Protein AF-A0A1B9NH95-F1 (afdb_monomer_lite)

Foldseek 3Di:
DVVLVVVVCVDPLVVLLVLLLCLLFLLNLLLCVLVVNCPFVFQFAQAEEEEAELQEALFDCLSVLSLVVSVVSCCVVVSHPDHRYAHAFLDYAAPDPPLVVVVVVLVVVDVVVDFDDAQDDAADDDCLFQVVVADFDWDDDPVRDTDTPHQWHKDKAWEAEPNRIFIKIKTKHALFPADPDPQRMKMKIFTPPAAQAAAEEEEFPQAQQAWGHFDADDDHVYYEYPPPAPRHPCPYNNVVVVCSVVNYMYMGGGWATLNDDFDVLFRQRFPPGRLLSLLLSLLSVLSCSNRYDDGHHSQRYEYEDGECSLSSQSSLSSGKSTQSSLVVNVVRHRPQWDDDDPGIGGDPSSISHYNYYNRYNYNHSLLQRLLSLLLLCLVVLVCVVVVVDPPQVQQAAAPDDPVHLPPLLSLLSVVSSDCVGPVVVCVVSVHHPVSSLVSVQVSVQVNLVCCLQVVRHPCSVLRPNVVFFDQVSSLVSSLSSLQPSDPDQGPCLNVQDPPQWGWDDGHNDIGIHGDPPCSNSVSSSSSRSHRHRHGPSRQFAAQAQPPPGDDHPSGSQLSSAGRNGSGDHSDPLSCLRHQVNVVSVVHDQDPPPDSVVSSVVSVVVSSVVSVVVD

Secondary structure (DSSP, 8-state):
-HHHHHHHHTSHHHHHHHHHHHTT-HHHHHHHHTTT--SS--B--SEEEEEEETT--SS-HHHHHHHHHHHHHHHHHTSSSEEEEEEEBT--S-S-S-HHHHHHHHHHHHHHH-PPPP-------STT-TTTS----EEE-TTS-EEESSSSEEEEEEEEETTEEEEEEEEEE-SBSS-SSTT--EEEEEETT--TT--EEEE---GGGT-B-------TTEEE-TT---TT-TTSHHHHHHHHHTT-EEEEE-B--TTPPPBTTB--SSTTHHHHHHHHHHHHHHHHHHTSS--S-GGGEEEEEETHHHHHHHHHHHSBT-GGGHHHHHHTTBTTEEEETTEEEE-TTS----SEEEEES----TTTHHHHHHHHHHHHHHHHHTT-STTGGG---SSS--SS--HHHHHHHHHHTSTTTHHHHHHHTT--HHHHHHHHHHHHHHHHHHHHHH--BS-GGG--GGG--SHHHHHHHHHHHHHH-SSSPPTTGGGS---SEEEEEETTEEEEEEPTT-HHHHHHHHHHHSS-PPPSSSS--TTPPTTSSPPTT-SGGGGG-BTTBS---SSHHHHHHSTTTGGGGT------SSHHHHHHHHHHHHHHHHHTT-

Radius of gyration: 24.99 Å; chains: 1; bounding box: 64×66×67 Å

Sequence (614 aa):
MREAYADFVASERGQLIERQIKMASPSFYLADVARGIDDTGADPADYWYVRIGLHDDGMSLAPQATLFANLQRLKKAGAIEDVNSALVANLGHTENVSTAEAFAWMDDLLAEAGPSDPVEVEPQTGWWDVTTYAGGSITEAPNGTVTSSTDTGSRTLTVTLDGEPFTVTHYWGYYAADPNSPAQKISIYVPENVRDDSPTYFRTNNSGWTQNPFRGTLVDGGAYETGNLTYNTTQGPDAYAELLDRGTIIVSYGARSRADAPVDGVYQGHSPATMTDTKAALRFLAHNQVYGSLPGHPERVIITGMSGGGALTAVVAASGNSSDYYPSLAEIGALGITETDGGYENDPLTGDDVFATFSSAPMIEQDIASEAHEWMYYPTRQKVADGEFADAEGITNGRNNPERLADWQLLASAVLSQDDGYPAHLESLGLK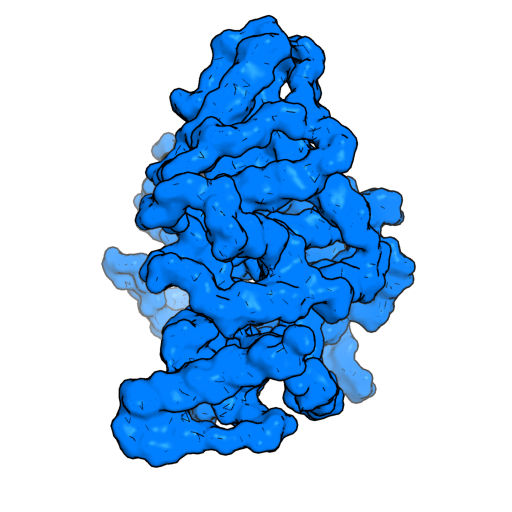VKDIQRTMLDMVATSLERLLNEGVTYRPELFDVTTITNRAQAEEALKTHLRFAMNNPVPGFEELPLDWFTVSGKPGAFKVVITPNQWATVNEYMYWSAQFVKNPPATDQDGLVSNLGGAPGYSESSLYGGPDEPYNHVSAVAWALDVANWPALGLTPSTNPDNAARQAENAELAKTLFEVAG

pLDDT: mean 83.95, std 14.57, range [29.23, 98.5]

Organism: NCBI:txid904291

Structure (mmCIF, N/CA/C/O backbone):
data_AF-A0A1B9NH95-F1
#
_entry.id   AF-A0A1B9NH95-F1
#
loop_
_atom_site.group_PDB
_atom_site.id
_atom_site.type_symbol
_atom_site.label_atom_id
_atom_site.label_alt_id
_atom_site.label_comp_id
_atom_site.label_asym_id
_atom_site.label_entity_id
_atom_site.label_seq_id
_atom_site.pdbx_PDB_ins_code
_atom_site.Cartn_x
_atom_site.Cartn_y
_atom_site.Cartn_z
_atom_site.occupancy
_atom_site.B_iso_or_equiv
_atom_site.auth_seq_id
_atom_site.auth_comp_id
_atom_site.auth_asym_id
_atom_site.auth_atom_id
_atom_site.pdbx_PDB_model_num
ATOM 1 N N . MET A 1 1 ? 13.479 -3.477 -28.552 1.00 86.19 1 MET A N 1
ATOM 2 C CA . MET A 1 1 ? 13.124 -3.574 -27.121 1.00 86.19 1 MET A CA 1
ATOM 3 C C . MET A 1 1 ? 11.629 -3.379 -26.903 1.00 86.19 1 MET A C 1
ATOM 5 O O . MET A 1 1 ? 10.958 -4.380 -26.726 1.00 86.19 1 MET A O 1
ATOM 9 N N . ARG A 1 2 ? 11.097 -2.146 -26.982 1.00 85.94 2 ARG A N 1
ATOM 10 C CA . ARG A 1 2 ? 9.674 -1.853 -26.709 1.00 85.94 2 ARG A CA 1
ATOM 11 C C . ARG A 1 2 ? 8.693 -2.687 -27.544 1.00 85.94 2 ARG A C 1
ATOM 13 O O . ARG A 1 2 ? 7.739 -3.203 -26.988 1.00 85.94 2 ARG A O 1
ATOM 20 N N . GLU A 1 3 ? 8.961 -2.886 -28.836 1.00 89.00 3 GLU A N 1
ATOM 21 C CA . GLU A 1 3 ? 8.130 -3.754 -29.694 1.00 89.00 3 GLU A CA 1
ATOM 22 C C . GLU A 1 3 ? 8.085 -5.207 -29.190 1.00 89.00 3 GLU A C 1
ATOM 24 O O . GLU A 1 3 ? 7.008 -5.761 -29.018 1.00 89.00 3 GLU A O 1
ATOM 29 N N . ALA A 1 4 ? 9.238 -5.797 -28.858 1.00 91.50 4 ALA A N 1
ATOM 30 C CA . ALA A 1 4 ? 9.302 -7.156 -28.315 1.00 91.50 4 ALA A CA 1
ATOM 31 C C . ALA A 1 4 ? 8.617 -7.273 -26.941 1.00 91.50 4 ALA A C 1
ATOM 33 O O . ALA A 1 4 ? 7.997 -8.291 -26.646 1.00 91.50 4 ALA A O 1
ATOM 34 N N . TYR A 1 5 ? 8.695 -6.223 -26.116 1.00 92.06 5 TYR A N 1
ATOM 35 C CA . TYR A 1 5 ? 7.954 -6.169 -24.858 1.00 92.06 5 TYR A CA 1
ATOM 36 C C . TYR A 1 5 ? 6.440 -6.072 -25.092 1.00 92.06 5 TYR A C 1
ATOM 38 O O . TYR A 1 5 ? 5.678 -6.760 -24.426 1.00 92.06 5 TYR A O 1
ATOM 46 N N . ALA A 1 6 ? 5.989 -5.293 -26.078 1.00 91.88 6 ALA A N 1
ATOM 47 C CA . ALA A 1 6 ? 4.575 -5.234 -26.448 1.00 91.88 6 ALA A CA 1
ATOM 48 C C . ALA A 1 6 ? 4.053 -6.597 -26.942 1.00 91.88 6 ALA A C 1
ATOM 50 O O . ALA A 1 6 ? 2.957 -7.008 -26.560 1.00 91.88 6 ALA A O 1
ATOM 51 N N . ASP A 1 7 ? 4.855 -7.334 -27.718 1.00 94.50 7 ASP A N 1
ATOM 52 C CA . ASP A 1 7 ? 4.535 -8.709 -28.120 1.00 94.50 7 ASP A CA 1
ATOM 53 C C . ASP A 1 7 ? 4.445 -9.652 -26.905 1.00 94.50 7 ASP A C 1
ATOM 55 O O . ASP A 1 7 ? 3.557 -10.506 -26.841 1.00 94.50 7 ASP A O 1
ATOM 59 N N . PHE A 1 8 ? 5.325 -9.481 -25.910 1.00 93.69 8 PHE A N 1
ATOM 60 C CA . PHE A 1 8 ? 5.255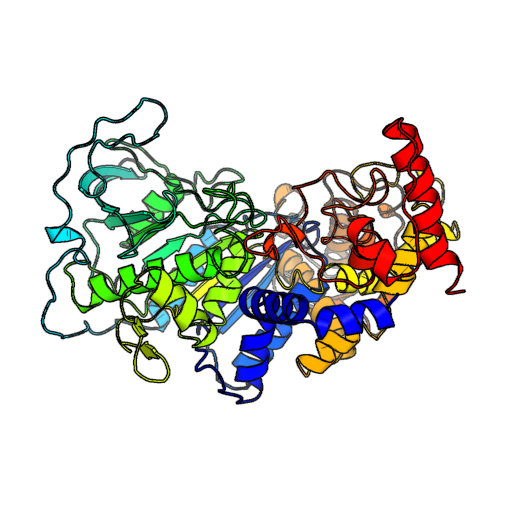 -10.212 -24.643 1.00 93.69 8 PHE A CA 1
ATOM 61 C C . PHE A 1 8 ? 3.982 -9.882 -23.854 1.00 93.69 8 PHE A C 1
ATOM 63 O O . PHE A 1 8 ? 3.284 -10.806 -23.435 1.00 93.69 8 PHE A O 1
ATOM 70 N N . VAL A 1 9 ? 3.626 -8.604 -23.705 1.00 93.25 9 VAL A N 1
ATOM 71 C CA . VAL A 1 9 ? 2.395 -8.163 -23.022 1.00 93.25 9 VAL A CA 1
ATOM 72 C C . VAL A 1 9 ? 1.141 -8.730 -23.708 1.00 93.25 9 VAL A C 1
ATOM 74 O O . VAL A 1 9 ? 0.177 -9.112 -23.043 1.00 93.25 9 VAL A O 1
ATOM 77 N N . ALA A 1 10 ? 1.156 -8.866 -25.038 1.00 95.06 10 ALA A N 1
ATOM 78 C CA . ALA A 1 10 ? 0.063 -9.468 -25.805 1.00 95.06 10 ALA A CA 1
ATOM 79 C C . ALA A 1 10 ? -0.037 -11.004 -25.671 1.00 95.06 10 ALA A C 1
ATOM 81 O O . ALA A 1 10 ? -1.044 -11.592 -26.074 1.00 95.06 10 ALA A O 1
ATOM 82 N N . SER A 1 11 ? 0.988 -11.668 -25.129 1.00 94.19 11 SER A N 1
ATOM 83 C CA . SER A 1 11 ? 0.974 -13.114 -24.887 1.00 94.19 11 SER A CA 1
ATOM 84 C C . SER A 1 11 ? 0.075 -13.493 -23.703 1.00 94.19 11 SER A C 1
ATOM 86 O O . SER A 1 11 ? -0.262 -12.660 -22.866 1.00 94.19 11 SER A O 1
ATOM 88 N N . GLU A 1 12 ? -0.273 -14.776 -23.575 1.00 93.06 12 GLU A N 1
ATOM 89 C CA . GLU A 1 12 ? -1.036 -15.287 -22.423 1.00 93.06 12 GLU A CA 1
ATOM 90 C C . GLU A 1 12 ? -0.359 -14.961 -21.080 1.00 93.06 12 GLU A C 1
ATOM 92 O O . GLU A 1 12 ? -1.029 -14.559 -20.128 1.00 93.06 12 GLU A O 1
ATOM 97 N N . ARG A 1 13 ? 0.977 -15.058 -21.033 1.00 90.06 13 ARG A N 1
ATOM 98 C CA . ARG A 1 13 ? 1.787 -14.707 -19.860 1.00 90.06 13 ARG A CA 1
ATOM 99 C C . ARG A 1 13 ? 1.725 -13.210 -19.561 1.00 90.06 13 ARG A C 1
ATOM 101 O O . ARG A 1 13 ? 1.507 -12.838 -18.415 1.00 90.06 13 ARG A O 1
ATOM 108 N N . GLY A 1 14 ? 1.843 -12.366 -20.584 1.00 92.88 14 GLY A N 1
ATOM 109 C CA . GLY A 1 14 ? 1.682 -10.917 -20.445 1.00 92.88 14 GLY A CA 1
ATOM 110 C C . GLY A 1 14 ? 0.306 -10.533 -19.900 1.00 92.88 14 GLY A C 1
ATOM 111 O O . GLY A 1 14 ? 0.203 -9.766 -18.951 1.00 92.88 14 GLY A O 1
ATOM 112 N N . GLN A 1 15 ? -0.758 -11.152 -20.414 1.00 94.69 15 GLN A N 1
ATOM 113 C CA . GLN A 1 15 ? -2.126 -10.907 -19.947 1.00 94.69 15 GLN A CA 1
ATOM 114 C C . GLN A 1 15 ? -2.380 -11.392 -18.511 1.00 94.69 15 GLN A C 1
ATOM 116 O O . GLN A 1 15 ? -3.224 -10.825 -17.818 1.00 94.69 15 GLN A O 1
ATOM 121 N N . LEU A 1 16 ? -1.688 -12.441 -18.048 1.00 93.44 16 LEU A N 1
ATOM 122 C CA . LEU A 1 16 ? -1.701 -12.819 -16.632 1.00 93.44 16 LEU A CA 1
ATOM 123 C C . LEU A 1 16 ? -1.095 -11.705 -15.773 1.00 93.44 16 LEU A C 1
ATOM 125 O O . LEU A 1 16 ? -1.721 -11.299 -14.797 1.00 93.44 16 LEU A O 1
ATOM 129 N N . ILE A 1 17 ? 0.069 -11.191 -16.167 1.00 93.44 17 ILE A N 1
ATOM 130 C CA . ILE A 1 17 ? 0.774 -10.128 -15.443 1.00 93.44 17 ILE A CA 1
ATOM 131 C C . ILE A 1 17 ? -0.071 -8.850 -15.397 1.00 93.44 17 ILE A C 1
ATOM 133 O O . ILE A 1 17 ? -0.238 -8.285 -14.325 1.00 93.44 17 ILE A O 1
ATOM 137 N N . GLU A 1 18 ? -0.705 -8.444 -16.499 1.00 93.88 18 GLU A N 1
ATOM 138 C CA . GLU A 1 18 ? -1.619 -7.286 -16.523 1.00 93.88 18 GLU A CA 1
ATOM 139 C C . GLU A 1 18 ? -2.769 -7.421 -15.507 1.00 93.88 18 GLU A C 1
ATOM 141 O O . GLU A 1 18 ? -3.102 -6.472 -14.794 1.00 93.88 18 GLU A O 1
ATOM 146 N N . ARG A 1 19 ? -3.350 -8.624 -15.365 1.00 94.69 19 ARG A N 1
ATOM 147 C CA . ARG A 1 19 ? -4.360 -8.882 -14.322 1.00 94.69 19 ARG A CA 1
ATOM 148 C C . ARG A 1 19 ? -3.761 -8.775 -12.922 1.00 94.69 19 ARG A C 1
ATOM 150 O O . ARG A 1 19 ? -4.356 -8.144 -12.053 1.00 94.69 19 ARG A O 1
ATOM 157 N N . GLN A 1 20 ? -2.583 -9.356 -12.705 1.00 95.44 20 GLN A N 1
ATOM 158 C CA . GLN A 1 20 ? -1.883 -9.283 -11.422 1.00 95.44 20 GLN A CA 1
ATOM 159 C C . GLN A 1 20 ? -1.531 -7.843 -11.026 1.00 95.44 20 GLN A C 1
ATOM 161 O O . GLN A 1 20 ? -1.633 -7.507 -9.846 1.00 95.44 20 GLN A O 1
ATOM 166 N N . ILE A 1 21 ? -1.141 -7.013 -11.998 1.00 94.38 21 ILE A N 1
ATOM 167 C CA . ILE A 1 21 ? -0.870 -5.580 -11.842 1.00 94.38 21 ILE A CA 1
ATOM 168 C C . ILE A 1 21 ? -2.144 -4.857 -11.413 1.00 94.38 21 ILE A C 1
ATOM 170 O O . ILE A 1 21 ? -2.156 -4.214 -10.363 1.00 94.38 21 ILE A O 1
ATOM 174 N N . LYS A 1 22 ? -3.247 -5.021 -12.160 1.00 94.94 22 LYS A N 1
ATOM 175 C CA . LYS A 1 22 ? -4.536 -4.403 -11.809 1.00 94.94 22 LYS A CA 1
ATOM 176 C C . LYS A 1 22 ? -4.951 -4.762 -10.380 1.00 94.94 22 LYS A C 1
ATOM 178 O O . LYS A 1 22 ? -5.315 -3.892 -9.597 1.00 94.94 22 LYS A O 1
ATOM 183 N N . MET A 1 23 ? -4.828 -6.037 -10.015 1.00 96.62 23 MET A N 1
ATOM 184 C CA . MET A 1 23 ? -5.224 -6.554 -8.703 1.00 96.62 23 MET A CA 1
ATOM 185 C C . MET A 1 23 ? -4.260 -6.196 -7.559 1.00 96.62 23 MET A C 1
ATOM 187 O O . MET A 1 23 ? -4.575 -6.483 -6.403 1.00 96.62 23 MET A O 1
ATOM 191 N N . ALA A 1 24 ? -3.110 -5.579 -7.840 1.00 95.12 24 ALA A N 1
ATOM 192 C CA . ALA A 1 24 ? -2.152 -5.098 -6.838 1.00 95.12 24 ALA A CA 1
ATOM 193 C C . ALA A 1 24 ? -2.106 -3.565 -6.714 1.00 95.12 24 ALA A C 1
ATOM 195 O O . ALA A 1 24 ? -1.520 -3.052 -5.759 1.00 95.12 24 ALA A O 1
ATOM 196 N N . SER A 1 25 ? -2.749 -2.838 -7.633 1.00 95.19 25 SER A N 1
ATOM 197 C CA . SER A 1 25 ? -2.634 -1.383 -7.748 1.00 95.19 25 SER A CA 1
ATOM 198 C C . SER A 1 25 ? -3.974 -0.687 -7.446 1.00 95.19 25 SER A C 1
ATOM 200 O O . SER A 1 25 ? -4.934 -0.845 -8.204 1.00 95.19 25 SER A O 1
ATOM 202 N N . PRO A 1 26 ? -4.076 0.126 -6.371 1.00 97.12 26 PRO A N 1
ATOM 203 C CA . PRO A 1 26 ? -5.339 0.760 -5.974 1.00 97.12 26 PRO A CA 1
ATOM 204 C C . PRO A 1 26 ? -5.858 1.757 -7.015 1.00 97.12 26 PRO A C 1
ATOM 206 O O . PRO A 1 26 ? -7.067 1.919 -7.179 1.00 97.12 26 PRO A O 1
ATOM 209 N N . SER A 1 27 ? -4.956 2.428 -7.735 1.00 96.69 27 SER A N 1
ATOM 210 C CA . SER A 1 27 ? -5.315 3.523 -8.635 1.00 96.69 27 SER A CA 1
ATOM 211 C C . SER A 1 27 ? -6.240 3.126 -9.788 1.00 96.69 27 SER A C 1
ATOM 213 O O . SER A 1 27 ? -7.011 3.979 -10.223 1.00 96.69 27 SER A O 1
ATOM 215 N N . PHE A 1 28 ? -6.222 1.871 -10.255 1.00 96.31 28 PHE A N 1
ATOM 216 C CA . PHE A 1 28 ? -7.145 1.413 -11.302 1.00 96.31 28 PHE A CA 1
ATOM 217 C C . PHE A 1 28 ? -8.598 1.451 -10.819 1.00 96.31 28 PHE A C 1
ATOM 219 O O . PHE A 1 28 ? -9.426 2.121 -11.433 1.00 96.31 28 PHE A O 1
ATOM 226 N N . TYR A 1 29 ? -8.882 0.836 -9.667 1.00 97.81 29 TYR A N 1
ATOM 227 C CA . TYR A 1 29 ? -10.225 0.814 -9.083 1.00 97.81 29 TYR A CA 1
ATOM 228 C C . TYR A 1 29 ? -10.719 2.222 -8.743 1.00 97.81 29 TYR A C 1
ATOM 230 O O . TYR A 1 29 ? -11.815 2.619 -9.133 1.00 97.81 29 TYR A O 1
ATOM 238 N N . LEU A 1 30 ? -9.873 3.027 -8.091 1.00 97.31 30 LEU A N 1
ATOM 239 C CA . LEU A 1 30 ? -10.229 4.400 -7.734 1.00 97.31 30 LEU A CA 1
ATOM 240 C C . LEU A 1 30 ? -10.506 5.257 -8.980 1.00 97.31 30 LEU A C 1
ATOM 242 O O . LEU A 1 30 ? -11.455 6.043 -9.005 1.00 97.31 30 LEU A O 1
ATOM 246 N N . ALA A 1 31 ? -9.696 5.127 -10.034 1.00 95.56 31 ALA A N 1
ATOM 247 C CA . ALA A 1 31 ? -9.897 5.894 -11.258 1.00 95.56 31 ALA A CA 1
ATOM 248 C C . ALA A 1 31 ? -11.209 5.530 -11.965 1.00 95.56 31 ALA A C 1
ATOM 250 O O . ALA A 1 31 ? -11.866 6.435 -12.491 1.00 95.56 31 ALA A O 1
ATOM 251 N N . ASP A 1 32 ? -11.586 4.252 -11.971 1.00 95.62 32 ASP A N 1
ATOM 252 C CA . ASP A 1 32 ? -12.825 3.764 -12.576 1.00 95.62 32 ASP A CA 1
ATOM 253 C C . ASP A 1 32 ? -14.054 4.252 -11.803 1.00 95.62 32 ASP A C 1
ATOM 255 O O . ASP A 1 32 ? -14.913 4.919 -12.392 1.00 95.62 32 ASP A O 1
ATOM 259 N N . VAL A 1 33 ? -14.066 4.101 -10.475 1.00 95.69 33 VAL A N 1
ATOM 260 C CA . VAL A 1 33 ? -15.138 4.633 -9.612 1.00 95.69 33 VAL A CA 1
ATOM 261 C C . VAL A 1 33 ? -15.267 6.152 -9.770 1.00 95.69 33 VAL A C 1
ATOM 263 O O . VAL A 1 33 ? -16.358 6.678 -9.989 1.00 95.69 33 VAL A O 1
ATOM 266 N N . ALA A 1 34 ? -14.149 6.886 -9.793 1.00 93.69 34 ALA A N 1
ATOM 267 C CA . ALA A 1 34 ? -14.149 8.335 -10.013 1.00 93.69 34 ALA A CA 1
ATOM 268 C C . ALA A 1 34 ? -14.695 8.767 -11.387 1.00 93.69 34 ALA A C 1
ATOM 270 O O . ALA A 1 34 ? -14.968 9.954 -11.601 1.00 93.69 34 ALA A O 1
ATOM 271 N N . ARG A 1 35 ? -14.783 7.847 -12.352 1.00 93.12 35 ARG A N 1
ATOM 272 C CA . ARG A 1 35 ? -15.371 8.068 -13.681 1.00 93.12 35 ARG A CA 1
ATOM 273 C C . ARG A 1 35 ? -16.801 7.538 -13.788 1.00 93.12 35 ARG A C 1
ATOM 275 O O . ARG A 1 35 ? -17.420 7.761 -14.827 1.00 93.12 35 ARG A O 1
ATOM 282 N N . GLY A 1 36 ? -17.318 6.882 -12.748 1.00 93.06 36 GLY A N 1
ATOM 283 C CA . GLY A 1 36 ? -18.596 6.175 -12.782 1.00 93.06 36 GLY A CA 1
ATOM 284 C C . GLY A 1 36 ? -18.558 4.920 -13.659 1.00 93.06 36 GLY A C 1
ATOM 285 O O . GLY A 1 36 ? -19.568 4.588 -14.276 1.00 93.06 36 GLY A O 1
ATOM 286 N N . ILE A 1 37 ? -17.388 4.286 -13.779 1.00 93.44 37 ILE A N 1
ATOM 287 C CA . ILE A 1 37 ? -17.219 2.976 -14.413 1.00 93.44 37 ILE A CA 1
ATOM 288 C C . ILE A 1 37 ? -17.370 1.929 -13.308 1.00 93.44 37 ILE A C 1
ATOM 290 O O . ILE A 1 37 ? -16.636 1.973 -12.326 1.00 93.44 37 ILE A O 1
ATOM 294 N N . ASP A 1 38 ? -18.320 1.013 -13.478 1.00 90.38 38 ASP A N 1
ATOM 295 C CA . ASP A 1 38 ? -18.671 -0.022 -12.498 1.00 90.38 38 ASP A CA 1
ATOM 296 C C . ASP A 1 38 ? -18.623 -1.413 -13.148 1.00 90.38 38 ASP A C 1
ATOM 298 O O . ASP A 1 38 ? -19.603 -2.153 -13.206 1.00 90.38 38 ASP A O 1
ATOM 302 N N . ASP A 1 39 ? -17.473 -1.735 -13.744 1.00 90.25 39 ASP A N 1
ATOM 303 C CA . ASP A 1 39 ? -17.279 -3.013 -14.438 1.00 90.25 39 ASP A CA 1
ATOM 304 C C . ASP A 1 39 ? -17.036 -4.172 -13.456 1.00 90.25 39 ASP A C 1
ATOM 306 O O . ASP A 1 39 ? -17.249 -5.331 -13.810 1.00 90.25 39 ASP A O 1
ATOM 310 N N . THR A 1 40 ? -16.579 -3.869 -12.235 1.00 89.69 40 THR A N 1
ATOM 311 C CA . THR A 1 40 ? -16.174 -4.872 -11.238 1.00 89.69 40 THR A CA 1
ATOM 312 C C . THR A 1 40 ? -16.985 -4.835 -9.945 1.00 89.69 40 THR A C 1
ATOM 314 O O . THR A 1 40 ? -16.735 -5.676 -9.085 1.00 89.69 40 THR A O 1
ATOM 317 N N . GLY A 1 41 ? -17.898 -3.876 -9.743 1.00 93.31 41 GLY A N 1
ATOM 318 C CA . GLY A 1 41 ? -18.578 -3.714 -8.452 1.00 93.31 41 GLY A CA 1
ATOM 319 C C . GLY A 1 41 ? -17.644 -3.275 -7.322 1.00 93.31 41 GLY A C 1
ATOM 320 O O . GLY A 1 41 ? -17.882 -3.637 -6.175 1.00 93.31 41 GLY A O 1
ATOM 321 N N . ALA A 1 42 ? -16.536 -2.591 -7.639 1.00 96.19 42 ALA A N 1
ATOM 322 C CA . ALA A 1 42 ? -15.585 -2.154 -6.620 1.00 96.19 42 ALA A CA 1
ATOM 323 C C . ALA A 1 42 ? -16.204 -1.066 -5.734 1.00 96.19 42 ALA A C 1
ATOM 325 O O . ALA A 1 42 ? -16.683 -0.052 -6.241 1.00 96.19 42 ALA A O 1
ATOM 326 N N . ASP A 1 43 ? -16.117 -1.278 -4.426 1.00 96.25 43 ASP A N 1
ATOM 327 C CA . ASP A 1 43 ? -16.661 -0.438 -3.366 1.00 96.25 43 ASP A CA 1
ATOM 328 C C . ASP A 1 43 ? -15.509 0.096 -2.494 1.00 96.25 43 ASP A C 1
ATOM 330 O O . ASP A 1 43 ? -14.972 -0.629 -1.644 1.00 96.25 43 ASP A O 1
ATOM 334 N N . PRO A 1 44 ? -14.987 1.302 -2.790 1.00 97.88 44 PRO A N 1
ATOM 335 C CA . PRO A 1 44 ? -13.880 1.872 -2.039 1.00 97.88 44 PRO A CA 1
ATOM 336 C C . PRO A 1 44 ? -14.303 2.307 -0.635 1.00 97.88 44 PRO A C 1
ATOM 338 O O . PRO A 1 44 ? -15.368 2.880 -0.463 1.00 97.88 44 PRO A O 1
ATOM 341 N N . ALA A 1 45 ? -13.410 2.158 0.344 1.00 97.88 45 ALA A N 1
ATOM 342 C CA . ALA A 1 45 ? -13.630 2.633 1.708 1.00 97.88 45 ALA A CA 1
ATOM 343 C C . ALA A 1 45 ? -14.009 4.122 1.754 1.00 97.88 45 ALA A C 1
ATOM 345 O O . ALA A 1 45 ? -13.403 4.943 1.057 1.00 97.88 45 ALA A O 1
ATOM 346 N N . ASP A 1 46 ? -14.926 4.490 2.643 1.00 96.06 46 ASP A N 1
ATOM 347 C CA . ASP A 1 46 ? -15.405 5.870 2.772 1.00 96.06 46 ASP A CA 1
ATOM 348 C C . ASP A 1 46 ? -14.355 6.820 3.361 1.00 96.06 46 ASP A C 1
ATOM 350 O O . ASP A 1 46 ? -14.331 8.016 3.049 1.00 96.06 46 ASP A O 1
ATOM 354 N N . TYR A 1 47 ? -13.465 6.298 4.210 1.00 96.00 47 TYR A N 1
ATOM 355 C CA . TYR A 1 47 ? -12.547 7.110 5.006 1.00 96.00 47 TYR A CA 1
ATOM 356 C C . TYR A 1 47 ? -11.090 6.694 4.813 1.00 96.00 47 TYR A C 1
ATOM 358 O O . TYR A 1 47 ? -10.666 5.597 5.183 1.00 96.00 47 TYR A O 1
ATOM 366 N N . TRP A 1 48 ? -10.285 7.611 4.278 1.00 95.56 48 TRP A N 1
ATOM 367 C CA . TRP A 1 48 ? -8.881 7.359 3.957 1.00 95.56 48 TRP A CA 1
ATOM 368 C C . TRP A 1 48 ? -7.941 8.180 4.823 1.00 95.56 48 TRP A C 1
ATOM 370 O O . TRP A 1 48 ? -7.835 9.394 4.657 1.00 95.56 48 TRP A O 1
ATOM 380 N N . TYR A 1 49 ? -7.172 7.509 5.674 1.00 91.62 49 TYR A N 1
ATOM 381 C CA . TYR A 1 49 ? -6.050 8.094 6.389 1.00 91.62 49 TYR A CA 1
ATOM 382 C C . TYR A 1 49 ? -4.735 7.629 5.759 1.00 91.62 49 TYR A C 1
ATOM 384 O O . TYR A 1 49 ? -4.347 6.466 5.864 1.00 91.62 49 TYR A O 1
ATOM 392 N N . VAL A 1 50 ? -4.023 8.546 5.100 1.00 90.25 50 VAL A N 1
ATOM 393 C CA . VAL A 1 50 ? -2.772 8.231 4.388 1.00 90.25 50 VAL A CA 1
ATOM 394 C C . VAL A 1 50 ? -1.624 9.064 4.936 1.00 90.25 50 VAL A C 1
ATOM 396 O O . VAL A 1 50 ? -1.749 10.279 5.121 1.00 90.25 50 VAL A O 1
ATOM 399 N N . ARG A 1 51 ? -0.478 8.444 5.203 1.00 86.88 51 ARG A N 1
ATOM 400 C CA . ARG A 1 51 ? 0.705 9.158 5.694 1.00 86.88 51 ARG A CA 1
ATOM 401 C C . ARG A 1 51 ? 1.959 8.697 4.984 1.00 86.88 51 ARG A C 1
ATOM 403 O O . ARG A 1 51 ? 2.183 7.505 4.851 1.00 86.88 51 ARG A O 1
ATOM 410 N N . ILE A 1 52 ? 2.764 9.649 4.531 1.00 85.31 52 ILE A N 1
ATOM 411 C CA . ILE A 1 52 ? 4.013 9.403 3.800 1.00 85.31 52 ILE A CA 1
ATOM 412 C C . ILE A 1 52 ? 5.090 10.305 4.395 1.00 85.31 52 ILE A C 1
ATOM 414 O O . ILE A 1 52 ? 4.794 11.427 4.809 1.00 85.31 52 ILE A O 1
ATOM 418 N N . GLY A 1 53 ? 6.338 9.850 4.439 1.00 83.00 53 GLY A N 1
ATOM 419 C CA . GLY A 1 53 ? 7.446 10.706 4.843 1.00 83.00 53 GLY A CA 1
ATOM 420 C C . GLY A 1 53 ? 7.920 11.636 3.727 1.00 83.00 53 GLY A C 1
ATOM 421 O O . GLY A 1 53 ? 8.034 11.223 2.579 1.00 83.00 53 GLY A O 1
ATOM 422 N N . LEU A 1 54 ? 8.234 12.899 4.043 1.00 82.88 54 LEU A N 1
ATOM 423 C CA . LEU A 1 54 ? 8.842 13.824 3.068 1.00 82.88 54 LEU A CA 1
ATOM 424 C C . LEU A 1 54 ? 10.184 13.303 2.526 1.00 82.88 54 LEU A C 1
ATOM 426 O O . LEU A 1 54 ? 10.544 13.607 1.393 1.00 82.88 54 LEU A O 1
ATOM 430 N N . HIS A 1 55 ? 10.907 12.522 3.329 1.00 78.38 55 HIS A N 1
ATOM 431 C CA . HIS A 1 55 ? 12.191 11.916 2.975 1.00 78.38 55 HIS A CA 1
ATOM 432 C C . HIS A 1 55 ? 12.077 10.400 2.771 1.00 78.38 55 HIS A C 1
ATOM 434 O O . HIS A 1 55 ? 13.077 9.690 2.903 1.00 78.38 55 HIS A O 1
ATOM 440 N N . ASP A 1 56 ? 10.863 9.896 2.522 1.00 78.75 56 ASP A N 1
ATOM 441 C CA . ASP A 1 56 ? 10.631 8.488 2.208 1.00 78.75 56 ASP A CA 1
ATOM 442 C C . ASP A 1 56 ? 11.428 8.087 0.959 1.00 78.75 56 ASP A C 1
ATOM 444 O O . ASP A 1 56 ? 11.483 8.812 -0.034 1.00 78.75 56 ASP A O 1
ATOM 448 N N . ASP A 1 57 ? 12.099 6.947 1.051 1.00 72.00 57 ASP A N 1
ATOM 449 C CA . ASP A 1 57 ? 13.009 6.403 0.052 1.00 72.00 57 ASP A CA 1
ATOM 450 C C . ASP A 1 57 ? 12.583 5.009 -0.443 1.00 72.00 57 ASP A C 1
ATOM 452 O O . ASP A 1 57 ? 13.220 4.426 -1.326 1.00 72.00 57 ASP A O 1
ATOM 456 N N . GLY A 1 58 ? 11.482 4.467 0.092 1.00 69.81 58 GLY A N 1
ATOM 457 C CA . GLY A 1 58 ? 10.907 3.204 -0.360 1.00 69.81 58 GLY A CA 1
ATOM 458 C C . GLY A 1 58 ? 10.348 3.312 -1.779 1.00 69.81 58 GLY A C 1
ATOM 459 O O . GLY A 1 58 ? 10.441 2.359 -2.559 1.00 69.81 58 GLY A O 1
ATOM 460 N N . MET A 1 59 ? 9.825 4.489 -2.135 1.00 79.00 59 MET A N 1
ATOM 461 C CA . MET A 1 59 ? 9.246 4.817 -3.438 1.00 79.00 59 MET A CA 1
ATOM 462 C C . MET A 1 59 ? 9.375 6.323 -3.723 1.00 79.00 59 MET A C 1
ATOM 464 O O . MET A 1 59 ? 9.491 7.115 -2.793 1.00 79.00 59 MET A O 1
ATOM 468 N N . SER A 1 60 ? 9.335 6.745 -4.994 1.00 86.88 60 SER A N 1
ATOM 469 C CA . SER A 1 60 ? 9.212 8.178 -5.302 1.00 86.88 60 SER A CA 1
ATOM 470 C C . SER A 1 60 ? 7.841 8.724 -4.876 1.00 86.88 60 SER A C 1
ATOM 472 O O . SER A 1 60 ? 6.876 7.976 -4.713 1.00 86.88 60 SER A O 1
ATOM 474 N N . LEU A 1 61 ? 7.722 10.047 -4.726 1.00 90.38 61 LEU A N 1
ATOM 475 C CA . LEU A 1 61 ? 6.459 10.687 -4.331 1.00 90.38 61 LEU A CA 1
ATOM 476 C C . LEU A 1 61 ? 5.369 10.590 -5.417 1.00 90.38 61 LEU A C 1
ATOM 478 O O . LEU A 1 61 ? 4.192 10.789 -5.120 1.00 90.38 61 LEU A O 1
ATOM 482 N N . ALA A 1 62 ? 5.722 10.304 -6.675 1.00 93.69 62 ALA A N 1
ATOM 483 C CA . ALA A 1 62 ? 4.766 10.399 -7.776 1.00 93.69 62 ALA A CA 1
ATOM 484 C C . ALA A 1 62 ? 3.574 9.429 -7.628 1.00 93.69 62 ALA A C 1
ATOM 486 O O . ALA A 1 62 ? 2.440 9.913 -7.667 1.00 93.69 62 ALA A O 1
ATOM 487 N N . PRO A 1 63 ? 3.764 8.119 -7.380 1.00 93.38 63 PRO A N 1
ATOM 488 C CA . PRO A 1 63 ? 2.642 7.185 -7.220 1.00 93.38 63 PRO A CA 1
ATOM 489 C C . PRO A 1 63 ? 1.758 7.525 -6.012 1.00 93.38 63 PRO A C 1
ATOM 491 O O . PRO A 1 63 ? 0.534 7.465 -6.087 1.00 93.38 63 PRO A O 1
ATOM 494 N N . GLN A 1 64 ? 2.351 8.073 -4.949 1.00 91.31 64 GLN A N 1
ATOM 495 C CA . GLN A 1 64 ? 1.599 8.612 -3.810 1.00 91.31 64 GLN A CA 1
ATOM 496 C C . GLN A 1 64 ? 0.700 9.789 -4.192 1.00 91.31 64 GLN A C 1
ATOM 498 O O . GLN A 1 64 ? -0.454 9.878 -3.771 1.00 91.31 64 GLN A O 1
ATOM 503 N N . ALA A 1 65 ? 1.225 10.711 -4.999 1.00 94.12 65 ALA A N 1
ATOM 504 C CA . ALA A 1 65 ? 0.452 11.834 -5.505 1.00 94.12 65 ALA A CA 1
ATOM 505 C C . ALA A 1 65 ? -0.659 11.379 -6.462 1.00 94.12 65 ALA A C 1
ATOM 507 O O . ALA A 1 65 ? -1.705 12.026 -6.519 1.00 94.12 65 ALA A O 1
ATOM 508 N N . THR A 1 66 ? -0.462 10.265 -7.171 1.00 96.12 66 THR A N 1
ATOM 509 C CA . THR A 1 66 ? -1.493 9.614 -7.994 1.00 96.12 66 THR A CA 1
ATOM 510 C C . THR A 1 66 ? -2.616 9.048 -7.139 1.00 96.12 66 THR A C 1
ATOM 512 O O . THR A 1 66 ? -3.775 9.396 -7.383 1.00 96.12 66 THR A O 1
ATOM 515 N N . LEU A 1 67 ? -2.292 8.287 -6.088 1.00 95.62 67 LEU A N 1
ATOM 516 C CA . LEU A 1 67 ? -3.277 7.823 -5.109 1.00 95.62 67 LEU A CA 1
ATOM 517 C C . LEU A 1 67 ? -4.066 9.005 -4.536 1.00 95.62 67 LEU A C 1
ATOM 519 O O . LEU A 1 67 ? -5.292 9.033 -4.619 1.00 95.62 67 LEU A O 1
ATOM 523 N N . PHE A 1 68 ? -3.376 10.028 -4.025 1.00 94.56 68 PHE A N 1
ATOM 524 C CA . PHE A 1 68 ? -4.038 11.190 -3.437 1.00 94.56 68 PHE A CA 1
ATOM 525 C C . PHE A 1 68 ? -4.916 11.949 -4.445 1.00 94.56 68 PHE A C 1
ATOM 527 O O . PHE A 1 68 ? -6.039 12.335 -4.119 1.00 94.56 68 PHE A O 1
ATOM 534 N N . ALA A 1 69 ? -4.458 12.130 -5.687 1.00 95.44 69 ALA A N 1
ATOM 535 C CA . ALA A 1 69 ? -5.254 12.776 -6.727 1.00 95.44 69 ALA A CA 1
ATOM 536 C C . ALA A 1 69 ? -6.523 11.982 -7.069 1.00 95.44 69 ALA A C 1
ATOM 538 O O . ALA A 1 69 ? -7.577 12.588 -7.277 1.00 95.44 69 ALA A O 1
ATOM 539 N N . ASN A 1 70 ? -6.446 10.650 -7.106 1.00 96.25 70 ASN A N 1
ATOM 540 C CA . ASN A 1 70 ? -7.619 9.802 -7.287 1.00 96.25 70 ASN A CA 1
ATOM 541 C C . ASN A 1 70 ? -8.575 9.920 -6.096 1.00 96.25 70 ASN A C 1
ATOM 543 O O . ASN A 1 70 ? -9.738 10.247 -6.309 1.00 96.25 70 ASN A O 1
ATOM 547 N N . LEU A 1 71 ? -8.097 9.807 -4.855 1.00 96.56 71 LEU A N 1
ATOM 548 C CA . LEU A 1 71 ? -8.933 9.980 -3.658 1.00 96.56 71 LEU A CA 1
ATOM 549 C C . LEU A 1 71 ? -9.654 11.339 -3.639 1.00 96.56 71 LEU A C 1
ATOM 551 O O . LEU A 1 71 ? -10.856 11.413 -3.392 1.00 96.56 71 LEU A O 1
ATOM 555 N N . GLN A 1 72 ? -8.968 12.425 -4.007 1.00 95.06 72 GLN A N 1
ATOM 556 C CA . GLN A 1 72 ? -9.599 13.744 -4.138 1.00 95.06 72 GLN A CA 1
ATOM 557 C C . GLN A 1 72 ? -10.675 13.792 -5.234 1.00 95.06 72 GLN A C 1
ATOM 559 O O . GLN A 1 72 ? -11.664 14.518 -5.099 1.00 95.06 72 GLN A O 1
ATOM 564 N N . ARG A 1 73 ? -10.517 13.029 -6.325 1.00 95.44 73 ARG A N 1
ATOM 565 C CA . ARG A 1 73 ? -11.559 12.895 -7.354 1.00 95.44 73 ARG A CA 1
ATOM 566 C C . ARG A 1 73 ? -12.774 12.137 -6.825 1.00 95.44 73 ARG A C 1
ATOM 568 O O . ARG A 1 73 ? -13.876 12.611 -7.088 1.00 95.44 73 ARG A O 1
ATOM 575 N N . LEU A 1 74 ? -12.592 11.042 -6.078 1.00 95.88 74 LEU A N 1
ATOM 576 C CA . LEU A 1 74 ? -13.704 10.305 -5.459 1.00 95.88 74 LEU A CA 1
ATOM 577 C C . LEU A 1 74 ? -14.451 11.187 -4.459 1.00 95.88 74 LEU A C 1
ATOM 579 O O . LEU A 1 74 ? -15.664 11.346 -4.581 1.00 95.88 74 LEU A O 1
ATOM 583 N N . LYS A 1 75 ? -13.728 11.853 -3.550 1.00 96.25 75 LYS A N 1
ATOM 584 C CA . LYS A 1 75 ? -14.333 12.764 -2.569 1.00 96.25 75 LYS A CA 1
ATOM 585 C C . LYS A 1 75 ? -15.128 13.872 -3.257 1.00 96.25 75 LYS A C 1
ATOM 587 O O . LYS A 1 75 ? -16.257 14.177 -2.890 1.00 96.25 75 LYS A O 1
ATOM 592 N N . LYS A 1 76 ? -14.577 14.459 -4.325 1.00 95.06 76 LYS A N 1
ATOM 593 C CA . LYS A 1 76 ? -15.284 15.470 -5.126 1.00 95.06 76 LYS A CA 1
ATOM 594 C C . LYS A 1 76 ? -16.515 14.910 -5.850 1.00 95.06 76 LYS A C 1
ATOM 596 O O . LYS A 1 76 ? -17.461 15.663 -6.080 1.00 95.06 76 LYS A O 1
ATOM 601 N N . ALA A 1 77 ? -16.481 13.645 -6.257 1.00 93.75 77 ALA A N 1
ATOM 602 C CA . ALA A 1 77 ? -17.612 12.958 -6.871 1.00 93.75 77 ALA A CA 1
ATOM 603 C C . ALA A 1 77 ? -18.684 12.538 -5.847 1.00 93.75 77 ALA A C 1
ATOM 605 O O . ALA A 1 77 ? -19.789 12.207 -6.263 1.00 93.75 77 ALA A O 1
ATOM 606 N N . GLY A 1 78 ? -18.384 12.600 -4.542 1.00 94.00 78 GLY A N 1
ATOM 607 C CA . GLY A 1 78 ? -19.253 12.102 -3.475 1.00 94.00 78 GLY A CA 1
ATOM 608 C C . GLY A 1 78 ? -19.269 10.576 -3.383 1.00 94.00 78 GLY A C 1
ATOM 609 O O . GLY A 1 78 ? -20.269 10.021 -2.952 1.00 94.00 78 GLY A O 1
ATOM 610 N N . ALA A 1 79 ? -18.206 9.918 -3.859 1.00 94.81 79 ALA A N 1
ATOM 611 C CA . ALA A 1 79 ? -18.064 8.461 -3.825 1.00 94.81 79 ALA A CA 1
ATOM 612 C C . ALA A 1 79 ? -17.357 7.948 -2.560 1.00 94.81 79 ALA A C 1
ATOM 614 O O . ALA A 1 79 ? -17.336 6.751 -2.346 1.00 94.81 79 ALA A O 1
ATOM 615 N N . ILE A 1 80 ? -16.739 8.845 -1.785 1.00 96.06 80 ILE A N 1
ATOM 616 C CA . ILE A 1 80 ? -16.164 8.585 -0.458 1.00 96.06 80 ILE A CA 1
ATOM 617 C C . ILE A 1 80 ? -16.372 9.835 0.401 1.00 96.06 80 ILE A C 1
ATOM 619 O O . ILE A 1 80 ? -16.491 10.946 -0.140 1.00 96.06 80 ILE A O 1
ATOM 623 N N . GLU A 1 81 ? -16.342 9.673 1.718 1.00 94.25 81 GLU A N 1
ATOM 624 C CA . GLU A 1 81 ? -16.653 10.730 2.682 1.00 94.25 81 GLU A CA 1
ATOM 625 C C . GLU A 1 81 ? -15.434 11.605 3.017 1.00 94.25 81 GLU A C 1
ATOM 627 O O . GLU A 1 81 ? -15.483 12.839 2.897 1.00 94.25 81 GLU A O 1
ATOM 632 N N . ASP A 1 82 ? -14.295 10.998 3.380 1.00 93.69 82 ASP A N 1
ATOM 633 C CA . ASP A 1 82 ? -13.114 11.759 3.795 1.00 93.69 82 ASP A CA 1
ATOM 634 C C . ASP A 1 82 ? -11.764 11.218 3.312 1.00 93.69 82 ASP A C 1
ATOM 636 O O . ASP A 1 82 ? -11.520 10.024 3.162 1.00 93.69 82 ASP A O 1
ATOM 640 N N . VAL A 1 83 ? -10.843 12.162 3.103 1.00 93.19 83 VAL A N 1
ATOM 641 C CA . VAL A 1 83 ? -9.455 11.916 2.718 1.00 93.19 83 VAL A CA 1
ATOM 642 C C . VAL A 1 83 ? -8.565 12.765 3.613 1.00 93.19 83 VAL A C 1
ATOM 644 O O . VAL A 1 83 ? -8.328 13.949 3.352 1.00 93.19 83 VAL A O 1
ATOM 647 N N . ASN A 1 84 ? -8.040 12.132 4.651 1.00 89.62 84 ASN A N 1
ATOM 648 C CA . ASN A 1 84 ? -7.059 12.679 5.567 1.00 89.62 84 ASN A CA 1
ATOM 649 C C . ASN A 1 84 ? -5.668 12.166 5.179 1.00 89.62 84 ASN A C 1
ATOM 651 O O . ASN A 1 84 ? -5.146 11.210 5.752 1.00 89.62 84 ASN A O 1
ATOM 655 N N . SER A 1 85 ? -5.039 12.801 4.193 1.00 87.75 85 SER A N 1
ATOM 656 C CA . SER A 1 85 ? -3.681 12.449 3.768 1.00 87.75 85 SER A CA 1
ATOM 657 C C . SER A 1 85 ? -2.664 13.516 4.155 1.00 87.75 85 SER A C 1
ATOM 659 O O . SER A 1 85 ? -2.944 14.707 4.004 1.00 87.75 85 SER A O 1
ATOM 661 N N . ALA A 1 86 ? -1.447 13.118 4.520 1.00 85.94 86 ALA A N 1
ATOM 662 C CA . ALA A 1 86 ? -0.364 14.075 4.690 1.00 85.94 86 ALA A CA 1
ATOM 663 C C . ALA A 1 86 ? 1.019 13.508 4.379 1.00 85.94 86 ALA A C 1
ATOM 665 O O . ALA A 1 86 ? 1.332 12.356 4.679 1.00 85.94 86 ALA A O 1
ATOM 666 N N . LEU A 1 87 ? 1.863 14.394 3.856 1.00 86.56 87 LEU A N 1
ATOM 667 C CA . LEU A 1 87 ? 3.306 14.231 3.843 1.00 86.56 87 LEU A CA 1
ATOM 668 C C . LEU A 1 87 ? 3.859 14.770 5.170 1.00 86.56 87 LEU A C 1
ATOM 670 O O . LEU A 1 87 ? 3.548 15.902 5.552 1.00 86.56 87 LEU A O 1
ATOM 674 N N . VAL A 1 88 ? 4.651 13.984 5.891 1.00 82.38 88 VAL A N 1
ATOM 675 C CA . VAL A 1 88 ? 5.150 14.337 7.227 1.00 82.38 88 VAL A CA 1
ATOM 676 C C . VAL A 1 88 ? 6.604 14.772 7.157 1.00 82.38 88 VAL A C 1
ATOM 678 O O . VAL A 1 88 ? 7.471 14.059 6.647 1.00 82.38 88 VAL A O 1
ATOM 681 N N . ALA A 1 89 ? 6.865 15.969 7.680 1.00 78.50 89 ALA A N 1
ATOM 682 C CA . ALA A 1 89 ? 8.185 16.570 7.658 1.00 78.50 89 ALA A CA 1
ATOM 683 C C . ALA A 1 89 ? 9.176 15.773 8.519 1.00 78.50 89 ALA A C 1
ATOM 685 O O . ALA A 1 89 ? 8.879 15.376 9.653 1.00 78.50 89 ALA A O 1
ATOM 686 N N . ASN A 1 90 ? 10.386 15.593 7.991 1.00 72.12 90 ASN A N 1
ATOM 687 C CA . ASN A 1 90 ? 11.478 14.854 8.624 1.00 72.12 90 ASN A CA 1
ATOM 688 C C . ASN A 1 90 ? 11.239 13.349 8.841 1.00 72.12 90 ASN A C 1
ATOM 690 O O . ASN A 1 90 ? 11.946 12.698 9.609 1.00 72.12 90 ASN A O 1
ATOM 694 N N . LEU A 1 91 ? 10.218 12.793 8.195 1.00 75.38 91 LEU A N 1
ATOM 695 C CA . LEU A 1 91 ? 9.909 11.375 8.261 1.00 75.38 91 LEU A CA 1
ATOM 696 C C . LEU A 1 91 ? 10.501 10.682 7.022 1.00 75.38 91 LEU A C 1
ATOM 698 O O . LEU A 1 91 ? 10.330 11.168 5.903 1.00 75.38 91 LEU A O 1
ATOM 702 N N . GLY A 1 92 ? 11.239 9.590 7.238 1.00 74.00 92 GLY A N 1
ATOM 703 C CA . GLY A 1 92 ? 11.683 8.673 6.178 1.00 74.00 92 GLY A CA 1
ATOM 704 C C . GLY A 1 92 ? 10.646 7.578 5.916 1.00 74.00 92 GLY A C 1
ATOM 705 O O . GLY A 1 92 ? 9.477 7.744 6.259 1.00 74.00 92 GLY A O 1
ATOM 706 N N . HIS A 1 93 ? 11.071 6.437 5.372 1.00 76.06 93 HIS A N 1
ATOM 707 C CA . HIS A 1 93 ? 10.190 5.283 5.180 1.00 76.06 93 HIS A CA 1
ATOM 708 C C . HIS A 1 93 ? 9.841 4.613 6.519 1.00 76.06 93 HIS A C 1
ATOM 710 O O . HIS A 1 93 ? 10.660 3.897 7.101 1.00 76.06 93 HIS A O 1
ATOM 716 N N . THR A 1 94 ? 8.647 4.871 7.059 1.00 69.06 94 THR A N 1
ATOM 717 C CA . THR A 1 94 ? 8.221 4.315 8.354 1.00 69.06 94 THR A CA 1
ATOM 718 C C . THR A 1 94 ? 6.705 4.328 8.537 1.00 69.06 94 THR A C 1
ATOM 720 O O . THR A 1 94 ? 5.983 5.084 7.897 1.00 69.06 94 THR A O 1
ATOM 723 N N . GLU A 1 95 ? 6.240 3.497 9.467 1.00 60.00 95 GLU A N 1
ATOM 724 C CA . GLU A 1 95 ? 4.859 3.428 9.949 1.00 60.00 95 GLU A CA 1
ATOM 725 C C . GLU A 1 95 ? 4.480 4.598 10.859 1.00 60.00 95 GLU A C 1
ATOM 727 O O . GLU A 1 95 ? 3.292 4.828 11.090 1.00 60.00 95 GLU A O 1
ATOM 732 N N . ASN A 1 96 ? 5.470 5.322 11.395 1.00 57.53 96 ASN A N 1
ATOM 733 C CA . ASN A 1 96 ? 5.276 6.167 12.565 1.00 57.53 96 ASN A CA 1
ATOM 734 C C . ASN A 1 96 ? 4.842 7.598 12.241 1.00 57.53 96 ASN A C 1
ATOM 736 O O . ASN A 1 96 ? 5.597 8.570 12.302 1.00 57.53 96 ASN A O 1
ATOM 740 N N . VAL A 1 97 ? 3.555 7.700 11.995 1.00 54.44 97 VAL A N 1
ATOM 741 C CA . VAL A 1 97 ? 2.756 8.905 12.141 1.00 54.44 97 VAL A CA 1
ATOM 742 C C . VAL A 1 97 ? 1.894 8.736 13.375 1.00 54.44 97 VAL A C 1
ATOM 744 O O . VAL A 1 97 ? 0.833 8.136 13.296 1.00 54.44 97 VAL A O 1
ATOM 747 N N . SER A 1 98 ? 2.435 9.176 14.517 1.00 58.41 98 SER A N 1
ATOM 748 C CA . SER A 1 98 ? 1.787 9.309 15.830 1.00 58.41 98 SER A CA 1
ATOM 749 C C . SER A 1 98 ? 0.530 8.447 16.014 1.00 58.41 98 SER A C 1
ATOM 751 O O . SER A 1 98 ? -0.566 8.861 15.641 1.00 58.41 98 SER A O 1
ATOM 753 N N . THR A 1 99 ? 0.658 7.277 16.652 1.00 65.50 99 THR A N 1
ATOM 754 C CA . THR A 1 99 ? -0.482 6.403 16.999 1.00 65.50 99 THR A CA 1
ATOM 755 C C . THR A 1 99 ? -1.621 7.173 17.671 1.00 65.50 99 THR A C 1
ATOM 757 O O . THR A 1 99 ? -2.785 6.909 17.404 1.00 65.50 99 THR A O 1
ATOM 760 N N . ALA A 1 100 ? -1.290 8.184 18.479 1.00 72.12 100 ALA A N 1
ATOM 761 C CA . ALA A 1 100 ? -2.268 9.058 19.114 1.00 72.12 100 ALA A CA 1
ATOM 762 C C . ALA A 1 100 ? -3.088 9.886 18.106 1.00 72.12 100 ALA A C 1
ATOM 764 O O . ALA A 1 100 ? -4.279 10.076 18.315 1.00 72.12 100 ALA A O 1
ATOM 765 N N . GLU A 1 101 ? -2.485 10.360 17.008 1.00 77.50 101 GLU A N 1
ATOM 766 C CA . GLU A 1 101 ? -3.206 11.053 15.927 1.00 77.50 101 GLU A CA 1
ATOM 767 C C . GLU A 1 101 ? -4.141 10.086 15.192 1.00 77.50 101 GLU A C 1
ATOM 769 O O . GLU A 1 101 ? -5.286 10.436 14.921 1.00 77.50 101 GLU A O 1
ATOM 774 N N . ALA A 1 102 ? -3.674 8.870 14.896 1.00 76.81 102 ALA A N 1
ATOM 775 C CA . ALA A 1 102 ? -4.485 7.854 14.226 1.00 76.81 102 ALA A CA 1
ATOM 776 C C . ALA A 1 102 ? -5.662 7.387 15.099 1.00 76.81 102 ALA A C 1
ATOM 778 O O . ALA A 1 102 ? -6.783 7.268 14.613 1.00 76.81 102 ALA A O 1
ATOM 779 N N . PHE A 1 103 ? -5.426 7.169 16.394 1.00 81.50 103 PHE A N 1
ATOM 780 C CA . PHE A 1 103 ? -6.462 6.784 17.350 1.00 81.50 103 PHE A CA 1
ATOM 781 C C . PHE A 1 103 ? -7.460 7.914 17.598 1.00 81.50 103 PHE A C 1
ATOM 783 O O . PHE A 1 103 ? -8.655 7.657 17.599 1.00 81.50 103 PHE A O 1
ATOM 790 N N . ALA A 1 104 ? -7.003 9.163 17.724 1.00 83.75 104 ALA A N 1
ATOM 791 C CA . ALA A 1 104 ? -7.908 10.307 17.829 1.00 83.75 104 ALA A CA 1
ATOM 792 C C . ALA A 1 104 ? -8.771 10.466 16.569 1.00 83.75 104 ALA A C 1
ATOM 794 O O . ALA A 1 104 ? -9.971 10.691 16.671 1.00 83.75 104 ALA A O 1
ATOM 795 N N . TRP A 1 105 ? -8.181 10.291 15.381 1.00 85.25 105 TRP A N 1
ATOM 796 C CA . TRP A 1 105 ? -8.935 10.305 14.129 1.00 85.25 105 TRP A CA 1
ATOM 797 C C . TRP A 1 105 ? -9.974 9.178 14.069 1.00 85.25 105 TRP A C 1
ATOM 799 O O . TRP A 1 105 ? -11.099 9.419 13.647 1.00 85.25 105 TRP A O 1
ATOM 809 N N . MET A 1 106 ? -9.626 7.974 14.531 1.00 86.19 106 MET A N 1
ATOM 810 C CA . MET A 1 106 ? -10.568 6.860 14.654 1.00 86.19 106 MET A CA 1
ATOM 811 C C . MET A 1 106 ? -11.709 7.182 15.630 1.00 86.19 106 MET A C 1
ATOM 813 O O . MET A 1 106 ? -12.867 6.923 15.310 1.00 86.19 106 MET A O 1
ATOM 817 N N . ASP A 1 107 ? -11.401 7.749 16.797 1.00 87.88 107 ASP A N 1
ATOM 818 C CA . ASP A 1 107 ? -12.401 8.115 17.803 1.00 87.88 107 ASP A CA 1
ATOM 819 C C . ASP A 1 107 ? -13.381 9.168 17.246 1.00 87.88 107 ASP A C 1
ATOM 821 O O . ASP A 1 107 ? -14.597 9.015 17.384 1.00 87.88 107 ASP A O 1
ATOM 825 N N . ASP A 1 108 ? -12.865 10.199 16.567 1.00 89.62 108 ASP A N 1
ATOM 826 C CA . ASP A 1 108 ? -13.671 11.240 15.916 1.00 89.62 108 ASP A CA 1
ATOM 827 C C . ASP A 1 108 ? -14.554 10.653 14.806 1.00 89.62 108 ASP A C 1
ATOM 829 O O . ASP A 1 108 ? -15.747 10.956 14.727 1.00 89.62 108 ASP A O 1
ATOM 833 N N . LEU A 1 109 ? -13.985 9.768 13.984 1.00 88.19 109 LEU A N 1
ATOM 834 C CA . LEU A 1 109 ? -14.677 9.106 12.886 1.00 88.19 109 LEU A CA 1
ATOM 835 C C . LEU A 1 109 ? -15.856 8.255 13.380 1.00 88.19 109 LEU A C 1
ATOM 837 O O . LEU A 1 109 ? -16.970 8.349 12.863 1.00 88.19 109 LEU A O 1
ATOM 841 N N . LEU A 1 110 ? -15.619 7.425 14.396 1.00 86.94 110 LEU A N 1
ATOM 842 C CA . LEU A 1 110 ? -16.652 6.568 14.976 1.00 86.94 110 LEU A CA 1
ATOM 843 C C . LEU A 1 110 ? -17.728 7.394 15.692 1.00 86.94 110 LEU A C 1
ATOM 845 O O . LEU A 1 110 ? -18.905 7.033 15.664 1.00 86.94 110 LEU A O 1
ATOM 849 N N . ALA A 1 111 ? -17.352 8.522 16.301 1.00 88.00 111 ALA A N 1
ATOM 850 C CA . ALA A 1 111 ? -18.306 9.445 16.903 1.00 88.00 111 ALA A CA 1
ATOM 851 C C . ALA A 1 111 ? -19.192 10.141 15.855 1.00 88.00 111 ALA A C 1
ATOM 853 O O . ALA A 1 111 ? -20.390 10.308 16.094 1.00 88.00 111 ALA A O 1
ATOM 854 N N . GLU A 1 112 ? -18.630 10.532 14.707 1.00 87.19 112 GLU A N 1
ATOM 855 C CA . GLU A 1 112 ? -19.372 11.148 13.601 1.00 87.19 112 GLU A CA 1
ATOM 856 C C . GLU A 1 112 ? -20.349 10.165 12.953 1.00 87.19 112 GLU A C 1
ATOM 858 O O . GLU A 1 112 ? -21.506 10.514 12.704 1.00 87.19 112 GLU A O 1
ATOM 863 N N . ALA A 1 113 ? -19.915 8.924 12.739 1.00 84.00 113 ALA A N 1
ATOM 864 C CA . ALA A 1 113 ? -20.731 7.920 12.076 1.00 84.00 113 ALA A CA 1
ATOM 865 C C . ALA A 1 113 ? -21.862 7.349 12.953 1.00 84.00 113 ALA A C 1
ATOM 867 O O . ALA A 1 113 ? -22.767 6.697 12.430 1.00 84.00 113 ALA A O 1
ATOM 868 N N . GLY A 1 114 ? -21.833 7.599 14.267 1.00 83.06 114 GLY A N 1
ATOM 869 C CA . GLY A 1 114 ? -22.880 7.198 15.205 1.00 83.06 114 GLY A CA 1
ATOM 870 C C . GLY A 1 114 ? -22.984 5.681 15.436 1.00 83.06 114 GLY A C 1
ATOM 871 O O . GLY A 1 114 ? -22.182 4.902 14.921 1.00 83.06 114 GLY A O 1
ATOM 872 N N . PRO A 1 115 ? -23.960 5.232 16.246 1.00 81.62 115 PRO A N 1
ATOM 873 C CA . PRO A 1 115 ? -24.170 3.807 16.484 1.00 81.62 115 PRO A CA 1
ATOM 874 C C . PRO A 1 115 ? -24.652 3.103 15.208 1.00 81.62 115 PRO A C 1
ATOM 876 O O . PRO A 1 115 ? -25.481 3.650 14.479 1.00 81.62 115 PRO A O 1
ATOM 879 N N . SER A 1 116 ? -24.161 1.887 14.973 1.00 82.50 116 SER A N 1
ATOM 880 C CA . SER A 1 116 ? -24.694 0.980 13.949 1.00 82.50 116 SER A CA 1
ATOM 881 C C . SER A 1 116 ? -25.738 0.054 14.567 1.00 82.50 116 SER A C 1
ATOM 883 O O . SER A 1 116 ? -25.547 -0.436 15.683 1.00 82.50 116 SER A O 1
ATOM 885 N N . ASP A 1 117 ? -26.837 -0.178 13.851 1.00 81.31 117 ASP A N 1
ATOM 886 C CA . ASP A 1 117 ? -27.827 -1.172 14.260 1.00 81.31 117 ASP A CA 1
ATOM 887 C C . ASP A 1 117 ? -27.245 -2.586 14.071 1.00 81.31 117 ASP A C 1
ATOM 889 O O . ASP A 1 117 ? -26.548 -2.825 13.085 1.00 81.31 117 ASP A O 1
ATOM 893 N N . PRO A 1 118 ? -27.523 -3.544 14.973 1.00 75.62 118 PRO A N 1
ATOM 894 C CA . PRO A 1 118 ? -27.109 -4.927 14.777 1.00 75.62 118 PRO A CA 1
ATOM 895 C C . PRO A 1 118 ? -27.692 -5.515 13.488 1.00 75.62 118 PRO A C 1
ATOM 897 O O . PRO A 1 118 ? -28.847 -5.256 13.135 1.00 75.62 118 PRO A O 1
ATOM 900 N N . VAL A 1 119 ? -26.928 -6.381 12.823 1.00 80.12 119 VAL A N 1
ATOM 901 C CA . VAL A 1 119 ? -27.422 -7.131 11.665 1.00 80.12 119 VAL A CA 1
ATOM 902 C C . VAL A 1 119 ? -28.308 -8.282 12.157 1.00 80.12 119 VAL A C 1
ATOM 904 O O . VAL A 1 119 ? -27.822 -9.303 12.634 1.00 80.12 119 VAL A O 1
ATOM 907 N N . GLU A 1 120 ? -29.632 -8.123 12.073 1.00 78.56 120 GLU A N 1
ATOM 908 C CA . GLU A 1 120 ? -30.585 -9.152 12.513 1.00 78.56 120 GLU A CA 1
ATOM 909 C C . GLU A 1 120 ? -30.788 -10.241 11.444 1.00 78.56 120 GLU A C 1
ATOM 911 O O . GLU A 1 120 ? -31.622 -10.112 10.542 1.00 78.56 120 GLU A O 1
ATOM 916 N N . VAL A 1 121 ? -30.058 -11.352 11.569 1.00 84.06 121 VAL A N 1
ATOM 917 C CA . VAL A 1 121 ? -30.215 -12.552 10.728 1.00 84.06 121 VAL A CA 1
ATOM 918 C C . VAL A 1 121 ? -30.222 -13.839 11.561 1.00 84.06 121 VAL A C 1
ATOM 920 O O . VAL A 1 121 ? -29.801 -13.862 12.715 1.00 84.06 121 VAL A O 1
ATOM 923 N N . GLU A 1 122 ? -30.730 -14.931 10.983 1.00 83.19 122 GLU A N 1
ATOM 924 C CA . GLU A 1 122 ? -30.676 -16.253 11.621 1.00 83.19 122 GLU A CA 1
ATOM 925 C C . GLU A 1 122 ? -29.217 -16.745 11.702 1.00 83.19 122 GLU A C 1
ATOM 927 O O . GLU A 1 122 ? -28.546 -16.794 10.663 1.00 83.19 122 GLU A O 1
ATOM 932 N N . PRO A 1 123 ? -28.727 -17.150 12.891 1.00 79.38 123 PRO A N 1
ATOM 933 C CA . PRO A 1 123 ? -27.356 -17.617 13.043 1.00 79.38 123 PRO A CA 1
ATOM 934 C C . PRO A 1 123 ? -27.051 -18.854 12.193 1.00 79.38 123 PRO A C 1
ATOM 936 O O . PRO A 1 123 ? -27.860 -19.783 12.097 1.00 79.38 123 PRO A O 1
ATOM 939 N N . GLN A 1 124 ? -25.842 -18.914 11.636 1.00 75.00 124 GLN A N 1
ATOM 940 C CA . GLN A 1 124 ? -25.331 -20.080 10.917 1.00 75.00 124 GLN A CA 1
ATOM 941 C C . GLN A 1 124 ? -24.256 -20.789 11.750 1.00 75.00 124 GLN A C 1
ATOM 943 O O . GLN A 1 124 ? -23.378 -20.157 12.324 1.00 75.00 124 GLN A O 1
ATOM 948 N N . THR A 1 125 ? -24.306 -22.125 11.806 1.00 66.31 125 THR A N 1
ATOM 949 C CA . THR A 1 125 ? -23.356 -22.951 12.581 1.00 66.31 125 THR A CA 1
ATOM 950 C C . THR A 1 125 ? -22.577 -23.887 11.660 1.00 66.31 125 THR A C 1
ATOM 952 O O . THR A 1 125 ? -23.126 -24.380 10.673 1.00 66.31 125 THR A O 1
ATOM 955 N N . GLY A 1 126 ? -21.303 -24.148 11.966 1.00 67.38 126 GLY A N 1
ATOM 956 C CA . GLY A 1 126 ? -20.432 -24.959 11.111 1.00 67.38 126 GLY A CA 1
ATOM 957 C C . GLY A 1 126 ? -18.946 -24.724 11.376 1.00 67.38 126 GLY A C 1
ATOM 958 O O . GLY A 1 126 ? -18.574 -24.222 12.430 1.00 67.38 126 GLY A O 1
ATOM 959 N N . TRP A 1 127 ? -18.090 -25.083 10.413 1.00 66.44 127 TRP A N 1
ATOM 960 C CA . TRP A 1 127 ? -16.638 -24.848 10.516 1.00 66.44 127 TRP A CA 1
ATOM 961 C C . TRP A 1 127 ? -16.272 -23.354 10.478 1.00 66.44 127 TRP A C 1
ATOM 963 O O . TRP A 1 127 ? -15.199 -22.970 10.930 1.00 66.44 127 TRP A O 1
ATOM 973 N N . TRP A 1 128 ? -17.170 -22.524 9.947 1.00 68.69 128 TRP A N 1
ATOM 974 C CA . TRP A 1 128 ? -17.018 -21.078 9.829 1.00 68.69 128 TRP A CA 1
ATOM 975 C C . TRP A 1 128 ? -17.359 -20.312 11.108 1.00 68.69 128 TRP A C 1
ATOM 977 O O . TRP A 1 128 ? -16.917 -19.177 11.231 1.00 68.69 128 TRP A O 1
ATOM 987 N N . ASP A 1 129 ? -18.106 -20.897 12.052 1.00 73.75 129 ASP A N 1
ATOM 988 C CA . ASP A 1 129 ? -18.405 -20.247 13.330 1.00 73.75 129 ASP A CA 1
ATOM 989 C C . ASP A 1 129 ? -17.223 -20.417 14.290 1.00 73.75 129 ASP A C 1
ATOM 991 O O . ASP A 1 129 ? -16.930 -21.506 14.799 1.00 73.75 129 ASP A O 1
ATOM 995 N N . VAL A 1 130 ? -16.552 -19.297 14.556 1.00 71.62 130 VAL A N 1
ATOM 996 C CA . VAL A 1 130 ? -15.343 -19.231 15.376 1.00 71.62 130 VAL A CA 1
ATOM 997 C C . VAL A 1 130 ? -15.557 -19.762 16.801 1.00 71.62 130 VAL A C 1
ATOM 999 O O . VAL A 1 130 ? -14.606 -20.217 17.436 1.00 71.62 130 VAL A O 1
ATOM 1002 N N . THR A 1 131 ? -16.792 -19.753 17.311 1.00 62.34 131 THR A N 1
ATOM 1003 C CA . THR A 1 131 ? -17.106 -20.165 18.687 1.00 62.34 131 THR A CA 1
ATOM 1004 C C . THR A 1 131 ? -17.406 -21.657 18.825 1.00 62.34 131 THR A C 1
ATOM 1006 O O . THR A 1 131 ? -16.995 -22.269 19.811 1.00 62.34 131 THR A O 1
ATOM 1009 N N . THR A 1 132 ? -18.057 -22.279 17.837 1.00 58.53 132 THR A N 1
ATOM 1010 C CA . THR A 1 132 ? -18.317 -23.731 17.831 1.00 58.53 132 THR A CA 1
ATOM 1011 C C . THR A 1 132 ? -17.137 -24.545 17.298 1.00 58.53 132 THR A C 1
ATOM 1013 O O . THR A 1 132 ? -16.974 -25.707 17.679 1.00 58.53 132 THR A O 1
ATOM 1016 N N . TYR A 1 133 ? -16.275 -23.937 16.480 1.00 53.28 133 TYR A N 1
ATOM 1017 C CA . TYR A 1 133 ? -15.075 -24.564 15.922 1.00 53.28 133 TYR A CA 1
ATOM 1018 C C . TYR A 1 133 ? -13.841 -24.490 16.850 1.00 53.28 133 TYR A C 1
ATOM 1020 O O . TYR A 1 133 ? -12.851 -25.199 16.645 1.00 53.28 133 TYR A O 1
ATOM 1028 N N . ALA A 1 134 ? -13.894 -23.678 17.911 1.00 53.38 134 ALA A N 1
ATOM 1029 C CA . ALA A 1 134 ? -12.804 -23.472 18.860 1.00 53.38 134 ALA A CA 1
ATOM 1030 C C . ALA A 1 134 ? -12.843 -24.456 20.053 1.00 53.38 134 ALA A C 1
ATOM 1032 O O . ALA A 1 134 ? -13.459 -24.183 21.080 1.00 53.38 134 ALA A O 1
ATOM 1033 N N . GLY A 1 135 ? -12.157 -25.604 19.946 1.00 45.91 135 GLY A N 1
ATOM 1034 C CA . GLY A 1 135 ? -12.144 -26.648 20.996 1.00 45.91 135 GLY A CA 1
ATOM 1035 C C . GLY A 1 135 ? -10.766 -27.170 21.433 1.00 45.91 135 GLY A C 1
ATOM 1036 O O . GLY A 1 135 ? -10.693 -28.153 22.172 1.00 45.91 135 GLY A O 1
ATOM 1037 N N . GLY A 1 136 ? -9.669 -26.571 20.960 1.00 46.84 136 GLY A N 1
ATOM 1038 C CA . GLY A 1 136 ? -8.306 -27.073 21.160 1.00 46.84 136 GLY A CA 1
ATOM 1039 C C . GLY A 1 136 ? -7.522 -26.437 22.319 1.00 46.84 136 GLY A C 1
ATOM 1040 O O . GLY A 1 136 ? -7.642 -25.245 22.584 1.00 46.84 136 GLY A O 1
ATOM 1041 N N . SER A 1 137 ? -6.667 -27.217 22.997 1.00 34.44 137 SER A N 1
ATOM 1042 C CA . SER A 1 137 ? -5.720 -26.726 24.018 1.00 34.44 137 SER A CA 1
ATOM 1043 C C . SER A 1 137 ? -4.310 -26.505 23.444 1.00 34.44 137 SER A C 1
ATOM 1045 O O . SER A 1 137 ? -3.807 -27.375 22.726 1.00 34.44 137 SER A O 1
ATOM 1047 N N . ILE A 1 138 ? -3.626 -25.416 23.826 1.00 40.53 138 ILE A N 1
ATOM 1048 C CA . ILE A 1 138 ? -2.229 -25.109 23.440 1.00 40.53 138 ILE A CA 1
ATOM 1049 C C . ILE A 1 138 ? -1.293 -25.134 24.665 1.00 40.53 138 ILE A C 1
ATOM 1051 O O . ILE A 1 138 ? -1.696 -24.772 25.767 1.00 40.53 138 ILE A O 1
ATOM 1055 N N . THR A 1 139 ? -0.025 -25.513 24.462 1.00 33.88 139 THR A N 1
ATOM 1056 C CA . THR A 1 139 ? 1.108 -25.233 25.368 1.00 33.88 139 THR A CA 1
ATOM 1057 C C . THR A 1 139 ? 1.989 -24.137 24.745 1.00 33.88 139 THR A C 1
ATOM 1059 O O . THR A 1 139 ? 2.404 -24.281 23.598 1.00 33.88 139 THR A O 1
ATOM 1062 N N . GLU A 1 140 ? 2.260 -23.031 25.447 1.00 34.88 140 GLU A N 1
ATOM 1063 C CA . GLU A 1 140 ? 3.095 -21.938 24.912 1.00 34.88 140 GLU A CA 1
ATOM 1064 C C . GLU A 1 140 ? 4.592 -22.289 24.911 1.00 34.88 140 GLU A C 1
ATOM 1066 O O . GLU A 1 140 ? 5.115 -22.836 25.887 1.00 34.88 140 GLU A O 1
ATOM 1071 N N . ALA A 1 141 ? 5.301 -21.933 23.832 1.00 34.56 141 ALA A N 1
ATOM 1072 C CA . ALA A 1 141 ? 6.760 -21.925 23.819 1.00 34.56 141 ALA A CA 1
ATOM 1073 C C . ALA A 1 141 ? 7.300 -20.593 24.393 1.00 34.56 141 ALA A C 1
ATOM 1075 O O . ALA A 1 141 ? 6.676 -19.549 24.199 1.00 34.56 141 ALA A O 1
ATOM 1076 N N . PRO A 1 142 ? 8.490 -20.576 25.029 1.00 29.23 142 PRO A N 1
ATOM 1077 C CA . PRO A 1 142 ? 9.033 -19.399 25.733 1.00 29.23 142 PRO A CA 1
ATOM 1078 C C . PRO A 1 142 ? 9.333 -18.154 24.876 1.00 29.23 142 PRO A C 1
ATOM 1080 O O . PRO A 1 142 ? 9.791 -17.148 25.407 1.00 29.23 142 PRO A O 1
ATOM 1083 N N . ASN A 1 143 ? 9.144 -18.219 23.558 1.00 32.28 143 ASN A N 1
ATOM 1084 C CA . ASN A 1 143 ? 9.432 -17.156 22.592 1.00 32.28 143 ASN A CA 1
ATOM 1085 C C . ASN A 1 143 ? 8.165 -16.597 21.911 1.00 32.28 143 ASN A C 1
ATOM 1087 O O . ASN A 1 143 ? 8.277 -15.965 20.863 1.00 32.28 143 ASN A O 1
ATOM 1091 N N . GLY A 1 144 ? 6.970 -16.881 22.441 1.00 40.09 144 GLY A N 1
ATOM 1092 C CA . GLY A 1 144 ? 5.701 -16.434 21.852 1.00 40.09 144 GLY A CA 1
ATOM 1093 C C . GLY A 1 144 ? 5.302 -17.171 20.567 1.00 40.09 144 GLY A C 1
ATOM 1094 O O . GLY A 1 144 ? 4.308 -16.819 19.940 1.00 40.09 144 GLY A O 1
ATOM 1095 N N . THR A 1 145 ? 6.040 -18.212 20.161 1.00 35.94 145 THR A N 1
ATOM 1096 C CA . THR A 1 145 ? 5.616 -19.074 19.052 1.00 35.94 145 THR A CA 1
ATOM 1097 C C . THR A 1 145 ? 4.563 -20.057 19.558 1.00 35.94 145 THR A C 1
ATOM 1099 O O . THR A 1 145 ? 4.845 -20.944 20.368 1.00 35.94 145 THR A O 1
ATOM 1102 N N . VAL A 1 146 ? 3.335 -19.903 19.073 1.00 38.56 146 VAL A N 1
ATOM 1103 C CA . VAL A 1 146 ? 2.250 -20.855 19.302 1.00 38.56 146 VAL A CA 1
ATOM 1104 C C . VAL A 1 146 ? 2.545 -22.119 18.493 1.00 38.56 146 VAL A C 1
ATOM 1106 O O . VAL A 1 146 ? 2.509 -22.102 17.267 1.00 38.56 146 VAL A O 1
ATOM 1109 N N . THR A 1 147 ? 2.842 -23.227 19.171 1.00 36.38 147 THR A N 1
ATOM 1110 C CA . THR A 1 147 ? 2.828 -24.565 18.557 1.00 36.38 147 THR A CA 1
ATOM 1111 C C . THR A 1 147 ? 1.623 -25.310 19.119 1.00 36.38 147 THR A C 1
ATOM 1113 O O . THR A 1 147 ? 1.702 -25.987 20.141 1.00 36.38 147 THR A O 1
ATOM 1116 N N . SER A 1 148 ? 0.449 -25.103 18.516 1.00 42.25 148 SER A N 1
ATOM 1117 C CA . SER A 1 148 ? -0.751 -25.851 18.894 1.00 42.25 148 SER A CA 1
ATOM 1118 C C . SER A 1 148 ? -0.745 -27.232 18.237 1.00 42.25 148 SER A C 1
ATOM 1120 O O . SER A 1 148 ? -0.290 -27.415 17.112 1.00 42.25 148 SER A O 1
ATOM 1122 N N . SER A 1 149 ? -1.279 -28.219 18.958 1.00 42.59 149 SER A N 1
ATOM 1123 C CA . SER A 1 149 ? -1.640 -29.537 18.412 1.00 42.59 149 SER A CA 1
ATOM 1124 C C . SER A 1 149 ? -3.037 -29.542 17.772 1.00 42.59 149 SER A C 1
ATOM 1126 O O . SER A 1 149 ? -3.543 -30.596 17.398 1.00 42.59 149 SER A O 1
ATOM 1128 N N . THR A 1 150 ? -3.677 -28.373 17.691 1.00 52.94 150 THR A N 1
ATOM 1129 C CA . THR A 1 150 ? -5.034 -28.169 17.179 1.00 52.94 150 THR A CA 1
ATOM 1130 C C . THR A 1 150 ? -5.066 -26.915 16.317 1.00 52.94 150 THR A C 1
ATOM 1132 O O . THR A 1 150 ? -4.610 -25.844 16.722 1.00 52.94 150 THR A O 1
ATOM 1135 N N . ASP A 1 151 ? -5.568 -27.082 15.104 1.00 67.25 151 ASP A N 1
ATOM 1136 C CA . ASP A 1 151 ? -5.539 -26.097 14.026 1.00 67.25 151 ASP A CA 1
ATOM 1137 C C . ASP A 1 151 ? -6.450 -24.877 14.276 1.00 67.25 151 ASP A C 1
ATOM 1139 O O . ASP A 1 151 ? -6.230 -23.825 13.678 1.00 67.25 151 ASP A O 1
ATOM 1143 N N . THR A 1 152 ? -7.382 -24.975 15.235 1.00 75.19 152 THR A N 1
ATOM 1144 C CA . THR A 1 152 ? -8.306 -23.918 15.689 1.00 75.19 152 THR A CA 1
ATOM 1145 C C . THR A 1 152 ? -8.541 -23.953 17.203 1.00 75.19 152 THR A C 1
ATOM 1147 O O . THR A 1 152 ? -8.310 -24.976 17.858 1.00 75.19 152 THR A O 1
ATOM 1150 N N . GLY A 1 153 ? -9.001 -22.844 17.789 1.00 80.50 153 GLY A N 1
ATOM 1151 C CA . GLY A 1 153 ? -9.309 -22.783 19.218 1.00 80.50 153 GLY A CA 1
ATOM 1152 C C . GLY A 1 153 ? -9.574 -21.382 19.759 1.00 80.50 153 GLY A C 1
ATOM 1153 O O . GLY A 1 153 ? -9.584 -20.395 19.024 1.00 80.50 153 GLY A O 1
ATOM 1154 N N . SER A 1 154 ? -9.821 -21.318 21.066 1.00 86.25 154 SER A N 1
ATOM 1155 C CA . SER A 1 154 ? -10.008 -20.072 21.801 1.00 86.25 154 SER A CA 1
ATOM 1156 C C . SER A 1 154 ? -9.400 -20.157 23.199 1.00 86.25 154 SER A C 1
ATOM 1158 O O . SER A 1 154 ? -9.172 -21.243 23.743 1.00 86.25 154 SER A O 1
ATOM 1160 N N . ARG A 1 155 ? -9.086 -19.001 23.784 1.00 86.62 155 ARG A N 1
ATOM 1161 C CA . ARG A 1 155 ? -8.631 -18.879 25.172 1.00 86.62 155 ARG A CA 1
ATOM 1162 C C . ARG A 1 155 ? -8.984 -17.518 25.746 1.00 86.62 155 ARG A C 1
ATOM 1164 O O . ARG A 1 155 ? -9.043 -16.532 25.020 1.00 86.62 155 ARG A O 1
ATOM 1171 N N . THR A 1 156 ? -9.126 -17.463 27.060 1.00 92.31 156 THR A N 1
ATOM 1172 C CA . THR A 1 156 ? -9.223 -16.206 27.801 1.00 92.31 156 THR A CA 1
ATOM 1173 C C . THR A 1 156 ? -7.832 -15.782 28.263 1.00 92.31 156 THR A C 1
ATOM 1175 O O . THR A 1 156 ? -7.072 -16.610 28.761 1.00 92.31 156 THR A O 1
ATOM 1178 N N . LEU A 1 157 ? -7.509 -14.507 28.079 1.00 93.06 157 LEU A N 1
ATOM 1179 C CA . LEU A 1 157 ? -6.295 -13.845 28.540 1.00 93.06 157 LEU A CA 1
ATOM 1180 C C . LEU A 1 157 ? -6.674 -12.808 29.596 1.00 93.06 157 LEU A C 1
ATOM 1182 O O . LEU A 1 157 ? -7.666 -12.099 29.428 1.00 93.06 157 LEU A O 1
ATOM 1186 N N . THR A 1 158 ? -5.863 -12.684 30.641 1.00 95.44 158 THR A N 1
ATOM 1187 C CA . THR A 1 158 ? -5.873 -11.509 31.519 1.00 95.44 158 THR A CA 1
ATOM 1188 C C . THR A 1 158 ? -4.746 -10.581 31.086 1.00 95.44 158 THR A C 1
ATOM 1190 O O . THR A 1 158 ? -3.585 -10.984 31.090 1.00 95.44 158 THR A O 1
ATOM 1193 N N . VAL A 1 159 ? -5.071 -9.349 30.712 1.00 93.94 159 VAL A N 1
ATOM 1194 C CA . VAL A 1 159 ? -4.112 -8.334 30.261 1.00 93.94 159 VAL A CA 1
ATOM 1195 C C . VAL A 1 159 ? -4.154 -7.153 31.223 1.00 93.94 159 VAL A C 1
ATOM 1197 O O . VAL A 1 159 ? -5.209 -6.848 31.758 1.00 93.94 159 VAL A O 1
ATOM 1200 N N . THR A 1 160 ? -3.018 -6.510 31.488 1.00 94.88 160 THR A N 1
ATOM 1201 C CA . THR A 1 160 ? -2.937 -5.299 32.318 1.00 94.88 160 THR A CA 1
ATOM 1202 C C . THR A 1 160 ? -2.471 -4.123 31.470 1.00 94.88 160 THR A C 1
ATOM 1204 O O . THR A 1 160 ? -1.395 -4.208 30.884 1.00 94.88 160 THR A O 1
ATOM 1207 N N . LEU A 1 161 ? -3.240 -3.034 31.436 1.00 93.94 161 LEU A N 1
ATOM 1208 C CA . LEU A 1 161 ? -2.844 -1.756 30.837 1.00 93.94 161 LEU A CA 1
ATOM 1209 C C . LEU A 1 161 ? -2.753 -0.707 31.948 1.00 93.94 161 LEU A C 1
ATOM 1211 O O . LEU A 1 161 ? -3.692 -0.543 32.720 1.00 93.94 161 LEU A O 1
ATOM 1215 N N . ASP A 1 162 ? -1.602 -0.051 32.085 1.00 94.19 162 ASP A N 1
ATOM 1216 C CA . ASP A 1 162 ? -1.358 0.986 33.105 1.00 94.19 162 ASP A CA 1
ATOM 1217 C C . ASP A 1 162 ? -1.680 0.558 34.553 1.00 94.19 162 ASP A C 1
ATOM 1219 O O . ASP A 1 162 ? -2.016 1.367 35.418 1.00 94.19 162 ASP A O 1
ATOM 1223 N N . GLY A 1 163 ? -1.536 -0.738 34.842 1.00 93.81 163 GLY A N 1
ATOM 1224 C CA . GLY A 1 163 ? -1.822 -1.325 36.154 1.00 93.81 163 GLY A CA 1
ATOM 1225 C C . GLY A 1 163 ? -3.267 -1.788 36.356 1.00 93.81 163 GLY A C 1
ATOM 1226 O O . GLY A 1 163 ? -3.533 -2.447 37.363 1.00 93.81 163 GLY A O 1
ATOM 1227 N N . GLU A 1 164 ? -4.165 -1.525 35.407 1.00 96.12 164 GLU A N 1
ATOM 1228 C CA . GLU A 1 164 ? -5.560 -1.964 35.449 1.00 96.12 164 GLU A CA 1
ATOM 1229 C C . GLU A 1 164 ? -5.751 -3.243 34.610 1.00 96.12 164 GLU A C 1
ATOM 1231 O O . GLU A 1 164 ? -5.447 -3.257 33.412 1.00 96.12 164 GLU A O 1
ATOM 1236 N N . PRO A 1 165 ? -6.194 -4.359 35.220 1.00 96.44 165 PRO A N 1
ATOM 1237 C CA . PRO A 1 165 ? -6.411 -5.609 34.506 1.00 96.44 165 PRO A CA 1
ATOM 1238 C C . PRO A 1 165 ? -7.781 -5.658 33.817 1.00 96.44 165 PRO A C 1
ATOM 1240 O O . PRO A 1 165 ? -8.787 -5.272 34.410 1.00 96.44 165 PRO A O 1
ATOM 1243 N N . PHE A 1 166 ? -7.827 -6.243 32.623 1.00 97.19 166 PHE A N 1
ATOM 1244 C CA . PHE A 1 166 ? -9.050 -6.551 31.881 1.00 97.19 166 PHE A CA 1
ATOM 1245 C C . PHE A 1 166 ? -8.934 -7.890 31.138 1.00 97.19 166 PHE A C 1
ATOM 1247 O O . PHE A 1 166 ? -7.843 -8.439 30.934 1.00 97.19 166 PHE A O 1
ATOM 1254 N N . THR A 1 167 ? -10.083 -8.444 30.757 1.00 97.44 167 THR A N 1
ATOM 1255 C CA . THR A 1 167 ? -10.174 -9.755 30.104 1.00 97.44 167 THR A CA 1
ATOM 1256 C C . THR A 1 167 ? -10.262 -9.632 28.583 1.00 97.44 167 THR A C 1
ATOM 1258 O O . THR A 1 167 ? -11.012 -8.813 28.051 1.00 97.44 167 THR A O 1
ATOM 1261 N N . VAL A 1 168 ? -9.553 -10.511 27.869 1.00 95.56 168 VAL A N 1
ATOM 1262 C CA . VAL A 1 168 ? -9.604 -10.628 26.404 1.00 95.56 168 VAL A CA 1
ATOM 1263 C C . VAL A 1 168 ? -9.872 -12.077 26.013 1.00 95.56 168 VAL A C 1
ATOM 1265 O O . VAL A 1 168 ? -9.176 -12.989 26.457 1.00 95.56 168 VAL A O 1
ATOM 1268 N N . THR A 1 169 ? -10.848 -12.310 25.143 1.00 93.69 169 THR A N 1
ATOM 1269 C CA . THR A 1 169 ? -11.041 -13.612 24.497 1.00 93.69 169 THR A CA 1
ATOM 1270 C C . THR A 1 169 ? -10.285 -13.633 23.175 1.00 93.69 169 THR A C 1
ATOM 1272 O O . THR A 1 169 ? -10.507 -12.794 22.309 1.00 93.69 169 THR A O 1
ATOM 1275 N N . HIS A 1 170 ? -9.373 -14.585 23.021 1.00 90.88 170 HIS A N 1
ATOM 1276 C CA . HIS A 1 170 ? -8.565 -14.777 21.824 1.00 90.88 170 HIS A CA 1
ATOM 1277 C C . HIS A 1 170 ? -9.038 -16.018 21.071 1.00 90.88 170 HIS A C 1
ATOM 1279 O O . HIS A 1 170 ? -8.992 -17.114 21.628 1.00 90.88 170 HIS A O 1
ATOM 1285 N N . TYR A 1 171 ? -9.432 -15.850 19.813 1.00 88.94 171 TYR A N 1
ATOM 1286 C CA . TYR A 1 171 ? -9.797 -16.918 18.884 1.00 88.94 171 TYR A CA 1
ATOM 1287 C C . TYR A 1 171 ? -8.720 -17.094 17.813 1.00 88.94 171 TYR A C 1
ATOM 1289 O O . TYR A 1 171 ? -8.152 -16.100 17.368 1.00 88.94 171 TYR A O 1
ATOM 1297 N N . TRP A 1 172 ? -8.470 -18.322 17.352 1.00 86.56 172 TRP A N 1
ATOM 1298 C CA . TRP A 1 172 ? -7.598 -18.597 16.203 1.00 86.56 172 TRP A CA 1
ATOM 1299 C C . TRP A 1 172 ? -8.145 -19.714 15.309 1.00 86.56 172 TRP A C 1
ATOM 1301 O O . TRP A 1 172 ? -8.791 -20.652 15.783 1.00 86.56 172 TRP A O 1
ATOM 1311 N N . GLY A 1 173 ? -7.834 -19.643 14.014 1.00 84.38 173 GLY A N 1
ATOM 1312 C CA . GLY A 1 173 ? -8.184 -20.690 13.059 1.00 84.38 173 GLY A CA 1
ATOM 1313 C C . GLY A 1 173 ? -7.811 -20.368 11.617 1.00 84.38 173 GLY A C 1
ATOM 1314 O O . GLY A 1 173 ? -6.875 -19.608 11.378 1.00 84.38 173 GLY A O 1
ATOM 1315 N N . TYR A 1 174 ? -8.544 -20.954 10.672 1.00 85.44 174 TYR A N 1
ATOM 1316 C CA . TYR A 1 174 ? -8.403 -20.748 9.228 1.00 85.44 174 TYR A CA 1
ATOM 1317 C C . TYR A 1 174 ? -9.590 -19.933 8.710 1.00 85.44 174 TYR A C 1
ATOM 1319 O O . TYR A 1 174 ? -10.712 -20.144 9.163 1.00 85.44 174 TYR A O 1
ATOM 1327 N N . TYR A 1 175 ? -9.349 -19.025 7.764 1.00 89.88 175 TYR A N 1
ATOM 1328 C CA . TYR A 1 175 ? -10.388 -18.174 7.161 1.00 89.88 175 TYR A CA 1
ATOM 1329 C C . TYR A 1 175 ? -10.911 -18.690 5.810 1.00 89.88 175 TYR A C 1
ATOM 1331 O O . TYR A 1 175 ? -11.735 -18.044 5.169 1.00 89.88 175 TYR A O 1
ATOM 1339 N N . ALA A 1 176 ? -10.406 -19.837 5.363 1.00 87.31 176 ALA A N 1
ATOM 1340 C CA . ALA A 1 176 ? -10.653 -20.430 4.056 1.00 87.31 176 ALA A CA 1
ATOM 1341 C C . ALA A 1 176 ? -10.970 -21.923 4.235 1.00 87.31 176 ALA A C 1
ATOM 1343 O O . ALA A 1 176 ? -10.366 -22.567 5.099 1.00 87.31 176 ALA A O 1
ATOM 1344 N N . ALA A 1 177 ? -11.916 -22.456 3.453 1.00 85.62 177 ALA A N 1
ATOM 1345 C CA . ALA A 1 177 ? -12.333 -23.859 3.543 1.00 85.62 177 ALA A CA 1
ATOM 1346 C C . ALA A 1 177 ? -11.253 -24.819 3.026 1.00 85.62 177 ALA A C 1
ATOM 1348 O O . ALA A 1 177 ? -11.042 -25.887 3.601 1.00 85.62 177 ALA A O 1
ATOM 1349 N N . ASP A 1 178 ? -10.552 -24.398 1.973 1.00 82.88 178 ASP A N 1
ATOM 1350 C CA . ASP A 1 178 ? -9.540 -25.176 1.269 1.00 82.88 178 ASP A CA 1
ATOM 1351 C C . ASP A 1 178 ? -8.197 -24.422 1.285 1.00 82.88 178 ASP A C 1
ATOM 1353 O O . ASP A 1 178 ? -7.714 -23.960 0.246 1.00 82.88 178 ASP A O 1
ATOM 1357 N N . PRO A 1 179 ? -7.572 -24.242 2.469 1.00 84.50 179 PRO A N 1
ATOM 1358 C CA . PRO A 1 179 ? -6.309 -23.534 2.562 1.00 84.50 179 PRO A CA 1
ATOM 1359 C C . PRO A 1 179 ? -5.216 -24.341 1.855 1.00 84.50 179 PRO A C 1
ATOM 1361 O O . PRO A 1 179 ? -4.931 -25.490 2.202 1.00 84.50 179 PRO A O 1
ATOM 1364 N N . ASN A 1 180 ? -4.564 -23.720 0.880 1.00 86.06 180 ASN A N 1
ATOM 1365 C CA . ASN A 1 180 ? -3.436 -24.297 0.157 1.00 86.06 180 ASN A CA 1
ATOM 1366 C C . ASN A 1 180 ? -2.080 -23.905 0.770 1.00 86.06 180 ASN A C 1
ATOM 1368 O O . ASN A 1 180 ? -1.063 -24.489 0.405 1.00 86.06 180 ASN A O 1
ATOM 1372 N N . SER A 1 181 ? -2.063 -22.997 1.754 1.00 86.38 181 SER A N 1
ATOM 1373 C CA . SER A 1 181 ? -0.864 -22.586 2.486 1.00 86.38 181 SER A CA 1
ATOM 1374 C C . SER A 1 181 ? -1.070 -22.601 4.007 1.00 86.38 181 SER A C 1
ATOM 1376 O O . SER A 1 181 ? -2.105 -22.155 4.508 1.00 86.38 181 SER A O 1
ATOM 1378 N N . PRO A 1 182 ? -0.062 -23.025 4.799 1.00 84.06 182 PRO A N 1
ATOM 1379 C CA . PRO A 1 182 ? -0.116 -22.941 6.260 1.00 84.06 182 PRO A CA 1
ATOM 1380 C C . PRO A 1 182 ? -0.154 -21.498 6.785 1.00 84.06 182 PRO A C 1
ATOM 1382 O O . PRO A 1 182 ? -0.448 -21.299 7.965 1.00 84.06 182 PRO A O 1
ATOM 1385 N N . ALA A 1 183 ? 0.152 -20.506 5.939 1.00 85.75 183 ALA A N 1
ATOM 1386 C CA . ALA A 1 183 ? 0.048 -19.096 6.286 1.00 85.75 183 ALA A CA 1
ATOM 1387 C C . ALA A 1 183 ? -1.408 -18.630 6.428 1.00 85.75 183 ALA A C 1
ATOM 1389 O O . ALA A 1 183 ? -1.635 -17.634 7.106 1.00 85.75 183 ALA A O 1
ATOM 1390 N N . GLN A 1 184 ? -2.386 -19.337 5.844 1.00 89.38 184 GLN A N 1
ATOM 1391 C CA . GLN A 1 184 ? -3.785 -18.904 5.774 1.00 89.38 184 GLN A CA 1
ATOM 1392 C C . GLN A 1 184 ? -4.541 -19.090 7.096 1.00 89.38 184 GLN A C 1
ATOM 1394 O O . GLN A 1 184 ? -5.440 -19.918 7.231 1.00 89.38 184 GLN A O 1
ATOM 1399 N N . LYS A 1 185 ? -4.140 -18.312 8.102 1.00 87.31 185 LYS A N 1
ATOM 1400 C CA . LYS A 1 185 ? -4.657 -18.359 9.470 1.00 87.31 185 LYS A CA 1
ATOM 1401 C C . LYS A 1 185 ? -5.096 -16.985 9.938 1.00 87.31 185 LYS A C 1
ATOM 1403 O O . LYS A 1 185 ? -4.555 -15.976 9.506 1.00 87.31 185 LYS A O 1
ATOM 1408 N N . ILE A 1 186 ? -6.030 -16.942 10.873 1.00 89.50 186 ILE A N 1
ATOM 1409 C CA . ILE A 1 186 ? -6.524 -15.717 11.501 1.00 89.50 186 ILE A CA 1
ATOM 1410 C C . ILE A 1 186 ? -6.441 -15.844 13.015 1.00 89.50 186 ILE A C 1
ATOM 1412 O O . ILE A 1 186 ? -6.549 -16.940 13.573 1.00 89.50 186 ILE A O 1
ATOM 1416 N N . SER A 1 187 ? -6.256 -14.724 13.700 1.00 89.00 187 SER A N 1
ATOM 1417 C CA . SER A 1 187 ? -6.607 -14.613 15.105 1.00 89.00 187 SER A CA 1
ATOM 1418 C C . SER A 1 187 ? -7.266 -13.291 15.440 1.00 89.00 187 SER A C 1
ATOM 1420 O O . SER A 1 187 ? -6.955 -12.240 14.876 1.00 89.00 187 SER A O 1
ATOM 1422 N N . ILE A 1 188 ? -8.203 -13.392 16.371 1.00 92.56 188 ILE A N 1
ATOM 1423 C CA . ILE A 1 188 ? -9.168 -12.357 16.704 1.00 92.56 188 ILE A CA 1
ATOM 1424 C C . ILE A 1 188 ? -9.134 -12.178 18.218 1.00 92.56 188 ILE A C 1
ATOM 1426 O O . ILE A 1 188 ? -9.354 -13.136 18.962 1.00 92.56 188 ILE A O 1
ATOM 1430 N N . TYR A 1 189 ? -8.833 -10.968 18.673 1.00 93.19 189 TYR A N 1
ATOM 1431 C CA . TYR A 1 189 ? -8.842 -10.589 20.082 1.00 93.19 189 TYR A CA 1
ATOM 1432 C C . TYR A 1 189 ? -10.074 -9.735 20.352 1.00 93.19 189 TYR A C 1
ATOM 1434 O O . TYR A 1 189 ? -10.260 -8.687 19.737 1.00 93.19 189 TYR A O 1
ATOM 1442 N N . VAL A 1 190 ? -10.904 -10.202 21.277 1.00 95.56 190 VAL A N 1
ATOM 1443 C CA . VAL A 1 190 ? -12.188 -9.602 21.629 1.00 95.56 190 VAL A CA 1
ATOM 1444 C C . VAL A 1 190 ? -12.142 -9.187 23.101 1.00 95.56 190 VAL A C 1
ATOM 1446 O O . VAL A 1 190 ? -12.005 -10.065 23.959 1.00 95.56 190 VAL A O 1
ATOM 1449 N N . PRO A 1 191 ? -12.219 -7.887 23.425 1.00 96.75 191 PRO A N 1
ATOM 1450 C CA . PRO A 1 191 ? -12.155 -7.425 24.806 1.00 96.75 191 PRO A CA 1
ATOM 1451 C C . PRO A 1 191 ? -13.497 -7.623 25.524 1.00 96.75 191 PRO A C 1
ATOM 1453 O O . PRO A 1 191 ? -14.550 -7.701 24.896 1.00 96.75 191 PRO A O 1
ATOM 1456 N N . GLU A 1 192 ? -13.48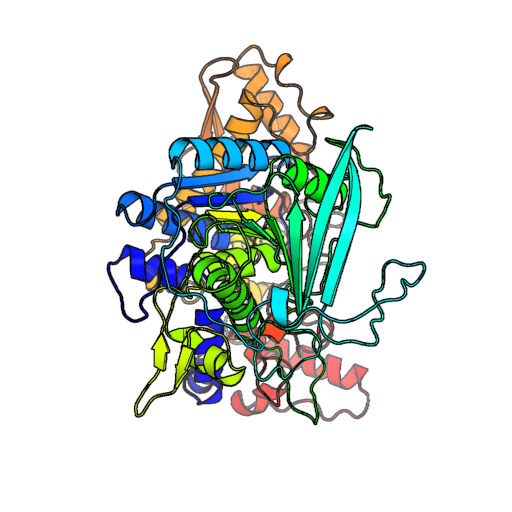9 -7.706 26.854 1.00 95.88 192 GLU A N 1
ATOM 1457 C CA . GLU A 1 192 ? -14.717 -7.931 27.638 1.00 95.88 192 GLU A CA 1
ATOM 1458 C C . GLU A 1 192 ? -15.733 -6.779 27.589 1.00 95.88 192 GLU A C 1
ATOM 1460 O O . GLU A 1 192 ? -16.906 -6.983 27.899 1.00 95.88 192 GLU A O 1
ATOM 1465 N N . ASN A 1 193 ? -15.300 -5.582 27.192 1.00 95.44 193 ASN A N 1
ATOM 1466 C CA . ASN A 1 193 ? -16.139 -4.397 27.014 1.00 95.44 193 ASN A CA 1
ATOM 1467 C C . ASN A 1 193 ? -16.618 -4.194 25.561 1.00 95.44 193 ASN A C 1
ATOM 1469 O O . ASN A 1 193 ? -17.153 -3.129 25.245 1.00 95.44 193 ASN A O 1
ATOM 1473 N N . VAL A 1 194 ? -16.427 -5.190 24.688 1.00 95.00 194 VAL A N 1
ATOM 1474 C CA . VAL A 1 194 ? -16.907 -5.172 23.300 1.00 95.00 194 VAL A CA 1
ATOM 1475 C C . VAL A 1 194 ? -18.432 -5.017 23.224 1.00 95.00 194 VAL A C 1
ATOM 1477 O O . VAL A 1 194 ? -19.172 -5.505 24.081 1.00 95.00 194 VAL A O 1
ATOM 1480 N N . ARG A 1 195 ? -18.902 -4.346 22.175 1.00 91.12 195 ARG A N 1
ATOM 1481 C CA . ARG A 1 195 ? -20.314 -4.119 21.848 1.00 91.12 195 ARG A CA 1
ATOM 1482 C C . ARG A 1 195 ? -20.604 -4.609 20.427 1.00 91.12 195 ARG A C 1
ATOM 1484 O O . ARG A 1 195 ? -19.679 -4.832 19.650 1.00 91.12 195 ARG A O 1
ATOM 1491 N N . ASP A 1 196 ? -21.876 -4.722 20.062 1.00 86.69 196 ASP A N 1
ATOM 1492 C CA . ASP A 1 196 ? -22.269 -5.120 18.699 1.00 86.69 196 ASP A CA 1
ATOM 1493 C C . ASP A 1 196 ? -21.853 -4.077 17.647 1.00 86.69 196 ASP A C 1
ATOM 1495 O O . ASP A 1 196 ? -21.558 -4.422 16.513 1.00 86.69 196 ASP A O 1
ATOM 1499 N N . ASP A 1 197 ? -21.738 -2.805 18.034 1.00 87.62 197 ASP A N 1
ATOM 1500 C CA . ASP A 1 197 ? -21.248 -1.712 17.189 1.00 87.62 197 ASP A CA 1
ATOM 1501 C C . ASP A 1 197 ? -19.740 -1.440 17.363 1.00 87.62 197 ASP A C 1
ATOM 1503 O O . ASP A 1 197 ? -19.234 -0.432 16.866 1.00 87.62 197 ASP A O 1
ATOM 1507 N N . SER A 1 198 ? -19.009 -2.300 18.088 1.00 92.88 198 SER A N 1
ATOM 1508 C CA . SER A 1 198 ? -17.570 -2.118 18.293 1.00 92.88 198 SER A CA 1
ATOM 1509 C C . SER A 1 198 ? -16.807 -2.142 16.963 1.00 92.88 198 SER A C 1
ATOM 1511 O O . SER A 1 198 ? -17.049 -3.022 16.127 1.00 92.88 198 SER A O 1
ATOM 1513 N N . PRO A 1 199 ? -15.831 -1.234 16.778 1.00 94.31 199 PRO A N 1
ATOM 1514 C CA . PRO A 1 199 ? -14.975 -1.246 15.604 1.00 94.31 199 PRO A CA 1
ATOM 1515 C C . PRO A 1 199 ? -14.041 -2.454 15.614 1.00 94.31 199 PRO A C 1
ATOM 1517 O O . PRO A 1 199 ? -13.688 -2.995 16.668 1.00 94.31 199 PRO A O 1
ATOM 1520 N N . THR A 1 200 ? -13.582 -2.831 14.425 1.00 95.25 200 THR A N 1
ATOM 1521 C CA . THR A 1 200 ? -12.499 -3.801 14.264 1.00 95.25 200 THR A CA 1
ATOM 1522 C C . THR A 1 200 ? -11.268 -3.125 13.686 1.00 95.25 200 THR A C 1
ATOM 1524 O O . THR A 1 200 ? -11.315 -2.561 12.598 1.00 95.25 200 THR A O 1
ATOM 1527 N N . TYR A 1 201 ? -10.142 -3.232 14.381 1.00 93.00 201 TYR A N 1
ATOM 1528 C CA . TYR A 1 201 ? -8.829 -2.866 13.872 1.00 93.00 201 TYR A CA 1
ATOM 1529 C C . TYR A 1 201 ? -8.197 -4.082 13.188 1.00 93.00 201 TYR A C 1
ATOM 1531 O O . TYR A 1 201 ? -7.747 -5.036 13.835 1.00 93.00 201 TYR A O 1
ATOM 1539 N N . PHE A 1 202 ? -8.193 -4.060 11.859 1.00 93.06 202 PHE A N 1
ATOM 1540 C CA . PHE A 1 202 ? -7.761 -5.161 11.011 1.00 93.06 202 PHE A CA 1
ATOM 1541 C C . PHE A 1 202 ? -6.345 -4.913 10.488 1.00 93.06 202 PHE A C 1
ATOM 1543 O O . PHE A 1 202 ? -6.104 -4.045 9.648 1.00 93.06 202 PHE A O 1
ATOM 1550 N N . ARG A 1 203 ? -5.368 -5.674 10.983 1.00 86.88 203 ARG A N 1
ATOM 1551 C CA . ARG A 1 203 ? -3.957 -5.381 10.722 1.00 86.88 203 ARG A CA 1
ATOM 1552 C C . ARG A 1 203 ? -3.353 -6.244 9.628 1.00 86.88 203 ARG A C 1
ATOM 1554 O O . ARG A 1 203 ? -3.285 -7.464 9.751 1.00 86.88 203 ARG A O 1
ATOM 1561 N N . THR A 1 204 ? -2.782 -5.583 8.624 1.00 86.81 204 THR A N 1
ATOM 1562 C CA . THR A 1 204 ? -1.933 -6.210 7.607 1.00 86.81 204 THR A CA 1
ATOM 1563 C C . THR A 1 204 ? -0.462 -6.240 8.044 1.00 86.81 204 THR A C 1
ATOM 1565 O O . THR A 1 204 ? 0.064 -5.262 8.580 1.00 86.81 204 THR A O 1
ATOM 1568 N N . ASN A 1 205 ? 0.232 -7.357 7.792 1.00 79.88 205 ASN A N 1
ATOM 1569 C CA . ASN A 1 205 ? 1.631 -7.558 8.203 1.00 79.88 205 ASN A CA 1
ATOM 1570 C C . ASN A 1 205 ? 2.582 -7.724 7.017 1.00 79.88 205 ASN A C 1
ATOM 1572 O O . ASN A 1 205 ? 3.565 -8.447 7.131 1.00 79.88 205 ASN A O 1
ATOM 1576 N N . ASN A 1 206 ? 2.306 -7.052 5.897 1.00 83.44 206 ASN A N 1
ATOM 1577 C CA . ASN A 1 206 ? 2.920 -7.332 4.597 1.00 83.44 206 ASN A CA 1
ATOM 1578 C C . ASN A 1 206 ? 4.124 -6.436 4.219 1.00 83.44 206 ASN A C 1
ATOM 1580 O O . ASN A 1 206 ? 4.137 -5.798 3.167 1.00 83.44 206 ASN A O 1
ATOM 1584 N N . SER A 1 207 ? 5.155 -6.339 5.063 1.00 78.06 207 SER A N 1
ATOM 1585 C CA . SER A 1 207 ? 6.287 -5.433 4.780 1.00 78.06 207 SER A CA 1
ATOM 1586 C C . SER A 1 207 ? 7.067 -5.837 3.513 1.00 78.06 207 SER A C 1
ATOM 1588 O O . SER A 1 207 ? 7.415 -7.008 3.314 1.00 78.06 207 SER A O 1
ATOM 1590 N N . GLY A 1 208 ? 7.313 -4.865 2.623 1.00 76.00 208 GLY A N 1
ATOM 1591 C CA . GLY A 1 208 ? 7.988 -5.066 1.333 1.00 76.00 208 GLY A CA 1
ATOM 1592 C C . GLY A 1 208 ? 7.334 -6.101 0.406 1.00 76.00 208 GLY A C 1
ATOM 1593 O O . GLY A 1 208 ? 8.020 -6.657 -0.452 1.00 76.00 208 GLY A O 1
ATOM 1594 N N . TRP A 1 209 ? 6.051 -6.426 0.614 1.00 82.94 209 TRP A N 1
ATOM 1595 C CA . TRP A 1 209 ? 5.335 -7.517 -0.063 1.00 82.94 209 TRP A CA 1
ATOM 1596 C C . TRP A 1 209 ? 5.884 -8.929 0.217 1.00 82.94 209 TRP A C 1
ATOM 1598 O O . TRP A 1 209 ? 5.492 -9.884 -0.446 1.00 82.94 209 TRP A O 1
ATOM 1608 N N . THR A 1 210 ? 6.828 -9.078 1.155 1.00 80.94 210 THR A N 1
ATOM 1609 C CA . THR A 1 210 ? 7.624 -10.311 1.296 1.00 80.94 210 THR A CA 1
ATOM 1610 C C . THR A 1 210 ? 6.991 -11.357 2.193 1.00 80.94 210 THR A C 1
ATOM 1612 O O . THR A 1 210 ? 7.147 -12.544 1.941 1.00 80.94 210 THR A O 1
ATOM 1615 N N . GLN A 1 211 ? 6.303 -10.967 3.255 1.00 81.56 211 GLN A N 1
ATOM 1616 C CA . GLN A 1 211 ? 5.751 -11.892 4.240 1.00 81.56 211 GLN A CA 1
ATOM 1617 C C . GLN A 1 211 ? 4.528 -11.244 4.845 1.00 81.56 211 GLN A C 1
ATOM 1619 O O . GLN A 1 211 ? 4.613 -10.076 5.195 1.00 81.56 211 GLN A O 1
ATOM 1624 N N . ASN A 1 212 ? 3.458 -12.002 5.057 1.00 81.75 212 ASN A N 1
ATOM 1625 C CA . ASN A 1 212 ? 2.322 -11.561 5.857 1.00 81.75 212 ASN A CA 1
ATOM 1626 C C . ASN A 1 212 ? 2.111 -12.561 7.003 1.00 81.75 212 ASN A C 1
ATOM 1628 O O . ASN A 1 212 ? 1.238 -13.415 6.909 1.00 81.75 212 ASN A O 1
ATOM 1632 N N . PRO A 1 213 ? 2.975 -12.570 8.036 1.00 76.75 213 PRO A N 1
ATOM 1633 C CA . PRO A 1 213 ? 2.865 -13.526 9.123 1.00 76.75 213 PRO A CA 1
ATOM 1634 C C . PRO A 1 213 ? 1.855 -13.059 10.165 1.00 76.75 213 PRO A C 1
ATOM 1636 O O . PRO A 1 213 ? 1.655 -11.862 10.390 1.00 76.75 213 PRO A O 1
ATOM 1639 N N . PHE A 1 214 ? 1.343 -14.022 10.920 1.00 65.81 214 PHE A N 1
ATOM 1640 C CA . PHE A 1 214 ? 0.653 -13.743 12.165 1.00 65.81 214 PHE A CA 1
ATOM 1641 C C . PHE A 1 214 ? 1.575 -12.982 13.143 1.00 65.81 214 PHE A C 1
ATOM 1643 O O . PHE A 1 214 ? 2.669 -13.451 13.467 1.00 65.81 214 PHE A O 1
ATOM 1650 N N . ARG A 1 215 ? 1.162 -11.795 13.609 1.00 61.22 215 ARG A N 1
ATOM 1651 C CA . ARG A 1 215 ? 1.920 -10.963 14.571 1.00 61.22 215 ARG A CA 1
ATOM 1652 C C . ARG A 1 215 ? 1.002 -10.312 15.610 1.00 61.22 215 ARG A C 1
ATOM 1654 O O . ARG A 1 215 ? -0.163 -10.051 15.325 1.00 61.22 215 ARG A O 1
ATOM 1661 N N . GLY A 1 216 ? 1.567 -9.974 16.770 1.00 58.53 216 GLY A N 1
ATOM 1662 C CA . GLY A 1 216 ? 0.876 -9.219 17.824 1.00 58.53 216 GLY A CA 1
ATOM 1663 C C . GLY A 1 216 ? 0.248 -10.108 18.896 1.00 58.53 216 GLY A C 1
ATOM 1664 O O . GLY A 1 216 ? -0.937 -10.001 19.186 1.00 58.53 216 GLY A O 1
ATOM 1665 N N . THR A 1 217 ? 1.038 -11.010 19.477 1.00 65.00 217 THR A N 1
ATOM 1666 C CA . THR A 1 217 ? 0.576 -11.873 20.565 1.00 65.00 217 THR A CA 1
ATOM 1667 C C . THR A 1 217 ? 0.574 -11.115 21.884 1.00 65.00 217 THR A C 1
ATOM 1669 O O . THR A 1 217 ? 1.628 -10.917 22.493 1.00 65.00 217 THR A O 1
ATOM 1672 N N . LEU A 1 218 ? -0.618 -10.747 22.347 1.00 77.25 218 LEU A N 1
ATOM 1673 C CA . LEU A 1 218 ? -0.841 -10.537 23.773 1.00 77.25 218 LEU A CA 1
ATOM 1674 C C . LEU A 1 218 ? -0.582 -11.851 24.513 1.00 77.25 218 LEU A C 1
ATOM 1676 O O . LEU A 1 218 ? -0.931 -12.934 24.025 1.00 77.25 218 LEU A O 1
ATOM 1680 N N . VAL A 1 219 ? 0.045 -11.748 25.680 1.00 84.81 219 VAL A N 1
ATOM 1681 C CA . VAL A 1 219 ? 0.346 -12.894 26.544 1.00 84.81 219 VAL A CA 1
ATOM 1682 C C . VAL A 1 219 ? -0.545 -12.856 27.777 1.00 84.81 219 VAL A C 1
ATOM 1684 O O . VAL A 1 219 ? -0.901 -11.781 28.257 1.00 84.81 219 VAL A O 1
ATOM 1687 N N . ASP A 1 220 ? -0.912 -14.029 28.286 1.00 88.81 220 ASP A N 1
ATOM 1688 C CA . ASP A 1 220 ? -1.692 -14.117 29.521 1.00 88.81 220 ASP A CA 1
ATOM 1689 C C . ASP A 1 220 ? -0.863 -13.606 30.710 1.00 88.81 220 ASP A C 1
ATOM 1691 O O . ASP A 1 220 ? 0.298 -13.983 30.882 1.00 88.81 220 ASP A O 1
ATOM 1695 N N . GLY A 1 221 ? -1.443 -12.710 31.506 1.00 90.25 221 GLY A N 1
ATOM 1696 C CA . GLY A 1 221 ? -0.746 -11.971 32.557 1.00 90.25 221 GLY A CA 1
ATOM 1697 C C . GLY A 1 221 ? 0.227 -10.902 32.041 1.00 90.25 221 GLY A C 1
ATOM 1698 O O . GLY A 1 221 ? 1.069 -10.437 32.811 1.00 90.25 221 GLY A O 1
ATOM 1699 N N . GLY A 1 222 ? 0.153 -10.531 30.757 1.00 89.38 222 GLY A N 1
ATOM 1700 C CA . GLY A 1 222 ? 0.960 -9.463 30.168 1.00 89.38 222 GLY A CA 1
ATOM 1701 C C . GLY A 1 222 ? 0.646 -8.095 30.777 1.00 89.38 222 GLY A C 1
ATOM 1702 O O . GLY A 1 222 ? -0.510 -7.799 31.081 1.00 89.38 222 GLY A O 1
ATOM 1703 N N . ALA A 1 223 ? 1.678 -7.267 30.941 1.00 90.00 223 ALA A N 1
ATOM 1704 C CA . ALA A 1 223 ? 1.562 -5.892 31.412 1.00 90.00 223 ALA A CA 1
ATOM 1705 C C . ALA A 1 223 ? 2.082 -4.935 30.339 1.00 90.00 223 ALA A C 1
ATOM 1707 O O . ALA A 1 223 ? 3.182 -5.135 29.818 1.00 90.00 223 ALA A O 1
ATOM 1708 N N . TYR A 1 224 ? 1.275 -3.926 30.041 1.00 89.88 224 TYR A N 1
ATOM 1709 C CA . TYR A 1 224 ? 1.451 -2.977 28.954 1.00 89.88 224 TYR A CA 1
ATOM 1710 C C . TYR A 1 224 ? 1.228 -1.552 29.456 1.00 89.88 224 TYR A C 1
ATOM 1712 O O . TYR A 1 224 ? 0.597 -1.340 30.497 1.00 89.88 224 TYR A O 1
ATOM 1720 N N . GLU A 1 225 ? 1.755 -0.581 28.721 1.00 86.75 225 GLU A N 1
ATOM 1721 C CA . GLU A 1 225 ? 1.745 0.828 29.119 1.00 86.75 225 GLU A CA 1
ATOM 1722 C C . GLU A 1 225 ? 1.236 1.724 27.984 1.00 86.75 225 GLU A C 1
ATOM 1724 O O . GLU A 1 225 ? 1.728 1.664 26.852 1.00 86.75 225 GLU A O 1
ATOM 1729 N N . THR A 1 226 ? 0.285 2.608 28.295 1.00 85.25 226 THR A N 1
ATOM 1730 C CA . THR A 1 226 ? -0.232 3.584 27.330 1.00 85.25 226 THR A CA 1
ATOM 1731 C C . THR A 1 226 ? 0.884 4.514 26.880 1.00 85.25 226 THR A C 1
ATOM 1733 O O . THR A 1 226 ? 1.660 5.047 27.678 1.00 85.25 226 THR A O 1
ATOM 1736 N N . GLY A 1 227 ? 0.972 4.739 25.571 1.00 72.56 227 GLY A N 1
ATOM 1737 C CA . GLY A 1 227 ? 1.998 5.608 25.002 1.00 72.56 227 GLY A CA 1
ATOM 1738 C C . GLY A 1 227 ? 3.423 5.045 25.071 1.00 72.56 227 GLY A C 1
ATOM 1739 O O . GLY A 1 227 ? 4.341 5.727 24.609 1.00 72.56 227 GLY A O 1
ATOM 1740 N N . ASN A 1 228 ? 3.634 3.810 25.558 1.00 67.25 228 ASN A N 1
ATOM 1741 C CA . ASN A 1 228 ? 4.908 3.091 25.442 1.00 67.25 228 ASN A CA 1
ATOM 1742 C C . ASN A 1 228 ? 5.090 2.535 24.022 1.00 67.25 228 ASN A C 1
ATOM 1744 O O . ASN A 1 228 ? 5.141 1.337 23.746 1.00 67.25 228 ASN A O 1
ATOM 1748 N N . LEU A 1 229 ? 5.150 3.469 23.085 1.00 58.72 229 LEU A N 1
ATOM 1749 C CA . LEU A 1 229 ? 5.231 3.223 21.662 1.00 58.72 229 LEU A CA 1
ATOM 1750 C C . LEU A 1 229 ? 6.688 3.445 21.270 1.00 58.72 229 LEU A C 1
ATOM 1752 O O . LEU A 1 229 ? 7.144 4.571 21.064 1.00 58.72 229 LEU A O 1
ATOM 1756 N N . THR A 1 230 ? 7.464 2.363 21.229 1.00 47.34 230 THR A N 1
ATOM 1757 C CA . THR A 1 230 ? 8.813 2.431 20.664 1.00 47.34 230 THR A CA 1
ATOM 1758 C C . THR A 1 230 ? 8.724 2.640 19.150 1.00 47.34 230 THR A C 1
ATOM 1760 O O . THR A 1 230 ? 7.700 2.396 18.521 1.00 47.34 230 THR A O 1
ATOM 1763 N N . TYR A 1 231 ? 9.815 3.135 18.563 1.00 37.66 231 TYR A N 1
ATOM 1764 C CA . TYR A 1 231 ? 9.981 3.639 17.186 1.00 37.66 231 TYR A CA 1
ATOM 1765 C C . TYR A 1 231 ? 9.475 2.733 16.022 1.00 37.66 231 TYR A C 1
ATOM 1767 O O . TYR A 1 231 ? 9.569 3.122 14.863 1.00 37.66 231 TYR A O 1
ATOM 1775 N N . ASN A 1 232 ? 8.920 1.552 16.297 1.00 42.28 232 ASN A N 1
ATOM 1776 C CA . ASN A 1 232 ? 8.484 0.553 15.319 1.00 42.28 232 ASN A CA 1
ATOM 1777 C C . ASN A 1 232 ? 7.293 -0.293 15.833 1.00 42.28 232 ASN A C 1
ATOM 1779 O O . ASN A 1 232 ? 7.241 -1.502 15.589 1.00 42.28 232 ASN A O 1
ATOM 1783 N N . THR A 1 233 ? 6.433 0.279 16.691 1.00 46.69 233 THR A N 1
ATOM 1784 C CA . THR A 1 233 ? 5.389 -0.489 17.386 1.00 46.69 233 THR A CA 1
ATOM 1785 C C . THR A 1 233 ? 4.019 0.193 17.503 1.00 46.69 233 THR A C 1
ATOM 1787 O O . THR A 1 233 ? 3.275 -0.121 18.431 1.00 46.69 233 THR A O 1
ATOM 1790 N N . THR A 1 234 ? 3.553 0.942 16.486 1.00 48.09 234 THR A N 1
ATOM 1791 C CA . THR A 1 234 ? 2.078 1.098 16.258 1.00 48.09 234 THR A CA 1
ATOM 1792 C C . THR A 1 234 ? 1.368 -0.265 16.155 1.00 48.09 234 THR A C 1
ATOM 1794 O O . THR A 1 234 ? 0.146 -0.376 16.176 1.00 48.09 234 THR A O 1
ATOM 1797 N N . GLN A 1 235 ? 2.176 -1.312 16.036 1.00 56.03 235 GLN A N 1
ATOM 1798 C CA . GLN A 1 235 ? 1.859 -2.709 15.855 1.00 56.03 235 GLN A CA 1
ATOM 1799 C C . GLN A 1 235 ? 2.319 -3.598 17.031 1.00 56.03 235 GLN A C 1
ATOM 1801 O O . GLN A 1 235 ? 2.364 -4.826 16.906 1.00 56.03 235 GLN A O 1
ATOM 1806 N N . GLY A 1 236 ? 2.744 -2.981 18.139 1.00 69.50 236 GLY A N 1
ATOM 1807 C CA . GLY A 1 236 ? 3.187 -3.669 19.346 1.00 69.50 236 GLY A CA 1
ATOM 1808 C C . GLY A 1 236 ? 2.032 -4.076 20.256 1.00 69.50 236 GLY A C 1
ATOM 1809 O O . GLY A 1 236 ? 0.909 -3.597 20.100 1.00 69.50 236 GLY A O 1
ATOM 1810 N N . PRO A 1 237 ? 2.306 -4.947 21.235 1.00 76.19 237 PRO A N 1
ATOM 1811 C CA . PRO A 1 237 ? 1.276 -5.429 22.140 1.00 76.19 237 PRO A CA 1
ATOM 1812 C C . PRO A 1 237 ? 0.709 -4.316 23.045 1.00 76.19 237 PRO A C 1
ATOM 1814 O O . PRO A 1 237 ? -0.452 -4.411 23.422 1.00 76.19 237 PRO A O 1
ATOM 1817 N N . ASP A 1 238 ? 1.451 -3.230 23.305 1.00 84.12 238 ASP A N 1
ATOM 1818 C CA . ASP A 1 238 ? 0.941 -2.052 24.023 1.00 84.12 238 ASP A CA 1
ATOM 1819 C C . ASP A 1 238 ? -0.173 -1.323 23.256 1.00 84.12 238 ASP A C 1
ATOM 1821 O O . ASP A 1 238 ? -1.239 -1.067 23.809 1.00 84.12 238 ASP A O 1
ATOM 1825 N N . ALA A 1 239 ? 0.017 -1.075 21.954 1.00 82.50 239 ALA A N 1
ATOM 1826 C CA . ALA A 1 239 ? -1.012 -0.464 21.108 1.00 82.50 239 ALA A CA 1
ATOM 1827 C C . ALA A 1 239 ? -2.262 -1.355 20.991 1.00 82.50 239 ALA A C 1
ATOM 1829 O O . ALA A 1 239 ? -3.385 -0.858 20.946 1.00 82.50 239 ALA A O 1
ATOM 1830 N N . TYR A 1 240 ? -2.078 -2.679 20.965 1.00 87.12 240 TYR A N 1
ATOM 1831 C CA . TYR A 1 240 ? -3.195 -3.626 20.983 1.00 87.12 240 TYR A CA 1
ATOM 1832 C C . TYR A 1 240 ? -3.952 -3.573 22.308 1.00 87.12 240 TYR A C 1
ATOM 1834 O O . TYR A 1 240 ? -5.178 -3.575 22.293 1.00 87.12 240 TYR A O 1
ATOM 1842 N N . ALA A 1 241 ? -3.240 -3.525 23.438 1.00 89.75 241 ALA A N 1
ATOM 1843 C CA . ALA A 1 241 ? -3.862 -3.402 24.749 1.00 89.75 241 ALA A CA 1
ATOM 1844 C C . ALA A 1 241 ? -4.667 -2.097 24.860 1.00 89.75 241 ALA A C 1
ATOM 1846 O O . ALA A 1 241 ? -5.804 -2.141 25.318 1.00 89.75 241 ALA A O 1
ATOM 1847 N N . GLU A 1 242 ? -4.134 -0.977 24.361 1.00 90.00 242 GLU A N 1
ATOM 1848 C CA . GLU A 1 242 ? -4.836 0.314 24.333 1.00 90.00 242 GLU A CA 1
ATOM 1849 C C . GLU A 1 242 ? -6.114 0.271 23.475 1.00 90.00 242 GLU A C 1
ATOM 1851 O O . GLU A 1 242 ? -7.167 0.745 23.894 1.00 90.00 242 GLU A O 1
ATOM 1856 N N . LEU A 1 243 ? -6.061 -0.331 22.283 1.00 90.38 243 LEU A N 1
ATOM 1857 C CA . LEU A 1 243 ? -7.239 -0.497 21.422 1.00 90.38 243 LEU A CA 1
ATOM 1858 C C . LEU A 1 243 ? -8.298 -1.419 22.041 1.00 90.38 243 LEU A C 1
ATOM 1860 O O . LEU A 1 243 ? -9.494 -1.130 21.968 1.00 90.38 243 LEU A O 1
ATOM 1864 N N . LEU A 1 244 ? -7.871 -2.514 22.666 1.00 93.94 244 LEU A N 1
ATOM 1865 C CA . LEU A 1 244 ? -8.771 -3.444 23.343 1.00 93.94 244 LEU A CA 1
ATOM 1866 C C . LEU A 1 244 ? -9.445 -2.795 24.555 1.00 93.94 244 LEU A C 1
ATOM 1868 O O . LEU A 1 244 ? -10.645 -2.976 24.731 1.00 93.94 244 LEU A O 1
ATOM 1872 N N . ASP A 1 245 ? -8.722 -1.990 25.338 1.00 93.25 245 ASP A N 1
ATOM 1873 C CA . ASP A 1 245 ? -9.298 -1.219 26.450 1.00 93.25 245 ASP A CA 1
ATOM 1874 C C . ASP A 1 245 ? -10.373 -0.226 25.966 1.00 93.25 245 ASP A C 1
ATOM 1876 O O . ASP A 1 245 ? -11.390 -0.019 26.626 1.00 93.25 245 ASP A O 1
ATOM 1880 N N . ARG A 1 246 ? -10.244 0.288 24.735 1.00 91.38 246 ARG A N 1
ATOM 1881 C CA . ARG A 1 246 ? -11.270 1.113 24.064 1.00 91.38 246 ARG A CA 1
ATOM 1882 C C . ARG A 1 246 ? -12.473 0.316 23.532 1.00 91.38 246 ARG A C 1
ATOM 1884 O O . ARG A 1 246 ? -13.379 0.907 22.948 1.00 91.38 246 ARG A O 1
ATOM 1891 N N . GLY A 1 247 ? -12.501 -1.008 23.695 1.00 94.25 247 GLY A N 1
ATOM 1892 C CA . GLY A 1 247 ? -13.563 -1.873 23.171 1.00 94.25 247 GLY A CA 1
ATOM 1893 C C . GLY A 1 247 ? -13.436 -2.190 21.680 1.00 94.25 247 GLY A C 1
ATOM 1894 O O . GLY A 1 247 ? -14.426 -2.577 21.059 1.00 94.25 247 GLY A O 1
ATOM 1895 N N . THR A 1 248 ? -12.244 -2.023 21.098 1.00 93.88 248 THR A N 1
ATOM 1896 C CA . THR A 1 248 ? -11.958 -2.348 19.691 1.00 93.88 248 THR A CA 1
ATOM 1897 C C . THR A 1 248 ? -11.552 -3.810 19.556 1.00 93.88 248 THR A C 1
ATOM 1899 O O . THR A 1 248 ? -10.720 -4.300 20.315 1.00 93.88 248 THR A O 1
ATOM 1902 N N . ILE A 1 249 ? -12.092 -4.510 18.562 1.00 95.50 249 ILE A N 1
ATOM 1903 C CA . ILE A 1 249 ? -11.667 -5.873 18.220 1.00 95.50 249 ILE A CA 1
ATOM 1904 C C . ILE A 1 249 ? -10.364 -5.793 17.430 1.00 95.50 249 ILE A C 1
ATOM 1906 O O . ILE A 1 249 ? -10.256 -4.992 16.507 1.00 95.50 249 ILE A O 1
ATOM 1910 N N . ILE A 1 250 ? -9.381 -6.638 17.742 1.00 93.31 250 ILE A N 1
ATOM 1911 C CA . ILE A 1 250 ? -8.139 -6.713 16.961 1.00 93.31 250 ILE A CA 1
ATOM 1912 C C . ILE A 1 250 ? -8.136 -7.972 16.114 1.00 93.31 250 ILE A C 1
ATOM 1914 O O . ILE A 1 250 ? -8.251 -9.078 16.645 1.00 93.31 250 ILE A O 1
ATOM 1918 N N . VAL A 1 251 ? -7.906 -7.814 14.814 1.00 92.38 251 VAL A N 1
ATOM 1919 C CA . VAL A 1 251 ? -7.669 -8.932 13.900 1.00 92.38 251 VAL A CA 1
ATOM 1920 C C . VAL A 1 251 ? -6.239 -8.887 13.384 1.00 92.38 251 VAL A C 1
ATOM 1922 O O . VAL A 1 251 ? -5.767 -7.878 12.861 1.00 92.38 251 VAL A O 1
ATOM 1925 N N . SER A 1 252 ? -5.553 -10.018 13.514 1.00 88.00 252 SER A N 1
ATOM 1926 C CA . SER A 1 252 ? -4.266 -10.290 12.882 1.00 88.00 252 SER A CA 1
A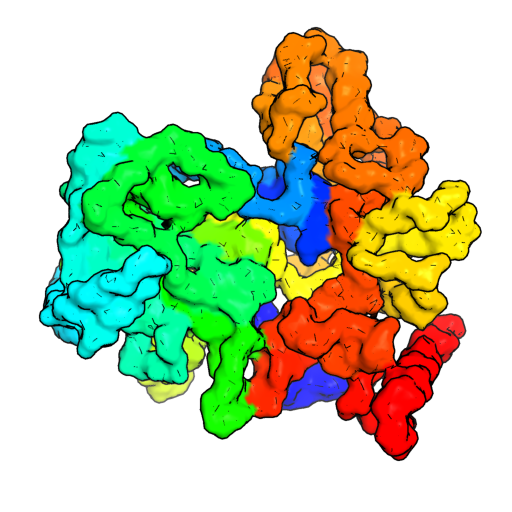TOM 1927 C C . SER A 1 252 ? -4.385 -11.599 12.123 1.00 88.00 252 SER A C 1
ATOM 1929 O O . SER A 1 252 ? -5.014 -12.542 12.591 1.00 88.00 252 SER A O 1
ATOM 1931 N N . TYR A 1 253 ? -3.800 -11.680 10.943 1.00 90.12 253 TYR A N 1
ATOM 1932 C CA . TYR A 1 253 ? -3.913 -12.855 10.091 1.00 90.12 253 TYR A CA 1
ATOM 1933 C C . TYR A 1 253 ? -2.577 -13.123 9.410 1.00 90.12 253 TYR A C 1
ATOM 1935 O O . TYR A 1 253 ? -1.664 -12.293 9.430 1.00 90.12 253 TYR A O 1
ATOM 1943 N N . GLY A 1 254 ? -2.453 -14.326 8.867 1.00 90.06 254 GLY A N 1
ATOM 1944 C CA . GLY A 1 254 ? -1.414 -14.674 7.928 1.00 90.06 254 GLY A CA 1
ATOM 1945 C C . GLY A 1 254 ? -1.969 -14.772 6.510 1.00 90.06 254 GLY A C 1
ATOM 1946 O O . GLY A 1 254 ? -3.132 -15.119 6.307 1.00 90.06 254 GLY A O 1
ATOM 1947 N N . ALA A 1 255 ? -1.138 -14.481 5.521 1.00 92.38 255 ALA A N 1
ATOM 1948 C CA . ALA A 1 255 ? -1.468 -14.659 4.113 1.00 92.38 255 ALA A CA 1
ATOM 1949 C C . ALA A 1 255 ? -0.265 -15.194 3.354 1.00 92.38 255 ALA A C 1
ATOM 1951 O O . ALA A 1 255 ? 0.883 -14.996 3.766 1.00 92.38 255 ALA A O 1
ATOM 1952 N N . ARG A 1 256 ? -0.546 -15.817 2.214 1.00 93.12 256 ARG A N 1
ATOM 1953 C CA . ARG A 1 256 ? 0.460 -16.133 1.210 1.00 93.12 256 ARG A CA 1
ATOM 1954 C C . ARG A 1 256 ? 1.170 -14.867 0.751 1.00 93.12 256 ARG A C 1
ATOM 1956 O O . ARG A 1 256 ? 0.569 -13.787 0.714 1.00 93.12 256 ARG A O 1
ATOM 1963 N N . SER A 1 257 ? 2.439 -14.987 0.389 1.00 90.50 257 SER A N 1
ATOM 1964 C CA . SER A 1 257 ? 3.264 -13.862 -0.052 1.00 90.50 257 SER A CA 1
ATOM 1965 C C . SER A 1 257 ? 4.244 -14.246 -1.153 1.00 90.50 257 SER A C 1
ATOM 1967 O O . SER A 1 257 ? 4.564 -15.414 -1.366 1.00 90.50 257 SER A O 1
ATOM 1969 N N . ARG A 1 258 ? 4.810 -13.236 -1.822 1.00 87.69 258 ARG A N 1
ATOM 1970 C CA . ARG A 1 258 ? 5.770 -13.433 -2.920 1.00 87.69 258 ARG A CA 1
ATOM 1971 C C . ARG A 1 258 ? 7.071 -14.141 -2.520 1.00 87.69 258 ARG A C 1
ATOM 1973 O O . ARG A 1 258 ? 7.842 -14.520 -3.395 1.00 87.69 258 ARG A O 1
ATOM 1980 N N . ALA A 1 259 ? 7.364 -14.245 -1.220 1.00 88.12 259 ALA A N 1
ATOM 1981 C CA . ALA A 1 259 ? 8.541 -14.957 -0.719 1.00 88.12 259 ALA A CA 1
ATOM 1982 C C . ALA A 1 259 ? 8.239 -16.412 -0.330 1.00 88.12 259 ALA A C 1
ATOM 1984 O O . ALA A 1 259 ? 9.150 -17.115 0.116 1.00 88.12 259 ALA A O 1
ATOM 1985 N N . ASP A 1 260 ? 6.990 -16.863 -0.475 1.00 88.31 260 ASP A N 1
ATOM 1986 C CA . ASP A 1 260 ? 6.638 -18.256 -0.247 1.00 88.31 260 ASP A CA 1
ATOM 1987 C C . ASP A 1 260 ? 7.381 -19.156 -1.237 1.00 88.31 260 ASP A C 1
ATOM 1989 O O . ASP A 1 260 ? 7.440 -18.908 -2.444 1.00 88.31 260 ASP A O 1
ATOM 1993 N N . ALA A 1 261 ? 7.963 -20.230 -0.707 1.00 88.62 261 ALA A N 1
ATOM 1994 C CA . ALA A 1 261 ? 8.580 -21.252 -1.533 1.00 88.62 261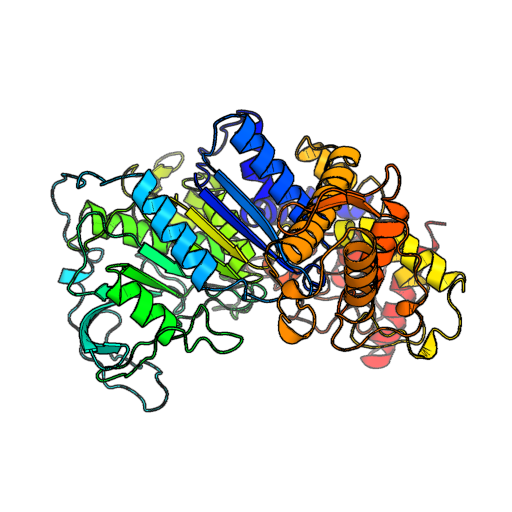 ALA A CA 1
ATOM 1995 C C . ALA A 1 261 ? 7.500 -22.005 -2.333 1.00 88.62 261 ALA A C 1
ATOM 1997 O O . ALA A 1 261 ? 6.397 -22.214 -1.819 1.00 88.62 261 ALA A O 1
ATOM 1998 N N . PRO A 1 262 ? 7.812 -22.469 -3.554 1.00 90.69 262 PRO A N 1
ATOM 1999 C CA . PRO A 1 262 ? 6.862 -23.247 -4.330 1.00 90.69 262 PRO A CA 1
ATOM 2000 C C . PRO A 1 262 ? 6.578 -24.590 -3.644 1.00 90.69 262 PRO A C 1
ATOM 2002 O O . PRO A 1 262 ? 7.489 -25.248 -3.130 1.00 90.69 262 PRO A O 1
ATOM 2005 N N . VAL A 1 263 ? 5.320 -25.023 -3.683 1.00 89.25 263 VAL A N 1
ATOM 2006 C CA . VAL A 1 263 ? 4.872 -26.337 -3.204 1.00 89.25 263 VAL A CA 1
ATOM 2007 C C . VAL A 1 263 ? 4.758 -27.255 -4.412 1.00 89.25 263 VAL A C 1
ATOM 2009 O O . VAL A 1 263 ? 4.070 -26.930 -5.373 1.00 89.25 263 VAL A O 1
ATOM 2012 N N . ASP A 1 264 ? 5.486 -28.374 -4.405 1.00 90.12 264 ASP A N 1
ATOM 2013 C CA . ASP A 1 264 ? 5.559 -29.310 -5.540 1.00 90.12 264 ASP A CA 1
ATOM 2014 C C . ASP A 1 264 ? 5.919 -28.640 -6.884 1.00 90.12 264 ASP A C 1
ATOM 2016 O O . ASP A 1 264 ? 5.491 -29.061 -7.956 1.00 90.12 264 ASP A O 1
ATOM 2020 N N . GLY A 1 265 ? 6.752 -27.595 -6.820 1.00 89.31 265 GLY A N 1
ATOM 2021 C CA . GLY A 1 265 ? 7.187 -26.822 -7.986 1.00 89.31 265 GLY A CA 1
ATOM 2022 C C . GLY A 1 265 ? 6.210 -25.733 -8.431 1.00 89.31 265 GLY A C 1
ATOM 2023 O O . GLY A 1 265 ? 6.485 -25.091 -9.439 1.00 89.31 265 GLY A O 1
ATOM 2024 N N . VAL A 1 266 ? 5.119 -25.508 -7.688 1.00 92.00 266 VAL A N 1
ATOM 2025 C CA . VAL A 1 266 ? 4.109 -24.486 -7.985 1.00 92.00 266 VAL A CA 1
ATOM 2026 C C . VAL A 1 266 ? 4.160 -23.342 -6.970 1.00 92.00 266 VAL A C 1
ATOM 2028 O O . VAL A 1 266 ? 4.005 -23.557 -5.766 1.00 92.00 266 VAL A O 1
ATOM 2031 N N . TYR A 1 267 ? 4.350 -22.116 -7.447 1.00 92.50 267 TYR A N 1
ATOM 2032 C CA . TYR A 1 267 ? 4.249 -20.899 -6.649 1.00 92.50 267 TYR A CA 1
ATOM 2033 C C . TYR A 1 267 ? 2.784 -20.536 -6.396 1.00 92.50 267 TYR A C 1
ATOM 2035 O O . TYR A 1 267 ? 1.993 -20.397 -7.325 1.00 92.50 267 TYR A O 1
ATOM 2043 N N . GLN A 1 268 ? 2.430 -20.353 -5.123 1.00 91.38 268 GLN A N 1
ATOM 2044 C CA . GLN A 1 268 ? 1.059 -20.044 -4.693 1.00 91.38 268 GLN A CA 1
ATOM 2045 C C . GLN A 1 268 ? 0.901 -18.625 -4.131 1.00 91.38 268 GLN A C 1
ATOM 2047 O O . GLN A 1 268 ? -0.222 -18.218 -3.842 1.00 91.38 268 GLN A O 1
ATOM 2052 N N . GLY A 1 269 ? 2.007 -17.899 -3.932 1.00 92.06 269 GLY A N 1
ATOM 2053 C CA . GLY A 1 269 ? 2.035 -16.621 -3.214 1.00 92.06 269 GLY A CA 1
ATOM 2054 C C . GLY A 1 269 ? 2.194 -15.368 -4.074 1.00 92.06 269 GLY A C 1
ATOM 2055 O O . GLY A 1 269 ? 2.193 -14.262 -3.534 1.00 92.06 269 GLY A O 1
ATOM 2056 N N . HIS A 1 270 ? 2.307 -15.512 -5.395 1.00 93.00 270 HIS A N 1
ATOM 2057 C CA . HIS A 1 270 ? 2.302 -14.371 -6.313 1.00 93.00 270 HIS A CA 1
ATOM 2058 C C . HIS A 1 270 ? 0.921 -13.710 -6.372 1.00 93.00 270 HIS A C 1
ATOM 2060 O O . HIS A 1 270 ? -0.088 -14.301 -5.982 1.00 93.00 270 HIS A O 1
ATOM 2066 N N . SER A 1 271 ? 0.867 -12.466 -6.848 1.00 93.50 271 SER A N 1
ATOM 2067 C CA . SER A 1 271 ? -0.389 -11.742 -7.033 1.00 93.50 271 SER A CA 1
ATOM 2068 C C . SER A 1 271 ? -1.400 -12.610 -7.812 1.00 93.50 271 SER A C 1
ATOM 2070 O O . SER A 1 271 ? -1.011 -13.291 -8.763 1.00 93.50 271 SER A O 1
ATOM 2072 N N . PRO A 1 272 ? -2.685 -12.649 -7.417 1.00 95.31 272 PRO A N 1
ATOM 2073 C CA . PRO A 1 272 ? -3.311 -11.852 -6.367 1.00 95.31 272 PRO A CA 1
ATOM 2074 C C . PRO A 1 272 ? -3.383 -12.538 -4.989 1.00 95.31 272 PRO A C 1
ATOM 2076 O O . PRO A 1 272 ? -4.231 -12.160 -4.180 1.00 95.31 272 PRO A O 1
ATOM 2079 N N . ALA A 1 273 ? -2.558 -13.549 -4.694 1.00 95.50 273 ALA A N 1
ATOM 2080 C CA . ALA A 1 273 ? -2.718 -14.407 -3.514 1.00 95.50 273 ALA A CA 1
ATOM 2081 C C . ALA A 1 273 ? -2.795 -13.635 -2.186 1.00 95.50 273 ALA A C 1
ATOM 2083 O O . ALA A 1 273 ? -3.738 -13.835 -1.425 1.00 95.50 273 ALA A O 1
ATOM 2084 N N . THR A 1 274 ? -1.878 -12.695 -1.931 1.00 95.31 274 THR A N 1
ATOM 2085 C CA . THR A 1 274 ? -1.886 -11.900 -0.688 1.00 95.31 274 THR A CA 1
ATOM 2086 C C . THR A 1 274 ? -3.150 -11.046 -0.536 1.00 95.31 274 THR A C 1
ATOM 2088 O O . THR A 1 274 ? -3.687 -10.930 0.567 1.00 95.31 274 THR A O 1
ATOM 2091 N N . MET A 1 275 ? -3.655 -10.468 -1.630 1.00 97.25 275 MET A N 1
ATOM 2092 C CA . MET A 1 275 ? -4.888 -9.671 -1.634 1.00 97.25 275 MET A CA 1
ATOM 2093 C C . MET A 1 275 ? -6.107 -10.571 -1.433 1.00 97.25 275 MET A C 1
ATOM 2095 O O . MET A 1 275 ? -6.974 -10.255 -0.625 1.00 97.25 275 MET A O 1
ATOM 2099 N N . THR A 1 276 ? -6.127 -11.718 -2.113 1.00 97.94 276 THR A N 1
ATOM 2100 C CA . THR A 1 276 ? -7.171 -12.747 -1.997 1.00 97.94 276 THR A CA 1
ATOM 2101 C C . THR A 1 276 ? -7.294 -13.236 -0.560 1.00 97.94 276 THR A C 1
ATOM 2103 O O . THR A 1 276 ? -8.383 -13.258 -0.003 1.00 97.94 276 THR A O 1
ATOM 2106 N N . ASP A 1 277 ? -6.172 -13.566 0.070 1.00 97.50 277 ASP A N 1
ATOM 2107 C CA . ASP A 1 277 ? -6.118 -14.040 1.451 1.00 97.50 277 ASP A CA 1
ATOM 2108 C C . ASP A 1 277 ? -6.569 -12.969 2.452 1.00 97.50 277 ASP A C 1
ATOM 2110 O O . ASP A 1 277 ? -7.317 -13.255 3.384 1.00 97.50 277 ASP A O 1
ATOM 2114 N N . THR A 1 278 ? -6.175 -11.712 2.229 1.00 97.69 278 THR A N 1
ATOM 2115 C CA . THR A 1 278 ? -6.648 -10.573 3.035 1.00 97.69 278 THR A CA 1
ATOM 2116 C C . THR A 1 278 ? -8.161 -10.402 2.938 1.00 97.69 278 THR A C 1
ATOM 2118 O O . THR A 1 278 ? -8.835 -10.259 3.957 1.00 97.69 278 THR A O 1
ATOM 2121 N N . LYS A 1 279 ? -8.704 -10.460 1.718 1.00 98.50 279 LYS A N 1
ATOM 2122 C CA . LYS A 1 279 ? -10.146 -10.370 1.461 1.00 98.50 279 LYS A CA 1
ATOM 2123 C C . LYS A 1 279 ? -10.904 -11.565 2.037 1.00 98.50 279 LYS A C 1
ATOM 2125 O O . LYS A 1 279 ? -11.955 -11.382 2.637 1.00 98.50 279 LYS A O 1
ATOM 2130 N N . ALA A 1 280 ? -10.352 -12.774 1.959 1.00 97.62 280 ALA A N 1
ATOM 2131 C CA . ALA A 1 280 ? -10.941 -13.957 2.584 1.00 97.62 280 ALA A CA 1
ATOM 2132 C C . ALA A 1 280 ? -10.983 -13.845 4.117 1.00 97.62 280 ALA A C 1
ATOM 2134 O O . ALA A 1 280 ? -11.979 -14.217 4.733 1.00 97.62 280 ALA A O 1
ATOM 2135 N N . ALA A 1 281 ? -9.944 -13.280 4.739 1.00 96.12 281 ALA A N 1
ATOM 2136 C CA . ALA A 1 281 ? -9.933 -13.002 6.174 1.00 96.12 281 ALA A CA 1
ATOM 2137 C C . ALA A 1 281 ? -10.973 -11.939 6.586 1.00 96.12 281 ALA A C 1
ATOM 2139 O O . ALA A 1 281 ? -11.611 -12.098 7.627 1.00 96.12 281 ALA A O 1
ATOM 2140 N N . LEU A 1 282 ? -11.188 -10.900 5.768 1.00 98.00 282 LEU A N 1
ATOM 2141 C CA . LEU A 1 282 ? -12.269 -9.920 5.964 1.00 98.00 282 LEU A CA 1
ATOM 2142 C C . LEU A 1 282 ? -13.652 -10.570 5.842 1.00 98.00 282 LEU A C 1
ATOM 2144 O O . LEU A 1 282 ? -14.480 -10.407 6.732 1.00 98.00 282 LEU A O 1
ATOM 2148 N N . ARG A 1 283 ? -13.868 -11.400 4.817 1.00 97.19 283 ARG A N 1
ATOM 2149 C CA . ARG A 1 283 ? -15.114 -12.164 4.639 1.00 97.19 283 ARG A CA 1
ATOM 2150 C C . ARG A 1 283 ? -15.381 -13.101 5.805 1.00 97.19 283 ARG A C 1
ATOM 2152 O O . ARG A 1 283 ? -16.506 -13.195 6.281 1.00 97.19 283 ARG A O 1
ATOM 2159 N N . PHE A 1 284 ? -14.349 -13.771 6.315 1.00 94.94 284 PHE A N 1
ATOM 2160 C CA . PHE A 1 284 ? -14.479 -14.612 7.501 1.00 94.94 284 PHE A CA 1
ATOM 2161 C C . PHE A 1 284 ? -14.910 -13.813 8.734 1.00 94.94 284 PHE A C 1
ATOM 2163 O O . PHE A 1 284 ? -15.785 -14.263 9.476 1.00 94.94 284 PHE A O 1
ATOM 2170 N N . LEU A 1 285 ? -14.325 -12.630 8.940 1.00 95.19 285 LEU A N 1
ATOM 2171 C CA . LEU A 1 285 ? -14.725 -11.715 10.006 1.00 95.19 285 LEU A CA 1
ATOM 2172 C C . LEU A 1 285 ? -16.189 -11.280 9.838 1.00 95.19 285 LEU A C 1
ATOM 2174 O O . LEU A 1 285 ? -16.977 -11.481 10.760 1.00 95.19 285 LEU A O 1
ATOM 2178 N N . ALA A 1 286 ? -16.555 -10.763 8.661 1.00 94.69 286 ALA A N 1
ATOM 2179 C CA . ALA A 1 286 ? -17.901 -10.282 8.364 1.00 94.69 286 ALA A CA 1
ATOM 2180 C C . ALA A 1 286 ? -18.951 -11.382 8.565 1.00 94.69 286 ALA A C 1
ATOM 2182 O O . ALA A 1 286 ? -19.926 -11.187 9.287 1.00 94.69 286 ALA A O 1
ATOM 2183 N N . HIS A 1 287 ? -18.699 -12.585 8.039 1.00 92.44 287 HIS A N 1
ATOM 2184 C CA . HIS A 1 287 ? -19.583 -13.731 8.231 1.00 92.44 287 HIS A CA 1
ATOM 2185 C C . HIS A 1 287 ? -19.814 -14.042 9.716 1.00 92.44 287 HIS A C 1
ATOM 2187 O O . HIS A 1 287 ? -20.939 -14.313 10.128 1.00 92.44 287 HIS A O 1
ATOM 2193 N N . ASN A 1 288 ? -18.759 -14.004 10.535 1.00 90.69 288 ASN A N 1
ATOM 2194 C CA . ASN A 1 288 ? -18.857 -14.309 11.962 1.00 90.69 288 ASN A CA 1
ATOM 2195 C C . ASN A 1 288 ? -19.533 -13.202 12.781 1.00 90.69 288 ASN A C 1
ATOM 2197 O O . ASN A 1 288 ? -20.099 -13.515 13.828 1.00 90.69 288 ASN A O 1
ATOM 2201 N N . GLN A 1 289 ? -19.478 -11.953 12.317 1.00 91.38 289 GLN A N 1
ATOM 2202 C CA . GLN A 1 289 ? -20.179 -10.816 12.923 1.00 91.38 289 GLN A CA 1
ATOM 2203 C C . GLN A 1 289 ? -21.658 -10.770 12.540 1.00 91.38 289 GLN A C 1
ATOM 2205 O O . GLN A 1 289 ? -22.493 -10.365 13.341 1.00 91.38 289 GLN A O 1
ATOM 2210 N N . VAL A 1 290 ? -21.990 -11.219 11.330 1.00 90.56 290 VAL A N 1
ATOM 2211 C CA . VAL A 1 290 ? -23.366 -11.240 10.825 1.00 90.56 290 VAL A CA 1
ATOM 2212 C C . VAL A 1 290 ? -24.106 -12.506 11.252 1.00 90.56 290 VAL A C 1
ATOM 2214 O O . VAL A 1 290 ? -25.180 -12.436 11.837 1.00 90.56 290 VAL A O 1
ATOM 2217 N N . TYR A 1 291 ? -23.546 -13.677 10.950 1.00 85.25 291 TYR A N 1
ATOM 2218 C CA . TYR A 1 291 ? -24.209 -14.971 11.138 1.00 85.25 291 TYR A CA 1
ATOM 2219 C C . TYR A 1 291 ? -23.663 -15.770 12.326 1.00 85.25 291 TYR A C 1
ATOM 2221 O O . TYR A 1 291 ? -24.278 -16.759 12.730 1.00 85.25 291 TYR A O 1
ATOM 2229 N N . GLY A 1 292 ? -22.489 -15.403 12.838 1.00 80.81 292 GLY A N 1
ATOM 2230 C CA . GLY A 1 292 ? -21.822 -16.092 13.938 1.00 80.81 292 GLY A CA 1
ATOM 2231 C C . GLY A 1 292 ? -22.154 -15.500 15.307 1.00 80.81 292 GLY A C 1
ATOM 2232 O O . GLY A 1 292 ? -23.166 -14.839 15.509 1.00 80.81 292 GLY A O 1
ATOM 2233 N N . SER A 1 293 ? -21.286 -15.783 16.279 1.00 80.25 293 SER A N 1
ATOM 2234 C CA . SER A 1 293 ? -21.376 -15.237 17.645 1.00 80.25 293 SER A CA 1
ATOM 2235 C C . SER A 1 293 ? -20.260 -14.234 17.954 1.00 80.25 293 SER A C 1
ATOM 2237 O O . SER A 1 293 ? -19.995 -13.947 19.124 1.00 80.25 293 SER A O 1
ATOM 2239 N N . LEU A 1 294 ? -19.547 -13.753 16.931 1.00 88.38 294 LEU A N 1
ATOM 2240 C CA . LEU A 1 294 ? -18.474 -12.787 17.121 1.00 88.38 294 LEU A CA 1
ATOM 2241 C C . LEU A 1 294 ? -19.087 -11.378 17.216 1.00 88.38 294 LEU A C 1
ATOM 2243 O O . LEU A 1 294 ? -19.787 -10.982 16.295 1.00 88.38 294 LEU A O 1
ATOM 2247 N N . PRO A 1 295 ? -18.844 -10.616 18.295 1.00 89.75 295 PRO A N 1
ATOM 2248 C CA . PRO A 1 295 ? -19.351 -9.250 18.408 1.00 89.75 295 PRO A CA 1
ATOM 2249 C C . PRO A 1 295 ? -18.638 -8.287 17.441 1.00 89.75 295 PRO A C 1
ATOM 2251 O O . PRO A 1 295 ? -17.654 -8.646 16.787 1.00 89.75 295 PRO A O 1
ATOM 2254 N N . GLY A 1 296 ? -19.106 -7.040 17.402 1.00 91.94 296 GLY A N 1
ATOM 2255 C CA . GLY A 1 296 ? -18.653 -6.001 16.476 1.00 91.94 296 GLY A CA 1
ATOM 2256 C C . GLY A 1 296 ? -19.436 -5.993 15.165 1.00 91.94 296 GLY A C 1
ATOM 2257 O O . GLY A 1 296 ? -20.307 -6.830 14.941 1.00 91.94 296 GLY A O 1
ATOM 2258 N N . HIS A 1 297 ? -19.112 -5.035 14.298 1.00 91.62 297 HIS A N 1
ATOM 2259 C CA . HIS A 1 297 ? -19.904 -4.754 13.103 1.00 91.62 297 HIS A CA 1
ATOM 2260 C C . HIS A 1 297 ? -19.059 -4.828 11.817 1.00 91.62 297 HIS A C 1
ATOM 2262 O O . HIS A 1 297 ? -17.988 -4.206 11.777 1.00 91.62 297 HIS A O 1
ATOM 2268 N N . PRO A 1 298 ? -19.531 -5.504 10.746 1.00 91.06 298 PRO A N 1
ATOM 2269 C CA . PRO A 1 298 ? -18.782 -5.635 9.489 1.00 91.06 298 PRO A CA 1
ATOM 2270 C C . PRO A 1 298 ? -18.527 -4.279 8.811 1.00 91.06 298 PRO A C 1
ATOM 2272 O O . PRO A 1 298 ? -17.441 -4.035 8.300 1.00 91.06 298 PRO A O 1
ATOM 2275 N N . GLU A 1 299 ? -19.463 -3.331 8.918 1.00 91.81 299 GLU A N 1
ATOM 2276 C CA . GLU A 1 299 ? -19.300 -1.958 8.396 1.00 91.81 299 GLU A CA 1
ATOM 2277 C C . GLU A 1 299 ? -18.464 -1.041 9.318 1.00 91.81 299 GLU A C 1
ATOM 2279 O O . GLU A 1 299 ? -18.516 0.182 9.210 1.00 91.81 299 GLU A O 1
ATOM 2284 N N . ARG A 1 300 ? -17.727 -1.594 10.293 1.00 93.62 300 ARG A N 1
ATOM 2285 C CA . ARG A 1 300 ? -16.848 -0.839 11.213 1.00 93.62 300 ARG A CA 1
ATOM 2286 C C . ARG A 1 300 ? -15.417 -1.373 11.212 1.00 93.62 300 ARG A C 1
ATOM 2288 O O . ARG A 1 300 ? -14.698 -1.277 12.211 1.00 93.62 300 ARG A O 1
ATOM 2295 N N . VAL A 1 301 ? -14.994 -1.950 10.089 1.00 96.00 301 VAL A N 1
ATOM 2296 C CA . VAL A 1 301 ? -13.639 -2.477 9.915 1.00 96.00 301 VAL A CA 1
ATOM 2297 C C . VAL A 1 301 ? -12.689 -1.383 9.434 1.00 96.00 301 VAL A C 1
ATOM 2299 O O . VAL A 1 301 ? -12.886 -0.777 8.384 1.00 96.00 301 VAL A O 1
ATOM 2302 N N . ILE A 1 302 ? -11.622 -1.164 10.197 1.00 94.81 302 ILE A N 1
ATOM 2303 C CA . ILE A 1 302 ? -10.533 -0.245 9.880 1.00 94.81 302 ILE A CA 1
ATOM 2304 C C . ILE A 1 302 ? -9.304 -1.078 9.543 1.00 94.81 302 ILE A C 1
ATOM 2306 O O . ILE A 1 302 ? -8.703 -1.694 10.427 1.00 94.81 302 ILE A O 1
ATOM 2310 N N . ILE A 1 303 ? -8.922 -1.105 8.269 1.00 94.12 303 ILE A N 1
ATOM 2311 C CA . ILE A 1 303 ? -7.733 -1.830 7.816 1.00 94.12 303 ILE A CA 1
ATOM 2312 C C . ILE A 1 303 ? -6.481 -0.958 7.937 1.00 94.12 303 ILE A C 1
ATOM 2314 O O . ILE A 1 303 ? -6.511 0.234 7.642 1.00 94.12 303 ILE A O 1
ATOM 2318 N N . THR A 1 304 ? -5.361 -1.535 8.373 1.00 89.50 304 THR A N 1
ATOM 2319 C CA . THR A 1 304 ? -4.109 -0.792 8.576 1.00 89.50 304 THR A CA 1
ATOM 2320 C C . THR A 1 304 ? -2.878 -1.519 8.043 1.00 89.50 304 THR A C 1
ATOM 2322 O O . THR A 1 304 ? -2.790 -2.753 8.088 1.00 89.50 304 THR A O 1
ATOM 2325 N N . GLY A 1 305 ? -1.879 -0.761 7.590 1.00 86.50 305 GLY A N 1
ATOM 2326 C CA . GLY A 1 305 ? -0.603 -1.313 7.150 1.00 86.50 305 GLY A CA 1
ATOM 2327 C C . GLY A 1 305 ? 0.473 -0.274 6.854 1.00 86.50 305 GLY A C 1
ATOM 2328 O O . GLY A 1 305 ? 0.190 0.902 6.631 1.00 86.50 305 GLY A O 1
ATOM 2329 N N . MET A 1 306 ? 1.727 -0.741 6.807 1.00 83.88 306 MET A N 1
ATOM 2330 C CA . MET A 1 306 ? 2.895 0.062 6.430 1.00 83.88 306 MET A CA 1
ATOM 2331 C C . MET A 1 306 ? 3.691 -0.555 5.276 1.00 83.88 306 MET A C 1
ATOM 2333 O O . MET A 1 306 ? 3.801 -1.781 5.194 1.00 83.88 306 MET A O 1
ATOM 2337 N N . SER A 1 307 ? 4.270 0.275 4.398 1.00 86.38 307 SER A N 1
ATOM 2338 C CA . SER A 1 307 ? 5.121 -0.170 3.282 1.00 86.38 307 SER A CA 1
ATOM 2339 C C . SER A 1 307 ? 4.324 -1.042 2.306 1.00 86.38 307 SER A C 1
ATOM 2341 O O . SER A 1 307 ? 3.249 -0.635 1.866 1.00 86.38 307 SER A O 1
ATOM 2343 N N . GLY A 1 308 ? 4.775 -2.257 1.987 1.00 87.88 308 GLY A N 1
ATOM 2344 C CA . GLY A 1 308 ? 3.959 -3.241 1.258 1.00 87.88 308 GLY A CA 1
ATOM 2345 C C . GLY A 1 308 ? 2.632 -3.584 1.962 1.00 87.88 308 GLY A C 1
ATOM 2346 O O . GLY A 1 308 ? 1.648 -3.902 1.304 1.00 87.88 308 GLY A O 1
ATOM 2347 N N . GLY A 1 309 ? 2.557 -3.443 3.291 1.00 89.06 309 GLY A N 1
ATOM 2348 C CA . GLY A 1 309 ? 1.319 -3.553 4.061 1.00 89.06 309 GLY A CA 1
ATOM 2349 C C . GLY A 1 309 ? 0.410 -2.353 3.849 1.00 89.06 309 GLY A C 1
ATOM 2350 O O . GLY A 1 309 ? -0.795 -2.526 3.722 1.00 89.06 309 GLY A O 1
ATOM 2351 N N . GLY A 1 310 ? 0.978 -1.151 3.734 1.00 90.62 310 GLY A N 1
ATOM 2352 C CA . GLY A 1 310 ? 0.231 0.053 3.366 1.00 90.62 310 GLY A CA 1
ATOM 2353 C C . GLY A 1 310 ? -0.322 -0.071 1.949 1.00 90.62 310 GLY A C 1
ATOM 2354 O O . GLY A 1 310 ? -1.471 0.261 1.699 1.00 90.62 310 GLY A O 1
ATOM 2355 N N . ALA A 1 311 ? 0.456 -0.647 1.034 1.00 92.50 311 ALA A N 1
ATOM 2356 C CA . ALA A 1 311 ? 0.010 -0.906 -0.328 1.00 92.50 311 ALA A CA 1
ATOM 2357 C C . ALA A 1 311 ? -1.101 -1.960 -0.408 1.00 92.50 311 ALA A C 1
ATOM 2359 O O . ALA A 1 311 ? -2.118 -1.722 -1.053 1.00 92.50 311 ALA A O 1
ATOM 2360 N N . LEU A 1 312 ? -0.947 -3.077 0.310 1.00 95.25 312 LEU A N 1
ATOM 2361 C CA . LEU A 1 312 ? -1.990 -4.092 0.469 1.00 95.25 312 LEU A CA 1
ATOM 2362 C C . LEU A 1 312 ? -3.270 -3.488 1.065 1.00 95.25 312 LEU A C 1
ATOM 2364 O O . LEU A 1 312 ? -4.365 -3.716 0.564 1.00 95.25 312 LEU A O 1
ATOM 2368 N N . THR A 1 313 ? -3.114 -2.676 2.106 1.00 94.75 313 THR A N 1
ATOM 2369 C CA . THR A 1 313 ? -4.198 -1.949 2.771 1.00 94.75 313 THR A CA 1
ATOM 2370 C C . THR A 1 313 ? -4.911 -1.001 1.804 1.00 94.75 313 THR A C 1
ATOM 2372 O O . THR A 1 313 ? -6.137 -1.000 1.745 1.00 94.75 313 THR A O 1
ATOM 2375 N N . ALA A 1 314 ? -4.163 -0.246 0.995 1.00 96.94 314 ALA A N 1
ATOM 2376 C CA . ALA A 1 314 ? -4.719 0.656 -0.005 1.00 96.94 314 ALA A CA 1
ATOM 2377 C C . ALA A 1 314 ? -5.455 -0.094 -1.125 1.00 96.94 314 ALA A C 1
ATOM 2379 O O . ALA A 1 314 ? -6.564 0.293 -1.470 1.00 96.94 314 ALA A O 1
ATOM 2380 N N . VAL A 1 315 ? -4.894 -1.170 -1.692 1.00 98.00 315 VAL A N 1
ATOM 2381 C CA . VAL A 1 315 ? -5.585 -1.912 -2.764 1.00 98.00 315 VAL A CA 1
ATOM 2382 C C . VAL A 1 315 ? -6.819 -2.643 -2.245 1.00 98.00 315 VAL A C 1
ATOM 2384 O O . VAL A 1 315 ? -7.839 -2.636 -2.925 1.00 98.00 315 VAL A O 1
ATOM 2387 N N . VAL A 1 316 ? -6.786 -3.205 -1.032 1.00 98.31 316 VAL A N 1
ATOM 2388 C CA . VAL A 1 316 ? -7.970 -3.832 -0.419 1.00 98.31 316 VAL A CA 1
ATOM 2389 C C . VAL A 1 316 ? -9.061 -2.791 -0.182 1.00 98.31 316 VAL A C 1
ATOM 2391 O O . VAL A 1 316 ? -10.183 -3.009 -0.627 1.00 98.31 316 VAL A O 1
ATOM 2394 N N . ALA A 1 317 ? -8.714 -1.641 0.405 1.00 98.38 317 ALA A N 1
ATOM 2395 C CA . ALA A 1 317 ? -9.650 -0.542 0.630 1.00 98.38 317 ALA A CA 1
ATOM 2396 C C . ALA A 1 317 ? -10.161 0.102 -0.668 1.00 98.38 317 ALA A C 1
ATOM 2398 O O . ALA A 1 317 ? -11.245 0.660 -0.668 1.00 98.38 317 ALA A O 1
ATOM 2399 N N . ALA A 1 318 ? -9.413 0.048 -1.772 1.00 98.50 318 ALA A N 1
ATOM 2400 C CA . ALA A 1 318 ? -9.855 0.563 -3.070 1.00 98.50 318 ALA A CA 1
ATOM 2401 C C . ALA A 1 318 ? -10.763 -0.407 -3.839 1.00 98.50 318 ALA A C 1
ATOM 2403 O O . ALA A 1 318 ? -11.422 0.008 -4.788 1.00 98.50 318 ALA A O 1
ATOM 2404 N N . SER A 1 319 ? -10.742 -1.694 -3.490 1.00 98.31 319 SER A N 1
ATOM 2405 C CA . SER A 1 319 ? -11.325 -2.771 -4.297 1.00 98.31 319 SER A CA 1
ATOM 2406 C C . SER A 1 319 ? -12.330 -3.620 -3.525 1.00 98.31 319 SER A C 1
ATOM 2408 O O . SER A 1 319 ? -12.493 -4.800 -3.853 1.00 98.31 319 SER A O 1
ATOM 2410 N N . GLY A 1 320 ? -12.956 -3.073 -2.478 1.00 97.94 320 GLY A N 1
ATOM 2411 C CA . GLY A 1 320 ? -13.974 -3.771 -1.691 1.00 97.94 320 GLY A CA 1
ATOM 2412 C C . GLY A 1 320 ? -15.005 -4.429 -2.603 1.00 97.94 320 GLY A C 1
ATOM 2413 O O . GLY A 1 320 ? -15.422 -3.843 -3.596 1.00 97.94 320 GLY A O 1
ATOM 2414 N N . ASN A 1 321 ? -15.318 -5.695 -2.350 1.00 97.62 321 ASN A N 1
ATOM 2415 C CA . ASN A 1 321 ? -16.282 -6.501 -3.103 1.00 97.62 321 ASN A CA 1
ATOM 2416 C C . ASN A 1 321 ? -16.021 -6.670 -4.611 1.00 97.62 321 ASN A C 1
ATOM 2418 O O . ASN A 1 321 ? -16.854 -7.266 -5.294 1.00 97.62 321 ASN A O 1
ATOM 2422 N N . SER A 1 322 ? -14.866 -6.240 -5.129 1.00 97.88 322 SER A N 1
ATOM 2423 C CA . SER A 1 322 ? -14.549 -6.315 -6.556 1.00 97.88 322 SER A CA 1
ATOM 2424 C C . SER A 1 322 ? -14.564 -7.752 -7.086 1.00 97.88 322 SER A C 1
ATOM 2426 O O . SER A 1 322 ? -13.857 -8.634 -6.582 1.00 97.88 322 SER A O 1
ATOM 2428 N N . SER A 1 323 ? -15.301 -7.968 -8.178 1.00 97.25 323 SER A N 1
ATOM 2429 C CA . SER A 1 323 ? -15.427 -9.267 -8.843 1.00 97.25 323 SER A CA 1
ATOM 2430 C C . SER A 1 323 ? -14.119 -9.797 -9.429 1.00 97.25 323 SER A C 1
ATOM 2432 O O . SER A 1 323 ? -14.022 -10.991 -9.710 1.00 97.25 323 SER A O 1
ATOM 2434 N N . ASP A 1 324 ? -13.099 -8.945 -9.590 1.00 97.62 324 ASP A N 1
ATOM 2435 C CA . ASP A 1 324 ? -11.766 -9.366 -10.040 1.00 97.62 324 ASP A CA 1
ATOM 2436 C C . ASP A 1 324 ? -11.162 -10.436 -9.109 1.00 97.62 324 ASP A C 1
ATOM 2438 O O . ASP A 1 324 ? -10.404 -11.290 -9.568 1.00 97.62 324 ASP A O 1
ATOM 2442 N N . TYR A 1 325 ? -11.520 -10.434 -7.816 1.00 98.31 325 TYR A N 1
ATOM 2443 C CA . TYR A 1 325 ? -11.013 -11.393 -6.825 1.00 98.31 325 TYR A CA 1
ATOM 2444 C C . TYR A 1 325 ? -11.901 -12.630 -6.644 1.00 98.31 325 TYR A C 1
ATOM 2446 O O . TYR A 1 325 ? -11.465 -13.585 -6.007 1.00 98.31 325 TYR A O 1
ATOM 2454 N N . TYR A 1 326 ? -13.125 -12.662 -7.184 1.00 97.31 326 TYR A N 1
ATOM 2455 C CA . TYR A 1 326 ? -14.042 -13.790 -6.964 1.00 97.31 326 TYR A CA 1
ATOM 2456 C C . TYR A 1 326 ? -13.473 -15.143 -7.418 1.00 97.31 326 TYR A C 1
ATOM 2458 O O . TYR A 1 326 ? -13.612 -16.097 -6.653 1.00 97.31 326 TYR A O 1
ATOM 2466 N N . PRO A 1 327 ? -12.769 -15.256 -8.566 1.00 96.00 327 PRO A N 1
ATOM 2467 C CA . PRO A 1 327 ? -12.143 -16.516 -8.954 1.00 96.00 327 PRO A CA 1
ATOM 2468 C C . PRO A 1 327 ? -11.152 -17.057 -7.923 1.00 96.00 327 PRO A C 1
ATOM 2470 O O . PRO A 1 327 ? -11.238 -18.219 -7.535 1.00 96.00 327 PRO A O 1
ATOM 2473 N N . SER A 1 328 ? -10.235 -16.217 -7.439 1.00 96.19 328 SER A N 1
ATOM 2474 C CA . SER A 1 328 ? -9.216 -16.646 -6.478 1.00 96.19 328 SER A CA 1
ATOM 2475 C C . SER A 1 328 ? -9.783 -16.832 -5.067 1.00 96.19 328 SER A C 1
ATOM 2477 O O . SER A 1 328 ? -9.285 -17.664 -4.311 1.00 96.19 328 SER A O 1
ATOM 2479 N N . LEU A 1 329 ? -10.837 -16.093 -4.704 1.00 97.25 329 LEU A N 1
ATOM 2480 C CA . LEU A 1 329 ? -11.579 -16.286 -3.455 1.00 97.25 329 LEU A CA 1
ATOM 2481 C C . LEU A 1 329 ? -12.334 -17.622 -3.454 1.00 97.25 329 LEU A C 1
ATOM 2483 O O . LEU A 1 329 ? -12.270 -18.353 -2.467 1.00 97.25 329 LEU A O 1
ATOM 2487 N N . ALA A 1 330 ? -12.999 -17.968 -4.560 1.00 94.38 330 ALA A N 1
ATOM 2488 C CA . ALA A 1 330 ? -13.670 -19.255 -4.723 1.00 94.38 330 ALA A CA 1
ATOM 2489 C C . ALA A 1 330 ? -12.675 -20.424 -4.680 1.00 94.38 330 ALA A C 1
ATOM 2491 O O . ALA A 1 330 ? -12.953 -21.429 -4.033 1.00 94.38 330 ALA A O 1
ATOM 2492 N N . GLU A 1 331 ? -11.501 -20.271 -5.305 1.00 92.62 331 GLU A N 1
ATOM 2493 C CA . GLU A 1 331 ? -10.447 -21.297 -5.351 1.00 92.62 331 GLU A CA 1
ATOM 2494 C C . GLU A 1 331 ? -10.010 -21.772 -3.958 1.00 92.62 331 GLU A C 1
ATOM 2496 O O . GLU A 1 331 ? -9.747 -22.957 -3.768 1.00 92.62 331 GLU A O 1
ATOM 2501 N N . ILE A 1 332 ? -9.944 -20.865 -2.978 1.00 90.31 332 ILE A N 1
ATOM 2502 C CA . ILE A 1 332 ? -9.569 -21.201 -1.594 1.00 90.31 332 ILE A CA 1
ATOM 2503 C C . ILE A 1 332 ? -10.782 -21.4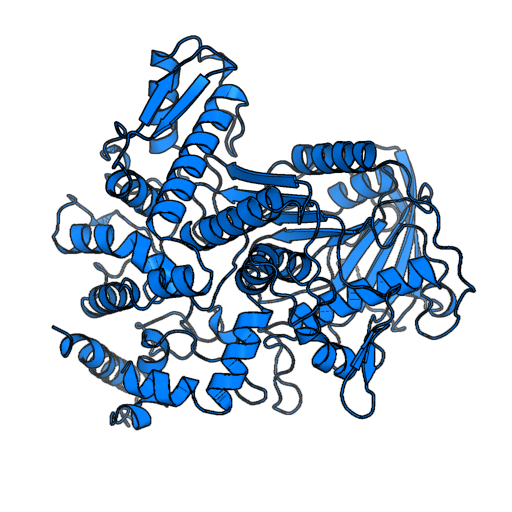81 -0.694 1.00 90.31 332 ILE A C 1
ATOM 2505 O O . ILE A 1 332 ? -10.629 -21.728 0.503 1.00 90.31 332 ILE A O 1
ATOM 2509 N N . GLY A 1 333 ? -11.999 -21.414 -1.237 1.00 88.56 333 GLY A N 1
ATOM 2510 C CA . GLY A 1 333 ? -13.232 -21.565 -0.470 1.00 88.56 333 GLY A CA 1
ATOM 2511 C C . GLY A 1 333 ? -13.437 -20.440 0.548 1.00 88.56 333 GLY A C 1
ATOM 2512 O O . GLY A 1 333 ? -13.744 -20.706 1.713 1.00 88.56 333 GLY A O 1
ATOM 2513 N N . ALA A 1 334 ? -13.214 -19.186 0.140 1.00 91.62 334 ALA A N 1
ATOM 2514 C CA . ALA A 1 334 ? -13.537 -18.018 0.954 1.00 91.62 334 ALA A CA 1
ATOM 2515 C C . ALA A 1 334 ? -15.057 -17.899 1.165 1.00 91.62 334 ALA A C 1
ATOM 2517 O O . ALA A 1 334 ? -15.854 -18.162 0.263 1.00 91.62 334 ALA A O 1
ATOM 2518 N N . LEU A 1 335 ? -15.465 -17.476 2.363 1.00 90.81 335 LEU A N 1
ATOM 2519 C CA . LEU A 1 335 ? -16.880 -17.329 2.704 1.00 90.81 335 LEU A CA 1
ATOM 2520 C C . LEU A 1 335 ? -17.557 -16.240 1.869 1.00 90.81 335 LEU A C 1
ATOM 2522 O O . LEU A 1 335 ? -16.946 -15.237 1.516 1.00 90.81 335 LEU A O 1
ATOM 2526 N N . GLY A 1 336 ? -18.837 -16.443 1.567 1.00 90.00 336 GLY A N 1
ATOM 2527 C CA . GLY A 1 336 ? -19.635 -15.490 0.801 1.00 90.00 336 GLY A CA 1
ATOM 2528 C C . GLY A 1 336 ? -19.400 -15.516 -0.708 1.00 90.00 336 GLY A C 1
ATOM 2529 O O . GLY A 1 336 ? -20.112 -14.811 -1.406 1.00 90.00 336 GLY A O 1
ATOM 2530 N N . ILE A 1 337 ? -18.481 -16.336 -1.229 1.00 93.12 337 ILE A N 1
ATOM 2531 C CA . ILE A 1 337 ? -18.284 -16.519 -2.673 1.00 93.12 337 ILE A CA 1
ATOM 2532 C C . ILE A 1 337 ? -18.659 -17.944 -3.073 1.00 93.12 337 ILE A C 1
ATOM 2534 O O . ILE A 1 337 ? -18.184 -18.911 -2.483 1.00 93.12 337 ILE A O 1
ATOM 2538 N N . THR A 1 338 ? -19.510 -18.085 -4.088 1.00 88.38 338 THR A N 1
ATOM 2539 C CA . THR A 1 338 ? -19.891 -19.391 -4.648 1.00 88.38 338 THR A CA 1
ATOM 2540 C C . THR A 1 338 ? -19.720 -19.390 -6.161 1.00 88.38 338 THR A C 1
ATOM 2542 O O . THR A 1 338 ? -20.253 -18.523 -6.850 1.00 88.38 338 THR A O 1
ATOM 2545 N N . GLU A 1 339 ? -18.986 -20.368 -6.694 1.00 90.75 339 GLU A N 1
ATOM 2546 C CA . GLU A 1 339 ? -18.907 -20.596 -8.139 1.00 90.75 339 GLU A CA 1
ATOM 2547 C C . GLU A 1 339 ? -20.252 -21.124 -8.664 1.00 90.75 339 GLU A C 1
ATOM 2549 O O . GLU A 1 339 ? -20.868 -22.014 -8.073 1.00 90.75 339 GLU A O 1
ATOM 2554 N N . THR A 1 340 ? -20.714 -20.571 -9.783 1.00 91.94 340 THR A N 1
ATOM 2555 C CA . THR A 1 340 ? -21.973 -20.949 -10.437 1.00 91.94 340 THR A CA 1
ATOM 2556 C C . THR A 1 340 ? -21.767 -21.211 -11.926 1.00 91.94 340 THR A C 1
ATOM 2558 O O . THR A 1 340 ? -20.716 -20.903 -12.492 1.00 91.94 340 THR A O 1
ATOM 2561 N N . ASP A 1 341 ? -22.788 -21.762 -12.591 1.00 88.88 341 ASP A N 1
ATOM 2562 C CA . ASP A 1 341 ? -22.785 -21.959 -14.043 1.00 88.88 341 ASP A CA 1
ATOM 2563 C C . ASP A 1 341 ? -22.694 -20.603 -14.775 1.00 88.88 341 ASP A C 1
ATOM 2565 O O . ASP A 1 341 ? -23.702 -19.977 -15.104 1.00 88.88 341 ASP A O 1
ATOM 2569 N N . GLY A 1 342 ? -21.467 -20.162 -15.064 1.00 83.81 342 GLY A N 1
ATOM 2570 C CA . GLY A 1 342 ? -21.181 -18.944 -15.824 1.00 83.81 342 GLY A CA 1
ATOM 2571 C C . GLY A 1 342 ? -20.605 -17.771 -15.025 1.00 83.81 342 GLY A C 1
ATOM 2572 O O . GLY A 1 342 ? -20.480 -16.693 -15.605 1.00 83.81 342 GLY A O 1
ATOM 2573 N N . GLY A 1 343 ? -20.230 -17.948 -13.752 1.00 91.62 343 GLY A N 1
ATOM 2574 C CA . GLY A 1 343 ? -19.593 -16.889 -12.963 1.00 91.62 343 GLY A CA 1
ATOM 2575 C C . GLY A 1 343 ? -19.527 -17.187 -11.466 1.00 91.62 343 GLY A C 1
ATOM 2576 O O . GLY A 1 343 ? -19.356 -18.332 -11.055 1.00 91.62 343 GLY A O 1
ATOM 2577 N N . TYR A 1 344 ? -19.680 -16.142 -10.655 1.00 94.88 344 TYR A N 1
ATOM 2578 C CA . TYR A 1 344 ? -19.606 -16.212 -9.197 1.00 94.88 344 TYR A CA 1
ATOM 2579 C C . TYR A 1 344 ? -20.764 -15.429 -8.578 1.00 94.88 344 TYR A C 1
ATOM 2581 O O . TYR A 1 344 ? -21.108 -14.347 -9.054 1.00 94.88 344 TYR A O 1
ATOM 2589 N N . GLU A 1 345 ? -21.348 -15.974 -7.516 1.00 91.00 345 GLU A N 1
ATOM 2590 C CA . GLU A 1 345 ? -22.300 -15.281 -6.650 1.00 91.00 345 GLU A CA 1
ATOM 2591 C C . GLU A 1 345 ? -21.583 -14.774 -5.392 1.00 91.00 345 GLU A C 1
ATOM 2593 O O . GLU A 1 345 ? -20.722 -15.468 -4.845 1.00 91.00 345 GLU A O 1
ATOM 2598 N N . ASN A 1 346 ? -21.951 -13.568 -4.947 1.00 92.69 346 ASN A N 1
ATOM 2599 C CA . ASN A 1 346 ? -21.451 -12.918 -3.736 1.00 92.69 346 ASN A CA 1
ATOM 2600 C C . ASN A 1 346 ? -22.591 -12.757 -2.718 1.00 92.69 346 ASN A C 1
ATOM 2602 O O . ASN A 1 346 ? -23.649 -12.230 -3.067 1.00 92.69 346 ASN A O 1
ATOM 2606 N N . ASP A 1 347 ? -22.373 -13.169 -1.470 1.00 92.19 347 ASP A N 1
ATOM 2607 C CA . ASP A 1 347 ? -23.247 -12.834 -0.343 1.00 92.19 347 ASP A CA 1
ATOM 2608 C C . ASP A 1 347 ? -23.015 -11.367 0.055 1.00 92.19 347 ASP A C 1
ATOM 2610 O O . ASP A 1 347 ? -21.931 -11.042 0.547 1.00 92.19 347 ASP A O 1
ATOM 2614 N N . PRO A 1 348 ? -24.009 -10.476 -0.115 1.00 89.62 348 PRO A N 1
ATOM 2615 C CA . PRO A 1 348 ? -23.847 -9.053 0.168 1.00 89.62 348 PRO A CA 1
ATOM 2616 C C . PRO A 1 348 ? -23.618 -8.741 1.653 1.00 89.62 348 PRO A C 1
ATOM 2618 O O . PRO A 1 348 ? -23.203 -7.632 1.960 1.00 89.62 348 PRO A O 1
ATOM 2621 N N . LEU A 1 349 ? -23.888 -9.677 2.571 1.00 90.38 349 LEU A N 1
ATOM 2622 C CA . LEU A 1 349 ? -23.620 -9.492 4.002 1.00 90.38 349 LEU A CA 1
ATOM 2623 C C . LEU A 1 349 ? -22.263 -10.067 4.441 1.00 90.38 349 LEU A C 1
ATOM 2625 O O . LEU A 1 349 ? -21.824 -9.830 5.563 1.00 90.38 349 LEU A O 1
ATOM 2629 N N . THR A 1 350 ? -21.590 -10.815 3.565 1.00 91.75 350 THR A N 1
ATOM 2630 C CA . THR A 1 350 ? -20.254 -11.376 3.803 1.00 91.75 350 THR A CA 1
ATOM 2631 C C . THR A 1 350 ? -19.248 -10.682 2.878 1.00 91.75 350 THR A C 1
ATOM 2633 O O . THR A 1 350 ? -18.627 -11.318 2.025 1.00 91.75 350 THR A O 1
ATOM 2636 N N . GLY A 1 351 ? -19.145 -9.356 3.006 1.00 94.75 351 GLY A N 1
ATOM 2637 C CA . GLY A 1 351 ? -18.305 -8.495 2.167 1.00 94.75 351 GLY A CA 1
ATOM 2638 C C . GLY A 1 351 ? -16.817 -8.480 2.539 1.00 94.75 351 GLY A C 1
ATOM 2639 O O . GLY A 1 351 ? -16.401 -9.010 3.572 1.00 94.75 351 GLY A O 1
ATOM 2640 N N . ASP A 1 352 ? -16.011 -7.879 1.660 1.00 97.88 352 ASP A N 1
ATOM 2641 C CA . ASP A 1 352 ? -14.599 -7.528 1.905 1.00 97.88 352 ASP A CA 1
ATOM 2642 C C . ASP A 1 352 ? -14.282 -6.036 1.691 1.00 97.88 352 ASP A C 1
ATOM 2644 O O . ASP A 1 352 ? -13.110 -5.649 1.618 1.00 97.88 352 ASP A O 1
ATOM 2648 N N . ASP A 1 353 ? -15.319 -5.204 1.590 1.00 97.44 353 ASP A N 1
ATOM 2649 C CA . ASP A 1 353 ? -15.228 -3.762 1.787 1.00 97.44 353 ASP A CA 1
ATOM 2650 C C . ASP A 1 353 ? -14.906 -3.424 3.251 1.00 97.44 353 ASP A C 1
ATOM 2652 O O . ASP A 1 353 ? -15.016 -4.246 4.164 1.00 97.44 353 ASP A O 1
ATOM 2656 N N . VAL A 1 354 ? -14.400 -2.213 3.464 1.00 97.75 354 VAL A N 1
ATOM 2657 C CA . VAL A 1 354 ? -13.932 -1.751 4.771 1.00 97.75 354 VAL A CA 1
ATOM 2658 C C . VAL A 1 354 ? -14.376 -0.319 4.981 1.00 97.75 354 VAL A C 1
ATOM 2660 O O . VAL A 1 354 ? -14.346 0.497 4.066 1.00 97.75 354 VAL A O 1
ATOM 2663 N N . PHE A 1 355 ? -14.723 0.002 6.220 1.00 96.44 355 PHE A N 1
ATOM 2664 C CA . PHE A 1 355 ? -15.190 1.326 6.608 1.00 96.44 355 PHE A CA 1
ATOM 2665 C C . PHE A 1 355 ? -14.112 2.394 6.413 1.00 96.44 355 PHE A C 1
ATOM 2667 O O . PHE A 1 355 ? -14.357 3.473 5.876 1.00 96.44 355 PHE A O 1
ATOM 2674 N N . ALA A 1 356 ? -12.891 2.092 6.854 1.00 95.50 356 ALA A N 1
ATOM 2675 C CA . ALA A 1 356 ? -11.794 3.040 6.805 1.00 95.50 356 ALA A CA 1
ATOM 2676 C C . ALA A 1 356 ? -10.449 2.354 6.590 1.00 95.50 356 ALA A C 1
ATOM 2678 O O . ALA A 1 356 ? -10.267 1.166 6.864 1.00 95.50 356 ALA A O 1
ATOM 2679 N N . THR A 1 357 ? -9.472 3.136 6.148 1.00 93.56 357 THR A N 1
ATOM 2680 C CA . THR A 1 357 ? -8.108 2.662 5.936 1.00 93.56 357 THR A CA 1
ATOM 2681 C C . THR A 1 357 ? -7.078 3.584 6.564 1.00 93.56 357 THR A C 1
ATOM 2683 O O . THR A 1 357 ? -7.136 4.803 6.403 1.00 93.56 357 THR A O 1
ATOM 2686 N N . PHE A 1 358 ? -6.108 2.991 7.260 1.00 90.44 358 PHE A N 1
ATOM 2687 C CA . PHE A 1 358 ? -4.875 3.639 7.682 1.00 90.44 358 PHE A CA 1
ATOM 2688 C C . PHE A 1 358 ? -3.694 3.073 6.887 1.00 90.44 358 PHE A C 1
ATOM 2690 O O . PHE A 1 358 ? -3.113 2.037 7.209 1.00 90.44 358 PHE A O 1
ATOM 2697 N N . SER A 1 359 ? -3.301 3.805 5.850 1.00 89.81 359 SER A N 1
ATOM 2698 C CA . SER A 1 359 ? -2.223 3.427 4.946 1.00 89.81 359 SER A CA 1
ATOM 2699 C C . SER A 1 359 ? -0.981 4.294 5.170 1.00 89.81 359 SER A C 1
ATOM 2701 O O . SER A 1 359 ? -0.953 5.476 4.815 1.00 89.81 359 SER A O 1
ATOM 2703 N N . SER A 1 360 ? 0.070 3.704 5.740 1.00 86.81 360 SER A N 1
ATOM 2704 C CA . SER A 1 360 ? 1.334 4.390 6.027 1.00 86.81 360 SER A CA 1
ATOM 2705 C C . SER A 1 360 ? 2.439 3.989 5.043 1.00 86.81 360 SER A C 1
ATOM 2707 O O . SER A 1 360 ? 2.606 2.810 4.730 1.00 86.81 360 SER A O 1
ATOM 2709 N N . ALA A 1 361 ? 3.185 4.969 4.532 1.00 85.94 361 ALA A N 1
ATOM 2710 C CA . ALA A 1 361 ? 4.271 4.820 3.559 1.00 85.94 361 ALA A CA 1
ATOM 2711 C C . ALA A 1 361 ? 3.994 3.766 2.458 1.00 85.94 361 ALA A C 1
ATOM 2713 O O . ALA A 1 361 ? 4.815 2.868 2.255 1.00 85.94 361 ALA A O 1
ATOM 2714 N N . PRO A 1 362 ? 2.818 3.771 1.798 1.00 89.94 362 PRO A N 1
ATOM 2715 C CA . PRO A 1 362 ? 2.381 2.612 1.028 1.00 89.94 362 PRO A CA 1
ATOM 2716 C C . PRO A 1 362 ? 3.222 2.409 -0.237 1.00 89.94 362 PRO A C 1
ATOM 2718 O O . PRO A 1 362 ? 3.356 3.315 -1.043 1.00 89.94 362 PRO A O 1
ATOM 2721 N N . MET A 1 363 ? 3.766 1.215 -0.466 1.00 87.69 363 MET A N 1
ATOM 2722 C CA . MET A 1 363 ? 4.523 0.882 -1.690 1.00 87.69 363 MET A CA 1
ATOM 2723 C C . MET A 1 363 ? 3.600 0.368 -2.808 1.00 87.69 363 MET A C 1
ATOM 2725 O O . MET A 1 363 ? 3.555 -0.829 -3.099 1.00 87.69 363 MET A O 1
ATOM 2729 N N . ILE A 1 364 ? 2.823 1.283 -3.379 1.00 90.88 364 ILE A N 1
ATOM 2730 C CA . ILE A 1 364 ? 1.759 1.057 -4.380 1.00 90.88 364 ILE A CA 1
ATOM 2731 C C . ILE A 1 364 ? 2.295 1.078 -5.821 1.00 90.88 364 ILE A C 1
ATOM 2733 O O . ILE A 1 364 ? 3.497 1.224 -5.994 1.00 90.88 364 ILE A O 1
ATOM 2737 N N . GLU A 1 365 ? 1.447 0.817 -6.825 1.00 91.19 365 GLU A N 1
ATOM 2738 C CA . GLU A 1 365 ? 1.748 0.879 -8.275 1.00 91.19 365 GLU A CA 1
ATOM 2739 C C . GLU A 1 365 ? 3.145 0.368 -8.675 1.00 91.19 365 GLU A C 1
ATOM 2741 O O . GLU A 1 365 ? 3.922 1.049 -9.351 1.00 91.19 365 GLU A O 1
ATOM 2746 N N . GLN A 1 366 ? 3.496 -0.843 -8.223 1.00 87.88 366 GLN A N 1
ATOM 2747 C CA . GLN A 1 366 ? 4.824 -1.423 -8.469 1.00 87.88 366 GLN A CA 1
ATOM 2748 C C . GLN A 1 366 ? 5.112 -1.642 -9.962 1.00 87.88 366 GLN A C 1
ATOM 2750 O O . GLN A 1 366 ? 6.279 -1.713 -10.340 1.00 87.88 366 GLN A O 1
ATOM 2755 N N . ASP A 1 367 ? 4.065 -1.713 -10.788 1.00 87.69 367 ASP A N 1
ATOM 2756 C CA . ASP A 1 367 ? 4.127 -1.827 -12.244 1.00 87.69 367 ASP A CA 1
ATOM 2757 C C . ASP A 1 367 ? 4.786 -0.628 -12.929 1.00 87.69 367 ASP A C 1
ATOM 2759 O O . ASP A 1 367 ? 5.560 -0.811 -13.860 1.00 87.69 367 ASP A O 1
ATOM 2763 N N . ILE A 1 368 ? 4.524 0.584 -12.433 1.00 92.25 368 ILE A N 1
ATOM 2764 C CA . ILE A 1 368 ? 5.016 1.839 -13.024 1.00 92.25 368 ILE A CA 1
ATOM 2765 C C . ILE A 1 368 ? 6.022 2.559 -12.121 1.00 92.25 368 ILE A C 1
ATOM 2767 O O . ILE A 1 368 ? 6.467 3.671 -12.408 1.00 92.25 368 ILE A O 1
ATOM 2771 N N . ALA A 1 369 ? 6.370 1.959 -10.983 1.00 90.44 369 ALA A N 1
ATOM 2772 C CA . ALA A 1 369 ? 7.201 2.581 -9.963 1.00 90.44 369 ALA A CA 1
ATOM 2773 C C . ALA A 1 369 ? 8.588 2.976 -10.488 1.00 90.44 369 ALA A C 1
ATOM 2775 O O . ALA A 1 369 ? 9.109 4.018 -10.094 1.00 90.44 369 ALA A O 1
ATOM 2776 N N . SER A 1 370 ? 9.173 2.181 -11.389 1.00 90.69 370 SER A N 1
ATOM 2777 C CA . SER A 1 370 ? 10.483 2.472 -11.982 1.00 90.69 370 SER A CA 1
ATOM 2778 C C . SER A 1 370 ? 10.418 3.685 -12.914 1.00 90.69 370 SER A C 1
ATOM 2780 O O . SER A 1 370 ? 11.214 4.612 -12.778 1.00 90.69 370 SER A O 1
ATOM 2782 N N . GLU A 1 371 ? 9.426 3.739 -13.795 1.00 94.19 371 GLU A N 1
ATOM 2783 C CA . GLU A 1 371 ? 9.146 4.862 -14.687 1.00 94.19 371 GLU A CA 1
ATOM 2784 C C . GLU A 1 371 ? 8.800 6.127 -13.895 1.00 94.19 371 GLU A C 1
ATOM 2786 O O . GLU A 1 371 ? 9.298 7.207 -14.197 1.00 94.19 371 GLU A O 1
ATOM 2791 N N . ALA A 1 372 ? 7.998 6.007 -12.836 1.00 94.69 372 ALA A N 1
ATOM 2792 C CA . ALA A 1 372 ? 7.636 7.115 -11.958 1.00 94.69 372 ALA A CA 1
ATOM 2793 C C . ALA A 1 372 ? 8.849 7.675 -11.200 1.00 94.69 372 ALA A C 1
ATOM 2795 O O . ALA A 1 372 ? 8.971 8.889 -11.012 1.00 94.69 372 ALA A O 1
ATOM 2796 N N . HIS A 1 373 ? 9.750 6.796 -10.751 1.00 90.62 373 HIS A N 1
ATOM 2797 C CA . HIS A 1 373 ? 10.998 7.175 -10.093 1.00 90.62 373 HIS A CA 1
ATOM 2798 C C . HIS A 1 373 ? 11.893 7.964 -11.047 1.00 90.62 373 HIS A C 1
ATOM 2800 O O . HIS A 1 373 ? 12.372 9.042 -10.698 1.00 90.62 373 HIS A O 1
ATOM 2806 N N . GLU A 1 374 ? 12.063 7.481 -12.276 1.00 91.75 374 GLU A N 1
ATOM 2807 C CA . GLU A 1 374 ? 12.937 8.129 -13.252 1.00 91.75 374 GLU A CA 1
ATOM 2808 C C . GLU A 1 374 ? 12.296 9.360 -13.905 1.00 91.75 374 GLU A C 1
ATOM 2810 O O . GLU A 1 374 ? 13.001 10.328 -14.173 1.00 91.75 374 GLU A O 1
ATOM 2815 N N . TRP A 1 375 ? 10.971 9.422 -14.048 1.00 95.62 375 TRP A N 1
ATOM 2816 C CA . TRP A 1 375 ? 10.262 10.650 -14.429 1.00 95.62 375 TRP A CA 1
ATOM 2817 C C . TRP A 1 375 ? 10.526 11.797 -13.440 1.00 95.62 375 TRP A C 1
ATOM 2819 O O . TRP A 1 375 ? 10.703 12.947 -13.851 1.00 95.62 375 TRP A O 1
ATOM 2829 N N . MET A 1 376 ? 10.603 11.492 -12.140 1.00 92.38 376 MET A N 1
ATOM 2830 C CA . MET A 1 376 ? 11.039 12.468 -11.142 1.00 92.38 376 MET A CA 1
ATOM 2831 C C . MET A 1 376 ? 12.545 12.721 -11.239 1.00 92.38 376 MET A C 1
ATOM 2833 O O . MET A 1 376 ? 12.978 13.864 -11.316 1.00 92.38 376 MET A O 1
ATOM 2837 N N . TYR A 1 377 ? 13.380 11.689 -11.234 1.00 89.50 377 TYR A N 1
ATOM 2838 C CA . TYR A 1 377 ? 14.789 11.863 -10.876 1.00 89.50 377 TYR A CA 1
ATOM 2839 C C . TYR A 1 377 ? 15.779 11.939 -12.039 1.00 89.50 377 TYR A C 1
ATOM 2841 O O . TYR A 1 377 ? 16.881 12.457 -11.838 1.00 89.50 377 TYR A O 1
ATOM 2849 N N . TYR A 1 378 ? 15.400 11.538 -13.256 1.00 91.25 378 TYR A N 1
ATOM 2850 C CA . TYR A 1 378 ? 16.264 11.633 -14.437 1.00 91.25 378 TYR A CA 1
ATOM 2851 C C . TYR A 1 378 ? 16.854 13.042 -14.659 1.00 91.25 378 TYR A C 1
ATOM 2853 O O . TYR A 1 378 ? 18.070 13.136 -14.843 1.00 91.25 378 TYR A O 1
ATOM 2861 N N . PRO A 1 379 ? 16.089 14.154 -14.553 1.00 91.50 379 PRO A N 1
ATOM 2862 C CA . PRO A 1 379 ? 16.655 15.492 -14.732 1.00 91.50 379 PRO A CA 1
ATOM 2863 C C . PRO A 1 379 ? 17.809 15.806 -13.771 1.00 91.50 379 PRO A C 1
ATOM 2865 O O . PRO A 1 379 ? 18.803 16.401 -14.180 1.00 91.50 379 PRO A O 1
ATOM 2868 N N . THR A 1 380 ? 17.712 15.392 -12.503 1.00 87.31 380 THR A N 1
ATOM 2869 C CA . THR A 1 380 ? 18.785 15.609 -11.521 1.00 87.31 380 THR A CA 1
ATOM 2870 C C . THR A 1 380 ? 19.965 14.675 -11.774 1.00 87.31 380 THR A C 1
ATOM 2872 O O . THR A 1 380 ? 21.113 15.110 -11.706 1.00 87.31 380 THR A O 1
ATOM 2875 N N . ARG A 1 381 ? 19.709 13.412 -12.143 1.00 84.94 381 ARG A N 1
ATOM 2876 C CA . ARG A 1 381 ? 20.764 12.463 -12.537 1.00 84.94 381 ARG A CA 1
ATOM 2877 C C . ARG A 1 381 ? 21.584 12.981 -13.720 1.00 84.94 381 ARG A C 1
ATOM 2879 O O . ARG A 1 381 ? 22.805 12.854 -13.701 1.00 84.94 381 ARG A O 1
ATOM 2886 N N . GLN A 1 382 ? 20.934 13.606 -14.704 1.00 86.81 382 GLN A N 1
ATOM 2887 C CA . GLN A 1 382 ? 21.603 14.212 -15.857 1.00 86.81 382 GLN A CA 1
ATOM 2888 C C . GLN A 1 382 ? 22.554 15.340 -15.429 1.00 86.81 382 GLN A C 1
ATOM 2890 O O . GLN A 1 382 ? 23.723 15.315 -15.796 1.00 86.81 382 GLN A O 1
ATOM 2895 N N . LYS A 1 383 ? 22.110 16.259 -14.560 1.00 83.88 383 LYS A N 1
ATOM 2896 C CA . LYS A 1 383 ? 22.974 17.321 -14.008 1.00 83.88 383 LYS A CA 1
ATOM 2897 C C . LYS A 1 383 ? 24.189 16.772 -13.252 1.00 83.88 383 LYS A C 1
ATOM 2899 O O . LYS A 1 383 ? 25.290 17.311 -13.356 1.00 83.88 383 LYS A O 1
ATOM 2904 N N . VAL A 1 384 ? 23.999 15.690 -12.489 1.00 79.19 384 VAL A N 1
ATOM 2905 C CA . VAL A 1 384 ? 25.100 14.993 -11.801 1.00 79.19 384 VAL A CA 1
ATOM 2906 C C . VAL A 1 384 ? 26.086 14.407 -12.814 1.00 79.19 384 VAL A C 1
ATOM 2908 O O . VAL A 1 384 ? 27.293 14.577 -12.649 1.00 79.19 384 VAL A O 1
ATOM 2911 N N . ALA A 1 385 ? 25.593 13.764 -13.875 1.00 79.38 385 ALA A N 1
ATOM 2912 C CA . ALA A 1 385 ? 26.431 13.218 -14.942 1.00 79.38 385 ALA A CA 1
ATOM 2913 C C . ALA A 1 385 ? 27.214 14.309 -15.698 1.00 79.38 385 ALA A C 1
ATOM 2915 O O . ALA A 1 385 ? 28.385 14.107 -16.027 1.00 79.38 385 ALA A O 1
ATOM 2916 N N . ASP A 1 386 ? 26.604 15.481 -15.886 1.00 82.69 386 ASP A N 1
ATOM 2917 C CA . ASP A 1 386 ? 27.207 16.651 -16.536 1.00 82.69 386 ASP A CA 1
ATOM 2918 C C . ASP A 1 386 ? 28.216 17.396 -15.634 1.00 82.69 386 ASP A C 1
ATOM 2920 O O . ASP A 1 386 ? 28.935 18.286 -16.095 1.00 82.69 386 ASP A O 1
ATOM 2924 N N . GLY A 1 387 ? 28.326 17.003 -14.358 1.00 76.50 387 GLY A N 1
ATOM 2925 C CA . GLY A 1 387 ? 29.281 17.563 -13.401 1.00 76.50 387 GLY A CA 1
ATOM 2926 C C . GLY A 1 387 ? 28.861 18.910 -12.810 1.00 76.50 387 GLY A C 1
ATOM 2927 O O . GLY A 1 387 ? 29.726 19.688 -12.411 1.00 76.50 387 GLY A O 1
ATOM 2928 N N . GLU A 1 388 ? 27.558 19.204 -12.747 1.00 78.19 388 GLU A N 1
ATOM 2929 C CA . GLU A 1 388 ? 27.040 20.476 -12.214 1.00 78.19 388 GLU A CA 1
ATOM 2930 C C . GLU A 1 388 ? 27.193 20.626 -10.685 1.00 78.19 388 GLU A C 1
ATOM 2932 O O . GLU A 1 388 ? 27.069 21.736 -10.168 1.00 78.19 388 GLU A O 1
ATOM 2937 N N . PHE A 1 389 ? 27.514 19.548 -9.959 1.00 71.62 389 PHE A N 1
ATOM 2938 C CA . PHE A 1 389 ? 27.728 19.550 -8.504 1.00 71.62 389 PHE A CA 1
ATOM 2939 C C . PHE A 1 389 ? 29.205 19.264 -8.166 1.00 71.62 389 PHE A C 1
ATOM 2941 O O . PHE A 1 389 ? 29.775 18.280 -8.641 1.00 71.62 389 PHE A O 1
ATOM 2948 N N . ALA A 1 390 ? 29.839 20.134 -7.365 1.00 53.12 390 ALA A N 1
ATOM 2949 C CA . ALA A 1 390 ? 31.256 20.035 -6.984 1.00 53.12 390 ALA A CA 1
ATOM 2950 C C . ALA A 1 390 ? 31.507 18.931 -5.933 1.00 53.12 390 ALA A C 1
ATOM 2952 O O . ALA A 1 390 ? 30.674 18.725 -5.059 1.00 53.12 390 ALA A O 1
ATOM 2953 N N . ASP A 1 391 ? 32.654 18.239 -6.015 1.00 53.66 391 ASP A N 1
ATOM 2954 C CA . ASP A 1 391 ? 33.110 17.186 -5.083 1.00 53.66 391 ASP A CA 1
ATOM 2955 C C . ASP A 1 391 ? 32.015 16.186 -4.652 1.00 53.66 391 ASP A C 1
ATOM 2957 O O . ASP A 1 391 ? 31.830 15.865 -3.477 1.00 53.66 391 ASP A O 1
ATOM 2961 N N . ALA A 1 392 ? 31.321 15.622 -5.646 1.00 49.22 392 ALA A N 1
ATOM 2962 C CA . ALA A 1 392 ? 30.290 14.601 -5.467 1.00 49.22 392 ALA A CA 1
ATOM 2963 C C . ALA A 1 392 ? 30.798 13.246 -4.914 1.00 49.22 392 ALA A C 1
ATOM 2965 O O . ALA A 1 392 ? 30.010 12.317 -4.754 1.00 49.22 392 ALA A O 1
ATOM 2966 N N . GLU A 1 393 ? 32.089 13.110 -4.587 1.00 44.16 393 GLU A N 1
ATOM 2967 C CA . GLU A 1 393 ? 32.686 11.870 -4.060 1.00 44.16 393 GLU A CA 1
ATOM 2968 C C . GLU A 1 393 ? 32.069 11.419 -2.719 1.00 44.16 393 GLU A C 1
ATOM 2970 O O . GLU A 1 393 ? 32.111 10.234 -2.388 1.00 44.16 393 GLU A O 1
ATOM 2975 N N . GLY A 1 394 ? 31.456 12.338 -1.960 1.00 44.81 394 GLY A N 1
ATOM 2976 C CA . GLY A 1 394 ? 30.722 12.032 -0.725 1.00 44.81 394 GLY A CA 1
ATOM 2977 C C . GLY A 1 394 ? 29.195 12.013 -0.869 1.00 44.81 394 GLY A C 1
ATOM 2978 O O . GLY A 1 394 ? 28.495 11.727 0.103 1.00 44.81 394 GLY A O 1
ATOM 2979 N N . ILE A 1 395 ? 28.667 12.315 -2.060 1.00 49.06 395 ILE A N 1
ATOM 2980 C CA . ILE A 1 395 ? 27.234 12.423 -2.333 1.00 49.06 395 ILE A CA 1
ATOM 2981 C C . ILE A 1 395 ? 26.651 11.020 -2.543 1.00 49.06 395 ILE A C 1
ATOM 2983 O O . ILE A 1 395 ? 26.436 10.553 -3.659 1.00 49.06 395 ILE A O 1
ATOM 2987 N N . THR A 1 396 ? 26.432 10.300 -1.444 1.00 50.22 396 THR A N 1
ATOM 2988 C CA . THR A 1 396 ? 25.862 8.948 -1.490 1.00 50.22 396 THR A CA 1
ATOM 2989 C C . THR A 1 396 ? 24.354 8.999 -1.290 1.00 50.22 396 THR A C 1
ATOM 2991 O O . THR A 1 396 ? 23.883 9.137 -0.168 1.00 50.22 396 THR A O 1
ATOM 2994 N N . ASN A 1 397 ? 23.591 8.860 -2.374 1.00 52.09 397 ASN A N 1
ATOM 2995 C CA . ASN A 1 397 ? 22.156 8.607 -2.293 1.00 52.09 397 ASN A CA 1
ATOM 2996 C C . ASN A 1 397 ? 21.786 7.441 -3.219 1.00 52.09 397 ASN A C 1
ATOM 2998 O O . ASN A 1 397 ? 21.468 7.641 -4.385 1.00 52.09 397 ASN A O 1
ATOM 3002 N N . GLY A 1 398 ? 21.946 6.212 -2.713 1.00 52.78 398 GLY A N 1
ATOM 3003 C CA . GLY A 1 398 ? 21.574 4.991 -3.441 1.00 52.78 398 GLY A CA 1
ATOM 3004 C C . GLY A 1 398 ? 22.349 3.739 -3.050 1.00 52.78 398 GLY A C 1
ATOM 3005 O O . GLY A 1 398 ? 22.925 3.067 -3.893 1.00 52.78 398 GLY A O 1
ATOM 3006 N N . ARG A 1 399 ? 22.401 3.455 -1.747 1.00 44.69 399 ARG A N 1
ATOM 3007 C CA . ARG A 1 399 ? 22.929 2.253 -1.070 1.00 44.69 399 ARG A CA 1
ATOM 3008 C C . ARG A 1 399 ? 24.296 1.657 -1.422 1.00 44.69 399 ARG A C 1
ATOM 3010 O O . ARG A 1 399 ? 24.777 0.970 -0.540 1.00 44.69 399 ARG A O 1
ATOM 3017 N N . ASN A 1 400 ? 24.954 1.884 -2.557 1.00 41.97 400 ASN A N 1
ATOM 3018 C CA . ASN A 1 400 ? 26.338 1.455 -2.809 1.00 41.97 400 ASN A CA 1
ATOM 3019 C C . ASN A 1 400 ? 26.933 2.276 -3.965 1.00 41.97 400 ASN A C 1
ATOM 3021 O O . ASN A 1 400 ? 26.562 2.089 -5.119 1.00 41.97 400 ASN A O 1
ATOM 3025 N N . ASN A 1 401 ? 27.849 3.189 -3.655 1.00 44.75 401 ASN A N 1
ATOM 3026 C CA . ASN A 1 401 ? 28.557 4.032 -4.622 1.00 44.75 401 ASN A CA 1
ATOM 3027 C C . ASN A 1 401 ? 29.259 3.196 -5.724 1.00 44.75 401 ASN A C 1
ATOM 3029 O O . ASN A 1 401 ? 30.057 2.334 -5.350 1.00 44.75 401 ASN A O 1
ATOM 3033 N N . PRO A 1 402 ? 29.057 3.435 -7.042 1.00 49.31 402 PRO A N 1
ATOM 3034 C CA . PRO A 1 402 ? 29.937 2.856 -8.061 1.00 49.31 402 PRO A CA 1
ATOM 3035 C C . PRO A 1 402 ? 31.045 3.808 -8.567 1.00 49.31 402 PRO A C 1
ATOM 3037 O O . PRO A 1 402 ? 31.820 3.379 -9.406 1.00 49.31 402 PRO A O 1
ATOM 3040 N N . GLU A 1 403 ? 31.137 5.062 -8.091 1.00 43.59 403 GLU A N 1
ATOM 3041 C CA . GLU A 1 403 ? 31.806 6.245 -8.703 1.00 43.59 403 GLU A CA 1
ATOM 3042 C C . GLU A 1 403 ? 31.059 6.950 -9.858 1.00 43.59 403 GLU A C 1
ATOM 3044 O O . GLU A 1 403 ? 31.515 7.996 -10.307 1.00 43.59 403 GLU A O 1
ATOM 3049 N N . ARG A 1 404 ? 29.880 6.480 -10.290 1.00 57.53 404 ARG A N 1
ATOM 3050 C CA . ARG A 1 404 ? 28.851 7.207 -11.082 1.00 57.53 404 ARG A CA 1
ATOM 3051 C C . ARG A 1 404 ? 27.670 6.256 -11.323 1.00 57.53 404 ARG A C 1
ATOM 3053 O O . ARG A 1 404 ? 27.849 5.044 -11.212 1.00 57.53 404 ARG A O 1
ATOM 3060 N N . LEU A 1 405 ? 26.485 6.766 -11.690 1.00 63.97 405 LEU A N 1
ATOM 3061 C CA . LEU A 1 405 ? 25.567 5.941 -12.492 1.00 63.97 405 LEU A CA 1
ATOM 3062 C C . LEU A 1 405 ? 26.375 5.503 -13.710 1.00 63.97 405 LEU A C 1
ATOM 3064 O O . LEU A 1 405 ? 26.873 6.362 -14.436 1.00 63.97 405 LEU A O 1
ATOM 3068 N N . ALA A 1 406 ? 26.567 4.203 -13.903 1.00 68.75 406 ALA A N 1
ATOM 3069 C CA . ALA A 1 406 ? 27.236 3.741 -15.111 1.00 68.75 406 ALA A CA 1
ATOM 3070 C C . ALA A 1 406 ? 26.471 4.284 -16.333 1.00 68.75 406 ALA A C 1
ATOM 3072 O O . ALA A 1 406 ? 25.251 4.423 -16.256 1.00 68.75 406 ALA A O 1
ATOM 3073 N N . ASP A 1 407 ? 27.150 4.582 -17.446 1.00 72.75 407 ASP A N 1
ATOM 3074 C CA . ASP A 1 407 ? 26.527 5.244 -18.611 1.00 72.75 407 ASP A CA 1
ATOM 3075 C C . ASP A 1 407 ? 25.208 4.570 -19.034 1.00 72.75 407 ASP A C 1
ATOM 3077 O O . ASP A 1 407 ? 24.212 5.231 -19.319 1.00 72.75 407 ASP A O 1
ATOM 3081 N N . TRP A 1 408 ? 25.151 3.239 -18.955 1.00 75.19 408 TRP A N 1
ATOM 3082 C CA . TRP A 1 408 ? 23.944 2.465 -19.239 1.00 75.19 408 TRP A CA 1
ATOM 3083 C C . TRP A 1 408 ? 22.786 2.705 -18.254 1.00 75.19 408 TRP A C 1
ATOM 3085 O O . TRP A 1 408 ? 21.637 2.657 -18.674 1.00 75.19 408 TRP A O 1
ATOM 3095 N N . GLN A 1 409 ? 23.047 2.977 -16.970 1.00 79.62 409 GLN A N 1
ATOM 3096 C CA . GLN A 1 409 ? 22.015 3.304 -15.976 1.00 79.62 409 GLN A CA 1
ATOM 3097 C C . GLN A 1 409 ? 21.415 4.678 -16.249 1.00 79.62 409 GLN A C 1
ATOM 3099 O O . GLN A 1 409 ? 20.210 4.859 -16.097 1.00 79.62 409 GLN A O 1
ATOM 3104 N N . LEU A 1 410 ? 22.240 5.641 -16.674 1.00 82.12 410 LEU A N 1
ATOM 3105 C CA . LEU A 1 410 ? 21.746 6.945 -17.107 1.00 82.12 410 LEU A CA 1
ATOM 3106 C C . LEU A 1 410 ? 20.891 6.809 -18.374 1.00 82.12 410 LEU A C 1
ATOM 3108 O O . LEU A 1 410 ? 19.832 7.423 -18.454 1.00 82.12 410 LEU A O 1
ATOM 3112 N N . LEU A 1 411 ? 21.293 5.960 -19.325 1.00 84.38 411 LEU A N 1
ATOM 3113 C CA . LEU A 1 411 ? 20.475 5.661 -20.504 1.00 84.38 411 LEU A CA 1
ATOM 3114 C C . LEU A 1 411 ? 19.174 4.926 -20.136 1.00 84.38 411 LEU A C 1
ATOM 3116 O O . LEU A 1 411 ? 18.113 5.283 -20.636 1.00 84.38 411 LEU A O 1
ATOM 3120 N N . ALA A 1 412 ? 19.216 3.946 -19.229 1.00 85.31 412 ALA A N 1
ATOM 3121 C CA . ALA A 1 412 ? 18.023 3.262 -18.730 1.00 85.31 412 ALA A CA 1
ATOM 3122 C C . ALA A 1 412 ? 17.064 4.242 -18.030 1.00 85.31 412 ALA A C 1
ATOM 3124 O O . ALA A 1 412 ? 15.865 4.220 -18.293 1.00 85.31 412 ALA A O 1
ATOM 3125 N N . SER A 1 413 ? 17.596 5.154 -17.211 1.00 87.94 413 SER A N 1
ATOM 3126 C CA . SER A 1 413 ? 16.853 6.265 -16.602 1.00 87.94 413 SER A CA 1
ATOM 3127 C C . SER A 1 413 ? 16.227 7.189 -17.658 1.00 87.94 413 SER A C 1
ATOM 3129 O O . SER A 1 413 ? 15.043 7.522 -17.578 1.00 87.94 413 SER A O 1
ATOM 3131 N N . ALA A 1 414 ? 16.974 7.527 -18.713 1.00 90.25 414 ALA A N 1
ATOM 3132 C CA . ALA A 1 414 ? 16.465 8.313 -19.835 1.00 90.25 414 ALA A CA 1
ATOM 3133 C C . ALA A 1 414 ? 15.317 7.606 -20.575 1.00 90.25 414 ALA A C 1
ATOM 3135 O O . ALA A 1 414 ? 14.391 8.270 -21.022 1.00 90.25 414 ALA A O 1
ATOM 3136 N N . VAL A 1 415 ? 15.349 6.275 -20.696 1.00 90.00 415 VAL A N 1
ATOM 3137 C CA . VAL A 1 415 ? 14.276 5.478 -21.319 1.00 90.00 415 VAL A CA 1
ATOM 3138 C C . VAL A 1 415 ? 13.047 5.368 -20.408 1.00 90.00 415 VAL A C 1
ATOM 3140 O O . VAL A 1 415 ? 11.926 5.536 -20.883 1.00 90.00 415 VAL A O 1
ATOM 3143 N N . LEU A 1 416 ? 13.243 5.119 -19.109 1.00 91.62 416 LEU A N 1
ATOM 3144 C CA . LEU A 1 416 ? 12.167 4.998 -18.113 1.00 91.62 416 LEU A CA 1
ATOM 3145 C C . LEU A 1 416 ? 11.437 6.326 -17.856 1.00 91.62 416 LEU A C 1
ATOM 3147 O O . LEU A 1 416 ? 10.257 6.323 -17.523 1.00 91.62 416 LEU A O 1
ATOM 3151 N N . SER A 1 417 ? 12.119 7.460 -18.026 1.00 94.00 417 SER A N 1
ATOM 3152 C CA . SER A 1 417 ? 11.543 8.798 -17.818 1.00 94.00 417 SER A CA 1
ATOM 3153 C C . SER A 1 417 ? 10.696 9.321 -18.988 1.00 94.00 417 SER A C 1
ATOM 3155 O O . SER A 1 417 ? 10.149 10.422 -18.892 1.00 94.00 417 SER A O 1
ATOM 3157 N N . GLN A 1 418 ? 10.588 8.566 -20.088 1.00 92.69 418 GLN A N 1
ATOM 3158 C CA . GLN A 1 418 ? 9.863 8.981 -21.293 1.00 92.69 418 GLN A CA 1
ATOM 3159 C C . GLN A 1 418 ? 8.343 9.039 -21.086 1.00 92.69 418 GLN A C 1
ATOM 3161 O O . GLN A 1 418 ? 7.774 8.393 -20.205 1.00 92.69 418 GLN A O 1
ATOM 3166 N N . ASP A 1 419 ? 7.675 9.804 -21.954 1.00 91.56 419 ASP A N 1
ATOM 3167 C CA . ASP A 1 419 ? 6.231 10.054 -21.879 1.00 91.56 419 ASP A CA 1
ATOM 3168 C C . ASP A 1 419 ? 5.370 8.793 -22.062 1.00 91.56 419 ASP A C 1
ATOM 3170 O O . ASP A 1 419 ? 4.229 8.761 -21.609 1.00 91.56 419 ASP A O 1
ATOM 3174 N N . ASP A 1 420 ? 5.908 7.742 -22.684 1.00 87.88 420 ASP A N 1
ATOM 3175 C CA . ASP A 1 420 ? 5.223 6.457 -22.852 1.00 87.88 420 ASP A CA 1
ATOM 3176 C C . ASP A 1 420 ? 5.272 5.557 -21.601 1.00 87.88 420 ASP A C 1
ATOM 3178 O O . ASP A 1 420 ? 4.690 4.475 -21.614 1.00 87.88 420 ASP A O 1
ATOM 3182 N N . GLY A 1 421 ? 5.934 6.007 -20.528 1.00 92.62 421 GLY A N 1
ATOM 3183 C CA . GLY A 1 421 ? 5.920 5.394 -19.200 1.00 92.62 421 GLY A CA 1
ATOM 3184 C C . GLY A 1 421 ? 4.907 6.062 -18.265 1.00 92.62 421 GLY A C 1
ATOM 3185 O O . GLY A 1 421 ? 3.695 6.023 -18.484 1.00 92.62 421 GLY A O 1
ATOM 3186 N N . TYR A 1 422 ? 5.402 6.695 -17.196 1.00 96.50 422 TYR A N 1
ATOM 3187 C CA . TYR A 1 422 ? 4.553 7.258 -16.140 1.00 96.50 422 TYR A CA 1
ATOM 3188 C C . TYR A 1 422 ? 3.523 8.298 -16.633 1.00 96.50 422 TYR A C 1
ATOM 3190 O O . TYR A 1 422 ? 2.369 8.231 -16.204 1.00 96.50 422 TYR A O 1
ATOM 3198 N N . PRO A 1 423 ? 3.848 9.228 -17.557 1.00 97.31 423 PRO A N 1
ATOM 3199 C CA . PRO A 1 423 ? 2.841 10.129 -18.120 1.00 97.31 423 PRO A CA 1
ATOM 3200 C C . PRO A 1 423 ? 1.686 9.407 -18.833 1.00 97.31 423 PRO A C 1
ATOM 3202 O O . PRO A 1 423 ? 0.530 9.737 -18.569 1.00 97.31 423 PRO A O 1
ATOM 3205 N N . ALA A 1 424 ? 1.961 8.392 -19.657 1.00 95.81 424 ALA A N 1
ATOM 3206 C CA . ALA A 1 424 ? 0.925 7.578 -20.299 1.00 95.81 424 ALA A CA 1
ATOM 3207 C C . ALA A 1 424 ? 0.076 6.791 -19.282 1.00 95.81 424 ALA A C 1
ATOM 3209 O O . ALA A 1 424 ? -1.143 6.692 -19.443 1.00 95.81 424 ALA A O 1
ATOM 3210 N N . HIS A 1 425 ? 0.682 6.295 -18.198 1.00 96.00 425 HIS A N 1
ATOM 3211 C CA . HIS A 1 425 ? -0.056 5.676 -17.092 1.00 96.00 425 HIS A CA 1
ATOM 3212 C C . HIS A 1 425 ? -1.020 6.672 -16.421 1.00 96.00 425 HIS A C 1
ATOM 3214 O O . HIS A 1 425 ? -2.186 6.363 -16.190 1.00 96.00 425 HIS A O 1
ATOM 3220 N N . LEU A 1 426 ? -0.599 7.917 -16.172 1.00 97.69 426 LEU A N 1
ATOM 3221 C CA . LEU A 1 426 ? -1.513 8.945 -15.659 1.00 97.69 426 LEU A CA 1
ATOM 3222 C C . LEU A 1 426 ? -2.685 9.201 -16.614 1.00 97.69 426 LEU A C 1
ATOM 3224 O O . LEU A 1 426 ? -3.824 9.354 -16.166 1.00 97.69 426 LEU A O 1
ATOM 3228 N N . GLU A 1 427 ? -2.428 9.235 -17.921 1.00 96.81 427 GLU A N 1
ATOM 3229 C CA . GLU A 1 427 ? -3.473 9.406 -18.932 1.00 96.81 427 GLU A CA 1
ATOM 3230 C C . GLU A 1 427 ? -4.465 8.235 -18.944 1.00 96.81 427 GLU A C 1
ATOM 3232 O O . GLU A 1 427 ? -5.676 8.474 -19.024 1.00 96.81 427 GLU A O 1
ATOM 3237 N N . SER A 1 428 ? -3.993 6.994 -18.772 1.00 95.44 428 SER A N 1
ATOM 3238 C CA . SER A 1 428 ? -4.859 5.808 -18.669 1.00 95.44 428 SER A CA 1
ATOM 3239 C C . SER A 1 428 ? -5.772 5.863 -17.435 1.00 95.44 428 SER A C 1
ATOM 3241 O O . SER A 1 428 ? -6.937 5.464 -17.507 1.00 95.44 428 SER A O 1
ATOM 3243 N N . LEU A 1 429 ? -5.319 6.495 -16.346 1.00 96.38 429 LEU A N 1
ATOM 3244 C CA . LEU A 1 429 ? -6.109 6.810 -15.145 1.00 96.38 429 LEU A CA 1
ATOM 3245 C C . LEU A 1 429 ? -6.935 8.107 -15.267 1.00 96.38 429 LEU A C 1
ATOM 3247 O O . LEU A 1 429 ? -7.761 8.436 -14.406 1.00 96.38 429 LEU A O 1
ATOM 3251 N N . GLY A 1 430 ? -6.795 8.843 -16.376 1.00 96.12 430 GLY A N 1
ATOM 3252 C CA . GLY A 1 430 ? -7.577 10.050 -16.671 1.00 96.12 430 GLY A CA 1
ATOM 3253 C C . GLY A 1 430 ? -7.092 11.262 -15.887 1.00 96.12 430 GLY A C 1
ATOM 3254 O O . GLY A 1 430 ? -7.828 12.236 -15.707 1.00 96.12 430 GLY A O 1
ATOM 3255 N N . LEU A 1 431 ? -5.860 11.181 -15.405 1.00 96.44 431 LEU A N 1
ATOM 3256 C CA . LEU A 1 431 ? -5.134 12.223 -14.713 1.00 96.44 431 LEU A CA 1
ATOM 3257 C C . LEU A 1 431 ? -4.270 12.988 -15.718 1.00 96.44 431 LEU A C 1
ATOM 3259 O O . LEU A 1 431 ? -4.057 12.575 -16.856 1.00 96.44 431 LEU A O 1
ATOM 3263 N N . LYS A 1 432 ? -3.790 14.159 -15.303 1.00 95.62 432 LYS A N 1
ATOM 3264 C CA . LYS A 1 432 ? -2.888 14.982 -16.113 1.00 95.62 432 LYS A CA 1
ATOM 3265 C C . LYS A 1 432 ? -1.600 15.190 -15.350 1.00 95.62 432 LYS A C 1
ATOM 3267 O O . LYS A 1 432 ? -1.642 15.570 -14.182 1.00 95.62 432 LYS A O 1
ATOM 3272 N N . VAL A 1 433 ? -0.472 15.083 -16.047 1.00 96.06 433 VAL A N 1
ATOM 3273 C CA . VAL A 1 433 ? 0.870 15.319 -15.488 1.00 96.06 433 VAL A CA 1
ATOM 3274 C C . VAL A 1 433 ? 0.933 16.620 -14.682 1.00 96.06 433 VAL A C 1
ATOM 3276 O O . VAL A 1 433 ? 1.362 16.622 -13.534 1.00 96.06 433 VAL A O 1
ATOM 3279 N N . LYS A 1 434 ? 0.424 17.727 -15.238 1.00 94.81 434 LYS A N 1
ATOM 3280 C CA . LYS A 1 434 ? 0.426 19.035 -14.559 1.00 94.81 434 LYS A CA 1
ATOM 3281 C C . LYS A 1 434 ? -0.370 19.060 -13.250 1.00 94.81 434 LYS A C 1
ATOM 3283 O O . LYS A 1 434 ? -0.056 19.844 -12.359 1.00 94.81 434 LYS A O 1
ATOM 3288 N N . ASP A 1 435 ? -1.431 18.257 -13.161 1.00 94.12 435 ASP A N 1
ATOM 3289 C CA . ASP A 1 435 ? -2.265 18.189 -11.966 1.00 94.12 435 ASP A CA 1
ATOM 3290 C C . ASP A 1 435 ? -1.527 17.394 -10.891 1.00 94.12 435 ASP A C 1
ATOM 3292 O O . ASP A 1 435 ? -1.466 17.855 -9.761 1.00 94.12 435 ASP A O 1
ATOM 3296 N N . ILE A 1 436 ? -0.847 16.309 -11.270 1.00 96.00 436 ILE A N 1
ATOM 3297 C CA . ILE A 1 436 ? 0.010 15.515 -10.379 1.00 96.00 436 ILE A CA 1
ATOM 3298 C C . ILE A 1 436 ? 1.229 16.304 -9.887 1.00 96.00 436 ILE A C 1
ATOM 3300 O O . ILE A 1 436 ? 1.521 16.297 -8.693 1.00 96.00 436 ILE A O 1
ATOM 3304 N N . GLN A 1 437 ? 1.885 17.071 -10.761 1.00 95.31 437 GLN A N 1
ATOM 3305 C CA . GLN A 1 437 ? 2.942 18.010 -10.365 1.00 95.31 437 GLN A CA 1
ATOM 3306 C C . GLN A 1 437 ? 2.447 19.002 -9.314 1.00 95.31 437 GLN A C 1
ATOM 3308 O O . GLN A 1 437 ? 3.082 19.168 -8.276 1.00 95.31 437 GLN A O 1
ATOM 3313 N N . ARG A 1 438 ? 1.294 19.636 -9.555 1.00 93.56 438 ARG A N 1
ATOM 3314 C CA . ARG A 1 438 ? 0.687 20.559 -8.592 1.00 93.56 438 ARG A CA 1
ATOM 3315 C C . ARG A 1 438 ? 0.343 19.859 -7.279 1.00 93.56 438 ARG A C 1
ATOM 3317 O O . ARG A 1 438 ? 0.689 20.390 -6.234 1.00 93.56 438 ARG A O 1
ATOM 3324 N N . THR A 1 439 ? -0.258 18.675 -7.337 1.00 93.81 439 THR A N 1
ATOM 3325 C CA . THR A 1 439 ? -0.584 17.871 -6.158 1.00 93.81 439 THR A CA 1
ATOM 3326 C C . THR A 1 439 ? 0.648 17.624 -5.288 1.00 93.81 439 THR A C 1
ATOM 3328 O O . THR A 1 439 ? 0.588 17.846 -4.085 1.00 93.81 439 THR A O 1
ATOM 3331 N N . MET A 1 440 ? 1.790 17.250 -5.873 1.00 94.12 440 MET A N 1
ATOM 3332 C CA . MET A 1 440 ? 3.032 17.078 -5.108 1.00 94.12 440 MET A CA 1
ATOM 3333 C C . MET A 1 440 ? 3.523 18.379 -4.472 1.00 94.12 440 MET A C 1
ATOM 3335 O O . MET A 1 440 ? 3.915 18.378 -3.308 1.00 94.12 440 MET A O 1
ATOM 3339 N N . LEU A 1 441 ? 3.491 19.496 -5.207 1.00 94.44 441 LEU A N 1
ATOM 3340 C CA . LEU A 1 441 ? 3.880 20.796 -4.652 1.00 94.44 441 LEU A CA 1
ATOM 3341 C C . LEU A 1 441 ? 2.964 21.212 -3.491 1.00 94.44 441 LEU A C 1
ATOM 3343 O O . LEU A 1 441 ? 3.454 21.713 -2.479 1.00 94.44 441 LEU A O 1
ATOM 3347 N N . ASP A 1 442 ? 1.659 20.965 -3.616 1.00 93.06 442 ASP A N 1
ATOM 3348 C CA . ASP A 1 442 ? 0.675 21.226 -2.567 1.00 93.06 442 ASP A CA 1
ATOM 3349 C C . ASP A 1 442 ? 0.934 20.330 -1.345 1.00 93.06 442 ASP A C 1
ATOM 3351 O O . ASP A 1 442 ? 0.974 20.832 -0.225 1.00 93.06 442 ASP A O 1
ATOM 3355 N N . MET A 1 443 ? 1.220 19.037 -1.543 1.00 92.06 443 MET A N 1
ATOM 3356 C CA . MET A 1 443 ? 1.595 18.117 -0.460 1.00 92.06 443 MET A CA 1
ATOM 3357 C C . MET A 1 443 ? 2.849 18.589 0.290 1.00 92.06 443 MET A C 1
ATOM 3359 O O . MET A 1 443 ? 2.860 18.578 1.522 1.00 92.06 443 MET A O 1
ATOM 3363 N N . VAL A 1 444 ? 3.884 19.053 -0.423 1.00 92.75 444 VAL A N 1
ATOM 3364 C CA . VAL A 1 444 ? 5.095 19.629 0.192 1.00 92.75 444 VAL A CA 1
ATOM 3365 C C . VAL A 1 444 ? 4.753 20.901 0.971 1.00 92.75 444 VAL A C 1
ATOM 3367 O O . VAL A 1 444 ? 5.129 21.013 2.136 1.00 92.75 444 VAL A O 1
ATOM 3370 N N . ALA A 1 445 ? 4.005 21.843 0.389 1.00 94.06 445 ALA A N 1
ATOM 3371 C CA . ALA A 1 445 ? 3.583 23.055 1.098 1.00 94.06 445 ALA A CA 1
ATOM 3372 C C . ALA A 1 445 ? 2.780 22.740 2.365 1.00 94.06 445 ALA A C 1
ATOM 3374 O O . ALA A 1 445 ? 3.086 23.284 3.425 1.00 94.06 445 ALA A O 1
ATOM 3375 N N . THR A 1 446 ? 1.792 21.847 2.280 1.00 92.50 446 THR A N 1
ATOM 3376 C CA . THR A 1 446 ? 0.981 21.431 3.428 1.00 92.50 446 THR A CA 1
ATOM 3377 C C . THR A 1 446 ? 1.836 20.752 4.496 1.00 92.50 446 THR A C 1
ATOM 3379 O O . THR A 1 446 ? 1.636 21.017 5.678 1.00 92.50 446 THR A O 1
ATOM 3382 N N . SER A 1 447 ? 2.832 19.952 4.107 1.00 90.44 447 SER A N 1
ATOM 3383 C CA . SER A 1 447 ? 3.793 19.357 5.045 1.00 90.44 447 SER A CA 1
ATOM 3384 C C . SER A 1 447 ? 4.538 20.419 5.858 1.00 90.44 447 SER A C 1
ATOM 3386 O O . SER A 1 447 ? 4.565 20.377 7.089 1.00 90.44 447 SER A O 1
ATOM 3388 N N . LEU A 1 448 ? 5.089 21.426 5.174 1.00 91.94 448 LEU A N 1
ATOM 3389 C CA . LEU A 1 448 ? 5.827 22.522 5.807 1.00 91.94 448 LEU A CA 1
ATOM 3390 C C . LEU A 1 448 ? 4.913 23.443 6.624 1.00 91.94 448 LEU A C 1
ATOM 3392 O O . LEU A 1 448 ? 5.327 23.991 7.645 1.00 91.94 448 LEU A O 1
ATOM 3396 N N . GLU A 1 449 ? 3.663 23.606 6.197 1.00 93.00 449 GLU A N 1
ATOM 3397 C CA . GLU A 1 449 ? 2.647 24.338 6.946 1.00 93.00 449 GLU A CA 1
ATOM 3398 C C . GLU A 1 449 ? 2.292 23.632 8.260 1.00 93.00 449 GLU A C 1
ATOM 3400 O O . GLU A 1 449 ? 2.255 24.287 9.305 1.00 93.00 449 GLU A O 1
ATOM 3405 N N . ARG A 1 450 ? 2.080 22.310 8.236 1.00 87.81 450 ARG A N 1
ATOM 3406 C CA . ARG A 1 450 ? 1.830 21.511 9.446 1.00 87.81 450 ARG A CA 1
ATOM 3407 C C . ARG A 1 450 ? 3.022 21.550 10.392 1.00 87.81 450 ARG A C 1
ATOM 3409 O O . ARG A 1 450 ? 2.840 21.781 11.584 1.00 87.81 450 ARG A O 1
ATOM 3416 N N . LEU A 1 451 ? 4.243 21.439 9.867 1.00 87.56 451 LEU A N 1
ATOM 3417 C CA . LEU A 1 451 ? 5.459 21.616 10.661 1.00 87.56 451 LEU A CA 1
ATOM 3418 C C . LEU A 1 451 ? 5.467 22.968 11.396 1.00 87.56 451 LEU A C 1
ATOM 3420 O O . LEU A 1 451 ? 5.706 23.023 12.601 1.00 87.56 451 LEU A O 1
ATOM 3424 N N . LEU A 1 452 ? 5.167 24.058 10.683 1.00 91.06 452 LEU A N 1
ATOM 3425 C CA . LEU A 1 452 ? 5.181 25.414 11.237 1.00 91.06 452 LEU A CA 1
ATOM 3426 C C . LEU A 1 452 ? 4.078 25.710 12.251 1.00 91.06 452 LEU A C 1
ATOM 3428 O O . LEU A 1 452 ? 4.255 26.609 13.070 1.00 91.06 452 LEU A O 1
ATOM 3432 N N . ASN A 1 453 ? 2.925 25.056 12.145 1.00 88.94 453 ASN A N 1
ATOM 3433 C CA . ASN A 1 453 ? 1.761 25.389 12.966 1.00 88.94 453 ASN A CA 1
ATOM 3434 C C . ASN A 1 453 ? 1.522 24.388 14.092 1.00 88.94 453 ASN A C 1
ATOM 3436 O O . ASN A 1 453 ? 1.121 24.788 15.181 1.00 88.94 453 ASN A O 1
ATOM 3440 N N . GLU A 1 454 ? 1.768 23.110 13.828 1.00 83.94 454 GLU A N 1
ATOM 3441 C CA . GLU A 1 454 ? 1.442 22.001 14.725 1.00 83.94 454 GLU A CA 1
ATOM 3442 C C . GLU A 1 454 ? 2.705 21.385 15.343 1.00 83.94 454 GLU A C 1
ATOM 3444 O O . GLU A 1 454 ? 2.607 20.619 16.295 1.00 83.94 454 GLU A O 1
ATOM 3449 N N . GLY A 1 455 ? 3.897 21.698 14.816 1.00 77.12 455 GLY A N 1
ATOM 3450 C CA . GLY A 1 455 ? 5.132 21.020 15.218 1.00 77.12 455 GLY A CA 1
ATOM 3451 C C . GLY A 1 455 ? 5.142 19.539 14.828 1.00 77.12 455 GLY A C 1
ATOM 3452 O O . GLY A 1 455 ? 5.913 18.765 15.391 1.00 77.12 455 GLY A O 1
ATOM 3453 N N . VAL A 1 456 ? 4.283 19.135 13.883 1.00 72.81 456 VAL A N 1
ATOM 3454 C CA . VAL A 1 456 ? 4.179 17.749 13.417 1.00 72.81 456 VAL A CA 1
ATOM 3455 C C . VAL A 1 456 ? 5.415 17.417 12.594 1.00 72.81 456 VAL A C 1
ATOM 3457 O O . VAL A 1 456 ? 5.535 17.750 11.414 1.00 72.81 456 VAL A O 1
ATOM 3460 N N . THR A 1 457 ? 6.362 16.771 13.258 1.00 70.00 457 THR A N 1
ATOM 3461 C CA . THR A 1 457 ? 7.578 16.224 12.674 1.00 70.00 457 THR A CA 1
ATOM 3462 C C . THR A 1 457 ? 8.001 14.987 13.442 1.00 70.00 457 THR A C 1
ATOM 3464 O O . THR A 1 457 ? 7.699 14.829 14.622 1.00 70.00 457 THR A O 1
ATOM 3467 N N . TYR A 1 458 ? 8.760 14.131 12.773 1.00 64.69 458 TYR A N 1
ATOM 3468 C CA . TYR A 1 458 ? 9.410 12.988 13.398 1.00 64.69 458 TYR A CA 1
ATOM 3469 C C . TYR A 1 458 ? 10.509 13.381 14.411 1.00 64.69 458 TYR A C 1
ATOM 3471 O O . TYR A 1 458 ? 10.886 12.581 15.263 1.00 64.69 458 TYR A O 1
ATOM 3479 N N . ARG A 1 459 ? 11.029 14.615 14.339 1.00 65.69 459 ARG A N 1
ATOM 3480 C CA . ARG A 1 459 ? 12.114 15.117 15.200 1.00 65.69 459 ARG A CA 1
ATOM 3481 C C . ARG A 1 459 ? 11.701 16.426 15.891 1.00 65.69 459 ARG A C 1
ATOM 3483 O O . ARG A 1 459 ? 12.236 17.484 15.540 1.00 65.69 459 ARG A O 1
ATOM 3490 N N . PRO A 1 460 ? 10.723 16.410 16.818 1.00 67.00 460 PRO A N 1
ATOM 3491 C CA . PRO A 1 460 ? 10.209 17.632 17.447 1.00 67.00 460 PRO A CA 1
ATOM 3492 C C . PRO A 1 460 ? 11.292 18.397 18.220 1.00 67.00 460 PRO A C 1
ATOM 3494 O O . PRO A 1 460 ? 11.233 19.616 18.337 1.00 67.00 460 PRO A O 1
ATOM 3497 N N . GLU A 1 461 ? 12.342 17.717 18.681 1.00 70.19 461 GLU A N 1
ATOM 3498 C CA . GLU A 1 461 ? 13.500 18.345 19.316 1.00 70.19 461 GLU A CA 1
ATOM 3499 C C . GLU A 1 461 ? 14.371 19.161 18.346 1.00 70.19 461 GLU A C 1
ATOM 3501 O O . GLU A 1 461 ? 15.140 20.015 18.785 1.00 70.19 461 GLU A O 1
ATOM 3506 N N . LEU A 1 462 ? 14.257 18.914 17.036 1.00 67.69 462 LEU A N 1
ATOM 3507 C CA . LEU A 1 462 ? 14.928 19.693 15.992 1.00 67.69 462 LEU A CA 1
ATOM 3508 C C . LEU A 1 462 ? 14.088 20.884 15.512 1.00 67.69 462 LEU A C 1
ATOM 3510 O O . LEU A 1 462 ? 14.575 21.682 14.708 1.00 67.69 462 LEU A O 1
ATOM 3514 N N . PHE A 1 463 ? 12.837 21.010 15.964 1.00 78.62 463 PHE A N 1
ATOM 3515 C CA . PHE A 1 463 ? 11.933 22.057 15.504 1.00 78.62 463 PHE A CA 1
ATOM 3516 C C . PHE A 1 463 ? 10.976 22.525 16.607 1.00 78.62 463 PHE A C 1
ATOM 3518 O O . PHE A 1 463 ? 9.862 22.028 16.752 1.00 78.62 463 PHE A O 1
ATOM 3525 N N . ASP A 1 464 ? 11.395 23.540 17.367 1.00 83.12 464 ASP A N 1
ATOM 3526 C CA . ASP A 1 464 ? 10.558 24.145 18.404 1.00 83.12 464 ASP A CA 1
ATOM 3527 C C . ASP A 1 464 ? 9.710 25.295 17.841 1.00 83.12 464 ASP A C 1
ATOM 3529 O O . ASP A 1 464 ? 10.154 26.447 17.735 1.00 83.12 464 ASP A O 1
ATOM 3533 N N . VAL A 1 465 ? 8.451 24.979 17.527 1.00 83.62 465 VAL A N 1
ATOM 3534 C CA . VAL A 1 465 ? 7.461 25.939 17.019 1.00 83.62 465 VAL A CA 1
ATOM 3535 C C . VAL A 1 465 ? 7.223 27.120 17.968 1.00 83.62 465 VAL A C 1
ATOM 3537 O O . VAL A 1 465 ? 6.905 28.220 17.515 1.00 83.62 465 VAL A O 1
ATOM 3540 N N . THR A 1 466 ? 7.435 26.953 19.279 1.00 85.44 466 THR A N 1
ATOM 3541 C CA . THR A 1 466 ? 7.184 28.013 20.271 1.00 85.44 466 THR A CA 1
ATOM 3542 C C . THR A 1 466 ? 8.160 29.185 20.147 1.00 85.44 466 THR A C 1
ATOM 3544 O O . THR A 1 466 ? 7.862 30.299 20.584 1.00 85.44 466 THR A O 1
ATOM 3547 N N . THR A 1 467 ? 9.302 28.968 19.490 1.00 86.19 467 THR A N 1
ATOM 3548 C CA . THR A 1 467 ? 10.307 30.006 19.221 1.00 86.19 467 THR A CA 1
ATOM 3549 C C . THR A 1 467 ? 9.966 30.883 18.010 1.00 86.19 467 THR A C 1
ATOM 3551 O O . THR A 1 467 ? 10.568 31.945 17.818 1.00 86.19 467 THR A O 1
ATOM 3554 N N . ILE A 1 468 ? 8.976 30.483 17.203 1.00 89.75 468 ILE A N 1
ATOM 3555 C CA . ILE A 1 468 ? 8.611 31.136 15.945 1.00 89.75 468 ILE A CA 1
ATOM 3556 C C . ILE A 1 468 ? 7.507 32.167 16.198 1.00 89.75 468 ILE A C 1
ATOM 3558 O O . ILE A 1 468 ? 6.325 31.852 16.310 1.00 89.75 468 ILE A O 1
ATOM 3562 N N . THR A 1 469 ? 7.883 33.446 16.245 1.00 91.25 469 THR A N 1
ATOM 3563 C CA . THR A 1 469 ? 6.957 34.548 16.581 1.00 91.25 469 THR A CA 1
ATOM 3564 C C . THR A 1 469 ? 6.550 35.404 15.385 1.00 91.25 469 THR A C 1
ATOM 3566 O O . THR A 1 469 ? 5.613 36.200 15.469 1.00 91.25 469 THR A O 1
ATOM 3569 N N . ASN A 1 470 ? 7.249 35.273 14.257 1.00 92.62 470 ASN A N 1
ATOM 3570 C CA . ASN A 1 470 ? 7.004 36.068 13.061 1.00 92.62 470 ASN A CA 1
ATOM 3571 C C . ASN A 1 470 ? 7.403 35.322 11.781 1.00 92.62 470 ASN A C 1
ATOM 3573 O O . ASN A 1 470 ? 8.087 34.303 11.818 1.00 92.62 470 ASN A O 1
ATOM 3577 N N . ARG A 1 471 ? 6.989 35.874 10.636 1.00 93.81 471 ARG A N 1
ATOM 3578 C CA . ARG A 1 471 ? 7.234 35.302 9.306 1.00 93.81 471 ARG A CA 1
ATOM 3579 C C . ARG A 1 471 ? 8.716 35.050 9.010 1.00 93.81 471 ARG A C 1
ATOM 3581 O O . ARG A 1 471 ? 9.039 34.006 8.465 1.00 93.81 471 ARG A O 1
ATOM 3588 N N . ALA A 1 472 ? 9.601 35.995 9.329 1.00 92.44 472 ALA A N 1
ATOM 3589 C CA . ALA A 1 472 ? 11.019 35.858 8.994 1.00 92.44 472 ALA A CA 1
ATOM 3590 C C . ALA A 1 472 ? 11.657 34.691 9.760 1.00 92.44 472 ALA A C 1
ATOM 3592 O O . ALA A 1 472 ? 12.420 33.921 9.188 1.00 92.44 472 ALA A O 1
ATOM 3593 N N . GLN A 1 473 ? 11.281 34.521 11.031 1.00 92.88 473 GLN A N 1
ATOM 3594 C CA . GLN A 1 473 ? 11.676 33.355 11.821 1.00 92.88 473 GLN A CA 1
ATOM 3595 C C . GLN A 1 473 ? 11.094 32.056 11.259 1.00 92.88 473 GLN A C 1
ATOM 3597 O O . GLN A 1 473 ? 11.801 31.060 11.226 1.00 92.88 473 GLN A O 1
ATOM 3602 N N . ALA A 1 474 ? 9.844 32.063 10.787 1.00 93.69 474 ALA A N 1
ATOM 3603 C CA . ALA A 1 474 ? 9.218 30.887 10.186 1.00 93.69 474 ALA A CA 1
ATOM 3604 C C . ALA A 1 474 ? 9.936 30.442 8.899 1.00 93.69 474 ALA A C 1
ATOM 3606 O O . ALA A 1 474 ? 10.245 29.263 8.742 1.00 93.69 474 ALA A O 1
ATOM 3607 N N . GLU A 1 475 ? 10.244 31.382 7.998 1.00 92.94 475 GLU A N 1
ATOM 3608 C CA . GLU A 1 475 ? 10.996 31.092 6.768 1.00 92.94 475 GLU A CA 1
ATOM 3609 C C . GLU A 1 475 ? 12.391 30.539 7.080 1.00 92.94 475 GLU A C 1
ATOM 3611 O O . GLU A 1 475 ? 12.813 29.559 6.468 1.00 92.94 475 GLU A O 1
ATOM 3616 N N . GLU A 1 476 ? 13.095 31.126 8.050 1.00 90.31 476 GLU A N 1
ATOM 3617 C CA . GLU A 1 476 ? 14.432 30.670 8.434 1.00 90.31 476 GLU A CA 1
ATOM 3618 C C . GLU A 1 476 ? 14.412 29.312 9.145 1.00 90.31 476 GLU A C 1
ATOM 3620 O O . GLU A 1 476 ? 15.267 28.463 8.884 1.00 90.31 476 GLU A O 1
ATOM 3625 N N . ALA A 1 477 ? 13.411 29.067 9.996 1.00 89.06 477 ALA A N 1
ATOM 3626 C CA . ALA A 1 477 ? 13.217 27.781 10.654 1.00 89.06 477 ALA A CA 1
ATOM 3627 C C . ALA A 1 477 ? 12.969 26.673 9.623 1.00 89.06 477 ALA A C 1
ATOM 3629 O O . ALA A 1 477 ? 13.619 25.633 9.691 1.00 89.06 477 ALA A O 1
ATOM 3630 N N . LEU A 1 478 ? 12.105 26.907 8.626 1.00 90.00 478 LEU A N 1
ATOM 3631 C CA . LEU A 1 478 ? 11.884 25.949 7.539 1.00 90.00 478 LEU A CA 1
ATOM 3632 C C . LEU A 1 478 ? 13.156 25.692 6.730 1.00 90.00 478 LEU A C 1
ATOM 3634 O O . LEU A 1 478 ? 13.484 24.539 6.474 1.00 90.00 478 LEU A O 1
ATOM 3638 N N . LYS A 1 479 ? 13.906 26.735 6.355 1.00 88.44 479 LYS A N 1
ATOM 3639 C CA . LYS A 1 479 ? 15.176 26.564 5.625 1.00 88.44 479 LYS A CA 1
ATOM 3640 C C . LYS A 1 479 ? 16.199 25.772 6.427 1.00 88.44 479 LYS A C 1
ATOM 3642 O O . LYS A 1 479 ? 16.899 24.934 5.870 1.00 88.44 479 LYS A O 1
ATOM 3647 N N . THR A 1 480 ? 16.280 26.028 7.729 1.00 83.44 480 THR A N 1
ATOM 3648 C CA . THR A 1 480 ? 17.149 25.275 8.639 1.00 83.44 480 THR A CA 1
ATOM 3649 C C . THR A 1 480 ? 16.708 23.816 8.699 1.00 83.44 480 THR A C 1
ATOM 3651 O O . THR A 1 480 ? 17.523 22.919 8.506 1.00 83.44 480 THR A O 1
ATOM 3654 N N . HIS A 1 481 ? 15.412 23.572 8.885 1.00 82.12 481 HIS A N 1
ATOM 3655 C CA . HIS A 1 481 ? 14.848 22.229 8.931 1.00 82.12 481 HIS A CA 1
ATOM 3656 C C . HIS A 1 481 ? 15.135 21.444 7.648 1.00 82.12 481 HIS A C 1
ATOM 3658 O O . HIS A 1 481 ? 15.714 20.365 7.705 1.00 82.12 481 HIS A O 1
ATOM 3664 N N . LEU A 1 482 ? 14.816 22.021 6.488 1.00 82.94 482 LEU A N 1
ATOM 3665 C CA . LEU A 1 482 ? 14.998 21.391 5.180 1.00 82.94 482 LEU A CA 1
ATOM 3666 C C . LEU A 1 482 ? 16.459 21.025 4.878 1.00 82.94 482 LEU A C 1
ATOM 3668 O O . LEU A 1 482 ? 16.666 20.125 4.074 1.00 82.94 482 LEU A O 1
ATOM 3672 N N . ARG A 1 483 ? 17.444 21.690 5.504 1.00 78.50 483 ARG A N 1
ATOM 3673 C CA . ARG A 1 483 ? 18.884 21.399 5.358 1.00 78.50 483 ARG A CA 1
ATOM 3674 C C . ARG A 1 483 ? 19.412 20.341 6.330 1.00 78.50 483 ARG A C 1
ATOM 3676 O O . ARG A 1 483 ? 20.340 19.624 5.984 1.00 78.50 483 ARG A O 1
ATOM 3683 N N . PHE A 1 484 ? 18.864 20.262 7.544 1.00 68.62 484 PHE A N 1
ATOM 3684 C CA . PHE A 1 484 ? 19.452 19.483 8.649 1.00 68.62 484 PHE A CA 1
ATOM 3685 C C . PHE A 1 484 ? 18.565 18.343 9.170 1.00 68.62 484 PHE A C 1
ATOM 3687 O O . PHE A 1 484 ? 18.918 17.679 10.142 1.00 68.62 484 PHE A O 1
ATOM 3694 N N . ALA A 1 485 ? 17.418 18.109 8.535 1.00 61.66 485 ALA A N 1
ATOM 3695 C CA . ALA A 1 485 ? 16.492 17.031 8.862 1.00 61.66 485 ALA A CA 1
ATOM 3696 C C . ALA A 1 485 ? 17.082 15.623 8.615 1.00 61.66 485 ALA A C 1
ATOM 3698 O O . ALA A 1 485 ? 16.797 14.685 9.354 1.00 61.66 485 ALA A O 1
ATOM 3699 N N . MET A 1 486 ? 17.964 15.461 7.628 1.00 61.69 486 MET A N 1
ATOM 3700 C CA . MET A 1 486 ? 18.473 14.142 7.245 1.00 61.69 486 MET A CA 1
ATOM 3701 C C . MET A 1 486 ? 19.420 13.531 8.292 1.00 61.69 486 MET A C 1
ATOM 3703 O O . MET A 1 486 ? 20.340 14.187 8.777 1.00 61.69 486 MET A O 1
ATOM 3707 N N . ASN A 1 487 ? 19.262 12.228 8.566 1.00 54.69 487 ASN A N 1
ATOM 3708 C CA . ASN A 1 487 ? 20.173 11.461 9.432 1.00 54.69 487 ASN A CA 1
ATOM 3709 C C . ASN A 1 487 ? 21.614 11.384 8.881 1.00 54.69 487 ASN A C 1
ATOM 3711 O O . ASN A 1 487 ? 22.529 11.125 9.655 1.00 54.69 487 ASN A O 1
ATOM 3715 N N . ASN A 1 488 ? 21.807 11.622 7.575 1.00 56.00 488 ASN A N 1
ATOM 3716 C CA . ASN A 1 488 ? 23.096 11.720 6.883 1.00 56.00 488 ASN A CA 1
ATOM 3717 C C . ASN A 1 488 ? 22.967 12.724 5.719 1.00 56.00 488 ASN A C 1
ATOM 3719 O O . ASN A 1 488 ? 22.575 12.312 4.627 1.00 56.00 488 ASN A O 1
ATOM 3723 N N . PRO A 1 489 ? 23.218 14.030 5.920 1.00 55.72 489 PRO A N 1
ATOM 3724 C CA . PRO A 1 489 ? 23.134 14.990 4.828 1.00 55.72 489 PRO A CA 1
ATOM 3725 C C . PRO A 1 489 ? 24.186 14.670 3.763 1.00 55.72 489 PRO A C 1
ATOM 3727 O O . PRO A 1 489 ? 25.354 14.404 4.056 1.00 55.72 489 PRO A O 1
ATOM 3730 N N . VAL A 1 490 ? 23.733 14.676 2.519 1.00 57.47 490 VAL A N 1
ATOM 3731 C CA . VAL A 1 490 ? 24.554 14.501 1.326 1.00 57.47 490 VAL A CA 1
ATOM 3732 C C . VAL A 1 490 ? 25.401 15.778 1.142 1.00 57.47 490 VAL A C 1
ATOM 3734 O O . VAL A 1 490 ? 24.819 16.859 1.167 1.00 57.47 490 VAL A O 1
ATOM 3737 N N . PRO A 1 491 ? 26.738 15.721 0.969 1.00 56.06 491 PRO A N 1
ATOM 3738 C CA . PRO A 1 491 ? 27.563 16.919 0.778 1.00 56.06 491 PRO A CA 1
ATOM 3739 C C . PRO A 1 491 ? 27.029 17.833 -0.332 1.00 56.06 491 PRO A C 1
ATOM 3741 O O . PRO A 1 491 ? 26.690 17.362 -1.411 1.00 56.06 491 PRO A O 1
ATOM 3744 N N . GLY A 1 492 ? 26.921 19.136 -0.074 1.00 59.56 492 GLY A N 1
ATOM 3745 C CA . GLY A 1 492 ? 26.363 20.090 -1.041 1.00 59.56 492 GLY A CA 1
ATOM 3746 C C . GLY A 1 492 ? 24.831 20.193 -1.026 1.00 59.56 492 GLY A C 1
ATOM 3747 O O . GLY A 1 492 ? 24.282 21.121 -1.619 1.00 59.56 492 GLY A O 1
ATOM 3748 N N . PHE A 1 493 ? 24.119 19.332 -0.286 1.00 70.06 493 PHE A N 1
ATOM 3749 C CA . PHE A 1 493 ? 22.676 19.473 -0.044 1.00 70.06 493 PHE A CA 1
ATOM 3750 C C . PHE A 1 493 ? 22.335 20.809 0.628 1.00 70.06 493 PHE A C 1
ATOM 3752 O O . PHE A 1 493 ? 21.385 21.492 0.246 1.00 70.06 493 PHE A O 1
ATOM 3759 N N . GLU A 1 494 ? 23.154 21.228 1.594 1.00 70.81 494 GLU A N 1
ATOM 3760 C CA . GLU A 1 494 ? 23.064 22.525 2.268 1.00 70.81 494 GLU A CA 1
ATOM 3761 C C . GLU A 1 494 ? 23.149 23.737 1.322 1.00 70.81 494 GLU A C 1
ATOM 3763 O O . GLU A 1 494 ? 22.640 24.815 1.665 1.00 70.81 494 GLU A O 1
ATOM 3768 N N . GLU A 1 495 ? 23.747 23.566 0.138 1.00 72.12 495 GLU A N 1
ATOM 3769 C CA . GLU A 1 495 ? 23.925 24.614 -0.871 1.00 72.12 495 GLU A CA 1
ATOM 3770 C C . GLU A 1 495 ? 22.720 24.764 -1.812 1.00 72.12 495 GLU A C 1
ATOM 3772 O O . GLU A 1 495 ? 22.621 25.780 -2.507 1.00 72.12 495 GLU A O 1
ATOM 3777 N N . LEU A 1 496 ? 21.772 23.815 -1.810 1.00 77.31 496 LEU A N 1
ATOM 3778 C CA . LEU A 1 496 ? 20.593 23.890 -2.671 1.00 77.31 496 LEU A CA 1
ATOM 3779 C C . LEU A 1 496 ? 19.767 25.158 -2.387 1.00 77.31 496 LEU A C 1
ATOM 3781 O O . LEU A 1 496 ? 19.524 25.514 -1.223 1.00 77.31 496 LEU A O 1
ATOM 3785 N N . PRO A 1 497 ? 19.286 25.851 -3.436 1.00 82.69 497 PRO A N 1
ATOM 3786 C CA . PRO A 1 497 ? 18.442 27.020 -3.263 1.00 82.69 497 PRO A CA 1
ATOM 3787 C C . PRO A 1 497 ? 17.093 26.621 -2.650 1.00 82.69 497 PRO A C 1
ATOM 3789 O O . PRO A 1 497 ? 16.393 25.739 -3.143 1.00 82.69 497 PRO A O 1
ATOM 3792 N N . LEU A 1 498 ? 16.718 27.304 -1.564 1.00 88.62 498 LEU A N 1
ATOM 3793 C CA . LEU A 1 498 ? 15.444 27.132 -0.851 1.00 88.62 498 LEU A CA 1
ATOM 3794 C C . LEU A 1 498 ? 14.545 28.378 -0.968 1.00 88.62 498 LEU A C 1
ATOM 3796 O O . LEU A 1 498 ? 13.848 28.751 -0.025 1.00 88.62 498 LEU A O 1
ATOM 3800 N N . ASP A 1 499 ? 14.606 29.082 -2.099 1.00 88.62 499 ASP A N 1
ATOM 3801 C CA . ASP A 1 499 ? 13.776 30.255 -2.422 1.00 88.62 499 ASP A CA 1
ATOM 3802 C C . ASP A 1 499 ? 12.483 29.895 -3.183 1.00 88.62 499 ASP A C 1
ATOM 3804 O O . ASP A 1 499 ? 11.726 30.770 -3.610 1.00 88.62 499 ASP A O 1
ATOM 3808 N N . TRP A 1 500 ? 12.183 28.599 -3.295 1.00 92.75 500 TRP A N 1
ATOM 3809 C CA . TRP A 1 500 ? 11.005 28.062 -3.976 1.00 92.75 500 TRP A CA 1
ATOM 3810 C C . TRP A 1 500 ? 9.704 28.143 -3.163 1.00 92.75 500 TRP A C 1
ATOM 3812 O O . TRP A 1 500 ? 8.644 27.814 -3.696 1.00 92.75 500 TRP A O 1
ATOM 3822 N N . PHE A 1 501 ? 9.738 28.625 -1.917 1.00 94.88 501 PHE A N 1
ATOM 3823 C CA . PHE A 1 501 ? 8.546 28.841 -1.095 1.00 94.88 501 PHE A CA 1
ATOM 3824 C C . PHE A 1 501 ? 8.525 30.215 -0.422 1.00 94.88 501 PHE A C 1
ATOM 3826 O O . PHE A 1 501 ? 9.549 30.866 -0.220 1.00 94.88 501 PHE A O 1
ATOM 3833 N N . THR A 1 502 ? 7.328 30.638 -0.024 1.00 93.06 502 THR A N 1
ATOM 3834 C CA . THR A 1 502 ? 7.118 31.809 0.833 1.00 93.06 502 THR A CA 1
ATOM 3835 C C . THR A 1 502 ? 6.243 31.443 2.022 1.00 93.06 502 THR A C 1
ATOM 3837 O O . THR A 1 502 ? 5.386 30.564 1.914 1.00 93.06 502 THR A O 1
ATOM 3840 N N . VAL A 1 503 ? 6.438 32.135 3.148 1.00 95.50 503 VAL A N 1
ATOM 3841 C CA . VAL A 1 503 ? 5.558 32.010 4.316 1.00 95.50 503 VAL A CA 1
ATOM 3842 C C . VAL A 1 503 ? 4.736 33.283 4.465 1.00 95.50 503 VAL A C 1
ATOM 3844 O O . VAL A 1 503 ? 5.226 34.396 4.290 1.00 95.50 503 VAL A O 1
ATOM 3847 N N . SER A 1 504 ? 3.466 33.149 4.815 1.00 94.56 504 SER A N 1
ATOM 3848 C CA . SER A 1 504 ? 2.601 34.275 5.173 1.00 94.56 504 SER A CA 1
ATOM 3849 C C . SER A 1 504 ? 1.781 33.952 6.420 1.00 94.56 504 SER A C 1
ATOM 3851 O O . SER A 1 504 ? 1.800 32.822 6.896 1.00 94.56 504 SER A O 1
ATOM 3853 N N . GLY A 1 505 ? 1.084 34.939 6.982 1.00 93.75 505 GLY A N 1
ATOM 3854 C CA . GLY A 1 505 ? 0.284 34.751 8.195 1.00 93.75 505 GLY A CA 1
ATOM 3855 C C . GLY A 1 505 ? 1.054 35.034 9.488 1.00 93.75 505 GLY A C 1
ATOM 3856 O O . GLY A 1 505 ? 1.951 35.879 9.522 1.00 93.75 505 GLY A O 1
ATOM 3857 N N . LYS A 1 506 ? 0.636 34.376 10.572 1.00 91.81 506 LYS A N 1
ATOM 3858 C CA . LYS A 1 506 ? 1.110 34.590 11.951 1.00 91.81 506 LYS A CA 1
ATOM 3859 C C . LYS A 1 506 ? 1.231 33.242 12.686 1.00 91.81 506 LYS A C 1
ATOM 3861 O O . LYS A 1 506 ? 0.633 32.284 12.206 1.00 91.81 506 LYS A O 1
ATOM 3866 N N . PRO A 1 507 ? 1.920 33.165 13.841 1.00 88.25 507 PRO A N 1
ATOM 3867 C CA . PRO A 1 507 ? 2.057 31.916 14.599 1.00 88.25 507 PRO A CA 1
ATOM 3868 C C . PRO A 1 507 ? 0.720 31.203 14.842 1.00 88.25 507 PRO A C 1
ATOM 3870 O O . PRO A 1 507 ? -0.272 31.857 15.176 1.00 88.25 507 PRO A O 1
ATOM 3873 N N . GLY A 1 508 ? 0.702 29.883 14.626 1.00 86.19 508 GLY A N 1
ATOM 3874 C CA . GLY A 1 508 ? -0.492 29.026 14.683 1.00 86.19 508 GLY A CA 1
ATOM 3875 C C . GLY A 1 508 ? -1.450 29.156 13.489 1.00 86.19 508 GLY A C 1
ATOM 3876 O O . GLY A 1 508 ? -2.495 28.517 13.467 1.00 86.19 508 GLY A O 1
ATOM 3877 N N . ALA A 1 509 ? -1.135 30.012 12.514 1.00 93.25 509 ALA A N 1
ATOM 3878 C CA . ALA A 1 509 ? -1.894 30.198 11.279 1.00 93.25 509 ALA A CA 1
ATOM 3879 C C . ALA A 1 509 ? -0.977 30.657 10.129 1.00 93.25 509 ALA A C 1
ATOM 3881 O O . ALA A 1 509 ? -1.345 31.523 9.325 1.00 93.25 509 ALA A O 1
ATOM 3882 N N . PHE A 1 510 ? 0.255 30.147 10.090 1.00 95.31 510 PHE A N 1
ATOM 3883 C CA . PHE A 1 510 ? 1.149 30.353 8.961 1.00 95.31 510 PHE A CA 1
ATOM 3884 C C . PHE A 1 510 ? 0.621 29.605 7.741 1.00 95.31 510 PHE A C 1
ATOM 3886 O O . PHE A 1 510 ? -0.010 28.561 7.871 1.00 95.31 510 PHE A O 1
ATOM 3893 N N . LYS A 1 511 ? 0.890 30.150 6.558 1.00 96.00 511 LYS A N 1
ATOM 3894 C CA . LYS A 1 511 ? 0.615 29.521 5.267 1.00 96.00 511 LYS A CA 1
ATOM 3895 C C . LYS A 1 511 ? 1.901 29.422 4.475 1.00 96.00 511 LYS A C 1
ATOM 3897 O O . LYS A 1 511 ? 2.600 30.433 4.349 1.00 96.00 511 LYS A O 1
ATOM 3902 N N . VAL A 1 512 ? 2.183 28.239 3.942 1.00 95.62 512 VAL A N 1
ATOM 3903 C CA . VAL A 1 512 ? 3.326 27.997 3.055 1.00 95.62 512 VAL A CA 1
ATOM 3904 C C . VAL A 1 512 ? 2.813 27.891 1.629 1.00 95.62 512 VAL A C 1
ATOM 3906 O O . VAL A 1 512 ? 1.863 27.167 1.356 1.00 95.62 512 VAL A O 1
ATOM 3909 N N . VAL A 1 513 ? 3.429 28.633 0.713 1.00 93.44 513 VAL A N 1
ATOM 3910 C CA . VAL A 1 513 ? 3.075 28.595 -0.709 1.00 93.44 513 VAL A CA 1
ATOM 3911 C C . VAL A 1 513 ? 4.332 28.319 -1.511 1.00 93.44 513 VAL A C 1
ATOM 3913 O O . VAL A 1 513 ? 5.282 29.104 -1.441 1.00 93.44 513 VAL A O 1
ATOM 3916 N N . ILE A 1 514 ? 4.323 27.232 -2.286 1.00 93.88 514 ILE A N 1
ATOM 3917 C CA . ILE A 1 514 ? 5.339 26.993 -3.311 1.00 93.88 514 ILE A CA 1
ATOM 3918 C C . ILE A 1 514 ? 5.118 27.992 -4.448 1.00 93.88 514 ILE A C 1
ATOM 3920 O O . ILE A 1 514 ? 4.006 28.143 -4.958 1.00 93.88 514 ILE A O 1
ATOM 3924 N N . THR A 1 515 ? 6.172 28.694 -4.851 1.00 88.75 515 THR A N 1
ATOM 3925 C CA . THR A 1 515 ? 6.101 29.662 -5.949 1.00 88.75 515 THR A CA 1
ATOM 3926 C C . THR A 1 515 ? 5.719 28.939 -7.256 1.00 88.75 515 THR A C 1
ATOM 3928 O O . THR A 1 515 ? 6.176 27.819 -7.498 1.00 88.75 515 THR A O 1
ATOM 3931 N N . PRO A 1 516 ? 4.896 29.538 -8.140 1.00 84.88 516 PRO A N 1
ATOM 3932 C CA . PRO A 1 516 ? 4.584 28.928 -9.429 1.00 84.88 516 PRO A CA 1
ATOM 3933 C C . PRO A 1 516 ? 5.843 28.578 -10.231 1.00 84.88 516 PRO A C 1
ATOM 3935 O O . PRO A 1 516 ? 6.839 29.299 -10.183 1.00 84.88 516 PRO A O 1
ATOM 3938 N N . ASN A 1 517 ? 5.768 27.500 -11.014 1.00 86.56 517 ASN A N 1
ATOM 3939 C CA . ASN A 1 517 ? 6.855 26.993 -11.863 1.00 86.56 517 ASN A CA 1
ATOM 3940 C C . ASN A 1 517 ? 8.100 26.484 -11.109 1.00 86.56 517 ASN A C 1
ATOM 3942 O O . ASN A 1 517 ? 9.150 26.325 -11.723 1.00 86.56 517 ASN A O 1
ATOM 3946 N N . GLN A 1 518 ? 7.993 26.178 -9.813 1.00 92.12 518 GLN A N 1
ATOM 3947 C CA . GLN A 1 518 ? 9.094 25.603 -9.024 1.00 92.12 518 GLN A CA 1
ATOM 3948 C C . GLN A 1 518 ? 9.159 24.070 -9.053 1.00 92.12 518 GLN A C 1
ATOM 3950 O O . GLN A 1 518 ? 9.889 23.485 -8.259 1.00 92.12 518 GLN A O 1
ATOM 3955 N N . TRP A 1 519 ? 8.426 23.407 -9.959 1.00 92.38 519 TRP A N 1
ATOM 3956 C CA . TRP A 1 519 ? 8.445 21.943 -10.084 1.00 92.38 519 TRP A CA 1
ATOM 3957 C C . TRP A 1 519 ? 9.874 21.396 -10.151 1.00 92.38 519 TRP A C 1
ATOM 3959 O O . TRP A 1 519 ? 10.234 20.570 -9.325 1.00 92.38 519 TRP A O 1
ATOM 3969 N N . ALA A 1 520 ? 10.698 21.905 -11.072 1.00 91.75 520 ALA A N 1
ATOM 3970 C CA . ALA A 1 520 ? 12.068 21.427 -11.251 1.00 91.75 520 ALA A CA 1
ATOM 3971 C C . ALA A 1 520 ? 12.915 21.587 -9.976 1.00 91.75 520 ALA A C 1
ATOM 3973 O O . ALA A 1 520 ? 13.600 20.648 -9.587 1.00 91.75 520 ALA A O 1
ATOM 3974 N N . THR A 1 521 ? 12.818 22.736 -9.301 1.00 90.94 521 THR A N 1
ATOM 3975 C CA . THR A 1 521 ? 13.581 23.038 -8.081 1.00 90.94 521 THR A CA 1
ATOM 3976 C C . THR A 1 521 ? 13.166 22.157 -6.904 1.00 90.94 521 THR A C 1
ATOM 3978 O O . THR A 1 521 ? 14.014 21.597 -6.216 1.00 90.94 521 THR A O 1
ATOM 3981 N N . VAL A 1 522 ? 11.859 22.005 -6.669 1.00 90.94 522 VAL A N 1
ATOM 3982 C CA . VAL A 1 522 ? 11.341 21.164 -5.576 1.00 90.94 522 VAL A CA 1
ATOM 3983 C C . VAL A 1 522 ? 11.619 19.690 -5.858 1.00 90.94 522 VAL A C 1
ATOM 3985 O O . VAL A 1 522 ? 11.968 18.941 -4.954 1.00 90.94 522 VAL A O 1
ATOM 3988 N N . ASN A 1 523 ? 11.517 19.271 -7.115 1.00 90.19 523 ASN A N 1
ATOM 3989 C CA . ASN A 1 523 ? 11.834 17.914 -7.532 1.00 90.19 523 ASN A CA 1
ATOM 3990 C C . ASN A 1 523 ? 13.331 17.583 -7.379 1.00 90.19 523 ASN A C 1
ATOM 3992 O O . ASN A 1 523 ? 13.676 16.506 -6.896 1.00 90.19 523 ASN A O 1
ATOM 3996 N N . GLU A 1 524 ? 14.218 18.529 -7.694 1.00 87.19 524 GLU A N 1
ATOM 3997 C CA . GLU A 1 524 ? 15.650 18.413 -7.402 1.00 87.19 524 GLU A CA 1
ATOM 3998 C C . GLU A 1 524 ? 15.921 18.342 -5.895 1.00 87.19 524 GLU A C 1
ATOM 4000 O O . GLU A 1 524 ? 16.687 17.488 -5.455 1.00 87.19 524 GLU A O 1
ATOM 4005 N N . TYR A 1 525 ? 15.234 19.155 -5.086 1.00 86.56 525 TYR A N 1
ATOM 4006 C CA . TYR A 1 525 ? 15.291 19.030 -3.628 1.00 86.56 525 TYR A CA 1
ATOM 4007 C C . TYR A 1 525 ? 14.862 17.631 -3.160 1.00 86.56 525 TYR A C 1
ATOM 4009 O O . TYR A 1 525 ? 15.562 17.023 -2.354 1.00 86.56 525 TYR A O 1
ATOM 4017 N N . MET A 1 526 ? 13.759 17.087 -3.687 1.00 85.25 526 MET A N 1
ATOM 4018 C CA . MET A 1 526 ? 13.276 15.752 -3.316 1.00 85.25 526 MET A CA 1
ATOM 4019 C C . MET A 1 526 ? 14.295 14.653 -3.634 1.00 85.25 526 MET A C 1
ATOM 4021 O O . MET A 1 526 ? 14.479 13.770 -2.800 1.00 85.25 526 MET A O 1
ATOM 4025 N N . TYR A 1 527 ? 14.991 14.732 -4.776 1.00 83.25 527 TYR A N 1
ATOM 4026 C CA . TYR A 1 527 ? 16.082 13.807 -5.120 1.00 83.25 527 TYR A CA 1
ATOM 4027 C C . TYR A 1 527 ? 17.167 13.785 -4.042 1.00 83.25 527 TYR A C 1
ATOM 4029 O O . TYR A 1 527 ? 17.610 12.724 -3.613 1.00 83.25 527 TYR A O 1
ATOM 4037 N N . TRP A 1 528 ? 17.589 14.962 -3.583 1.00 78.94 528 TRP A N 1
ATOM 4038 C CA . TRP A 1 528 ? 18.649 15.055 -2.589 1.00 78.94 528 TRP A CA 1
ATOM 4039 C C . TRP A 1 528 ? 18.184 14.761 -1.165 1.00 78.94 528 TRP A C 1
ATOM 4041 O O . TRP A 1 528 ? 18.969 14.274 -0.360 1.00 78.94 528 TRP A O 1
ATOM 4051 N N . SER A 1 529 ? 16.916 15.041 -0.867 1.00 76.81 529 SER A N 1
ATOM 4052 C CA . SER A 1 529 ? 16.349 14.875 0.470 1.00 76.81 529 SER A CA 1
ATOM 4053 C C . SER A 1 529 ? 15.935 13.435 0.794 1.00 76.81 529 SER A C 1
ATOM 4055 O O . SER A 1 529 ? 15.790 13.097 1.968 1.00 76.81 529 SER A O 1
ATOM 4057 N N . ALA A 1 530 ? 15.721 12.588 -0.221 1.00 72.50 530 ALA A N 1
ATOM 4058 C CA . ALA A 1 530 ? 15.456 11.165 -0.022 1.00 72.50 530 ALA A CA 1
ATOM 4059 C C . ALA A 1 530 ? 16.645 10.505 0.698 1.00 72.50 530 ALA A C 1
ATOM 4061 O O . ALA A 1 530 ? 17.792 10.853 0.432 1.00 72.50 530 ALA A O 1
ATOM 4062 N N . GLN A 1 531 ? 16.402 9.560 1.610 1.00 63.25 531 GLN A N 1
ATOM 4063 C CA . GLN A 1 531 ? 17.499 8.902 2.339 1.00 63.25 531 GLN A CA 1
ATOM 4064 C C . GLN A 1 531 ? 18.340 7.977 1.441 1.00 63.25 531 GLN A C 1
ATOM 4066 O O . GLN A 1 531 ? 19.564 7.946 1.585 1.00 63.25 531 GLN A O 1
ATOM 4071 N N . PHE A 1 532 ? 17.689 7.241 0.528 1.00 70.38 532 PHE A N 1
ATOM 4072 C CA . PHE A 1 532 ? 18.315 6.358 -0.464 1.00 70.38 532 PHE A CA 1
ATOM 4073 C C . PHE A 1 532 ? 17.558 6.370 -1.812 1.00 70.38 532 PHE A C 1
ATOM 4075 O O . PHE A 1 532 ? 16.587 5.643 -1.994 1.00 70.38 532 PHE A O 1
ATOM 4082 N N . VAL A 1 533 ? 18.028 7.118 -2.813 1.00 74.69 533 VAL A N 1
ATOM 4083 C CA . VAL A 1 533 ? 17.490 7.051 -4.188 1.00 74.69 533 VAL A CA 1
ATOM 4084 C C . VAL A 1 533 ? 17.894 5.723 -4.837 1.00 74.69 533 VAL A C 1
ATOM 4086 O O . VAL A 1 533 ? 19.077 5.407 -4.946 1.00 74.69 533 VAL A O 1
ATOM 4089 N N . LYS A 1 534 ? 16.924 4.916 -5.276 1.00 78.62 534 LYS A N 1
ATOM 4090 C CA . LYS A 1 534 ? 17.189 3.594 -5.869 1.00 78.62 534 LYS A CA 1
ATOM 4091 C C . LYS A 1 534 ? 17.867 3.736 -7.244 1.00 78.62 534 LYS A C 1
ATOM 4093 O O . LYS A 1 534 ? 17.695 4.739 -7.933 1.00 78.62 534 LYS A O 1
ATOM 4098 N N . ASN A 1 535 ? 18.653 2.741 -7.660 1.00 79.19 535 ASN A N 1
ATOM 4099 C CA . ASN A 1 535 ? 19.201 2.690 -9.024 1.00 79.19 535 ASN A CA 1
ATOM 4100 C C . ASN A 1 535 ? 18.110 2.281 -10.029 1.00 79.19 535 ASN A C 1
ATOM 4102 O O . ASN A 1 535 ? 17.247 1.492 -9.652 1.00 79.19 535 ASN A O 1
ATOM 4106 N N . PRO A 1 536 ? 18.161 2.744 -11.291 1.00 81.75 536 PRO A N 1
ATOM 4107 C CA . PRO A 1 536 ? 17.235 2.298 -12.328 1.00 81.75 536 PRO A CA 1
ATOM 4108 C C . PRO A 1 536 ? 17.548 0.858 -12.789 1.00 81.75 536 PRO A C 1
ATOM 4110 O O . PRO A 1 536 ? 18.729 0.538 -12.966 1.00 81.75 536 PRO A O 1
ATOM 4113 N N . PRO A 1 537 ? 16.526 0.016 -13.053 1.00 84.19 537 PRO A N 1
ATOM 4114 C CA . PRO A 1 537 ? 15.113 0.189 -12.676 1.00 84.19 537 PRO A CA 1
ATOM 4115 C C . PRO A 1 537 ? 14.918 0.074 -11.153 1.00 84.19 537 PRO A C 1
ATOM 4117 O O . PRO A 1 537 ? 15.551 -0.757 -10.513 1.00 84.19 537 PRO A O 1
ATOM 4120 N N . ALA A 1 538 ? 14.059 0.901 -10.552 1.00 81.44 538 ALA A N 1
ATOM 4121 C CA . ALA A 1 538 ? 13.995 1.072 -9.095 1.00 81.44 538 ALA A CA 1
ATOM 4122 C C . ALA A 1 538 ? 13.399 -0.128 -8.331 1.00 81.44 538 ALA A C 1
ATOM 4124 O O . ALA A 1 538 ? 13.831 -0.405 -7.213 1.00 81.44 538 ALA A O 1
ATOM 4125 N N . THR A 1 539 ? 12.414 -0.818 -8.905 1.00 82.06 539 THR A N 1
ATOM 4126 C CA . THR A 1 539 ? 11.622 -1.874 -8.229 1.00 82.06 539 THR A CA 1
ATOM 4127 C C . THR A 1 539 ? 11.590 -3.202 -8.992 1.00 82.06 539 THR A C 1
ATOM 4129 O O . THR A 1 539 ? 11.188 -4.229 -8.451 1.00 82.06 539 THR A O 1
ATOM 4132 N N . ASP A 1 540 ? 12.047 -3.198 -10.245 1.00 86.12 540 ASP A N 1
ATOM 4133 C CA . ASP A 1 540 ? 11.958 -4.323 -11.178 1.00 86.12 540 ASP A CA 1
ATOM 4134 C C . ASP A 1 540 ? 13.361 -4.878 -11.474 1.00 86.12 540 ASP A C 1
ATOM 4136 O O . ASP A 1 540 ? 13.968 -4.557 -12.494 1.00 86.12 540 ASP A O 1
ATOM 4140 N N . GLN A 1 541 ? 13.940 -5.611 -10.512 1.00 81.62 541 GLN A N 1
ATOM 4141 C CA . GLN A 1 541 ? 15.362 -5.997 -10.536 1.00 81.62 541 GLN A CA 1
ATOM 4142 C C . GLN A 1 541 ? 15.636 -7.506 -10.407 1.00 81.62 541 GLN A C 1
ATOM 4144 O O . GLN A 1 541 ? 16.803 -7.900 -10.467 1.00 81.62 541 GLN A O 1
ATOM 4149 N N . ASP A 1 542 ? 14.625 -8.358 -10.209 1.00 80.88 542 ASP A N 1
ATOM 4150 C CA . ASP A 1 542 ? 14.862 -9.802 -10.080 1.00 80.88 542 ASP A CA 1
ATOM 4151 C C . ASP A 1 542 ? 15.343 -10.392 -11.410 1.00 80.88 542 ASP A C 1
ATOM 4153 O O . ASP A 1 542 ? 14.957 -9.940 -12.476 1.00 80.88 542 ASP A O 1
ATOM 4157 N N . GLY A 1 543 ? 16.244 -11.375 -11.369 1.00 76.56 543 GLY A N 1
ATOM 4158 C CA . GLY A 1 543 ? 16.737 -12.027 -12.591 1.00 76.56 543 GLY A CA 1
ATOM 4159 C C . GLY A 1 543 ? 17.749 -11.235 -13.422 1.00 76.56 543 GLY A C 1
ATOM 4160 O O . GLY A 1 543 ? 18.410 -11.816 -14.286 1.00 76.56 543 GLY A O 1
ATOM 4161 N N . LEU A 1 544 ? 17.941 -9.942 -13.142 1.00 80.12 544 LEU A N 1
ATOM 4162 C CA . LEU A 1 544 ? 18.894 -9.118 -13.879 1.00 80.12 544 LEU A CA 1
ATOM 4163 C C . LEU A 1 544 ? 20.338 -9.619 -13.689 1.00 80.12 544 LEU A C 1
ATOM 4165 O O . LEU A 1 544 ? 20.723 -10.134 -12.635 1.00 80.12 544 LEU A O 1
ATOM 4169 N N . VAL A 1 545 ? 21.162 -9.457 -14.730 1.00 69.12 545 VAL A N 1
ATOM 4170 C CA . VAL A 1 545 ? 22.595 -9.805 -14.711 1.00 69.12 545 VAL A CA 1
ATOM 4171 C C . VAL A 1 545 ? 23.275 -9.133 -13.514 1.00 69.12 545 VAL A C 1
ATOM 4173 O O . VAL A 1 545 ? 23.040 -7.956 -13.236 1.00 69.12 545 VAL A O 1
ATOM 4176 N N . SER A 1 546 ? 24.162 -9.851 -12.817 1.00 63.47 546 SER A N 1
ATOM 4177 C CA . SER A 1 546 ? 24.852 -9.296 -11.645 1.00 63.47 546 SER A CA 1
ATOM 4178 C C . SER A 1 546 ? 25.567 -7.982 -11.997 1.00 63.47 546 SER A C 1
ATOM 4180 O O . SER A 1 546 ? 26.296 -7.939 -12.989 1.00 63.47 546 SER A O 1
ATOM 4182 N N . ASN A 1 547 ? 25.403 -6.949 -11.162 1.00 59.00 547 ASN A N 1
ATOM 4183 C CA . ASN A 1 547 ? 25.844 -5.556 -11.372 1.00 59.00 547 ASN A CA 1
ATOM 4184 C C . ASN A 1 547 ? 24.975 -4.699 -12.320 1.00 59.00 547 ASN A C 1
ATOM 4186 O O . ASN A 1 547 ? 25.310 -3.532 -12.523 1.00 59.00 547 ASN A O 1
ATOM 4190 N N . LEU A 1 548 ? 23.861 -5.223 -12.851 1.00 63.09 548 LEU A N 1
ATOM 4191 C CA . LEU A 1 548 ? 22.832 -4.450 -13.572 1.00 63.09 548 LEU A CA 1
ATOM 4192 C C . LEU A 1 548 ? 21.519 -4.271 -12.778 1.00 63.09 548 LEU A C 1
ATOM 4194 O O . LEU A 1 548 ? 20.551 -3.717 -13.286 1.00 63.09 548 LEU A O 1
ATOM 4198 N N . GLY A 1 549 ? 21.485 -4.729 -11.529 1.00 52.72 549 GLY A N 1
ATOM 4199 C CA . GLY A 1 549 ? 20.300 -4.768 -10.670 1.00 52.72 549 GLY A CA 1
ATOM 4200 C C . GLY A 1 549 ? 20.547 -5.700 -9.484 1.00 52.72 549 GLY A C 1
ATOM 4201 O O . GLY A 1 549 ? 21.520 -6.456 -9.504 1.00 52.72 549 GLY A O 1
ATOM 4202 N N . GLY A 1 550 ? 19.750 -5.566 -8.419 1.00 49.62 550 GLY A N 1
ATOM 4203 C CA . GLY A 1 550 ? 19.912 -6.226 -7.121 1.00 49.62 550 GLY A CA 1
ATOM 4204 C C . GLY A 1 550 ? 20.007 -7.757 -7.153 1.00 49.62 550 GLY A C 1
ATOM 4205 O O . GLY A 1 550 ? 19.766 -8.415 -8.157 1.00 49.62 550 GLY A O 1
ATOM 4206 N N . ALA A 1 551 ? 20.409 -8.344 -6.022 1.00 40.62 551 ALA A N 1
ATOM 4207 C CA . ALA A 1 551 ? 20.490 -9.795 -5.882 1.00 40.62 551 ALA A CA 1
ATOM 4208 C C . ALA A 1 551 ? 19.110 -10.458 -6.120 1.00 40.62 551 ALA A C 1
ATOM 4210 O O . ALA A 1 551 ? 18.106 -9.892 -5.685 1.00 40.62 551 ALA A O 1
ATOM 4211 N N . PRO A 1 552 ? 19.049 -11.656 -6.737 1.00 41.62 552 PRO A N 1
ATOM 4212 C CA . PRO A 1 552 ? 17.794 -12.374 -6.973 1.00 41.62 552 PRO A CA 1
ATOM 4213 C C . PRO A 1 552 ? 16.950 -12.531 -5.699 1.00 41.62 552 PRO A C 1
ATOM 4215 O O . PRO A 1 552 ? 17.485 -12.916 -4.657 1.00 41.62 552 PRO A O 1
ATOM 4218 N N . GLY A 1 553 ? 15.639 -12.286 -5.792 1.00 48.44 553 GLY A N 1
ATOM 4219 C CA . GLY A 1 553 ? 14.662 -12.514 -4.722 1.00 48.44 553 GLY A CA 1
ATOM 4220 C C . GLY A 1 553 ? 14.455 -11.335 -3.767 1.00 48.44 553 GLY A C 1
ATOM 4221 O O . GLY A 1 553 ? 13.829 -11.509 -2.722 1.00 48.44 553 GLY A O 1
ATOM 4222 N N . TYR A 1 554 ? 14.978 -10.150 -4.094 1.00 56.16 554 TYR A N 1
ATOM 4223 C CA . TYR A 1 554 ? 14.872 -8.955 -3.250 1.00 56.16 554 TYR A CA 1
ATOM 4224 C C . TYR A 1 554 ? 14.032 -7.828 -3.858 1.00 56.16 554 TYR A C 1
ATOM 4226 O O . TYR A 1 554 ? 13.671 -6.914 -3.114 1.00 56.16 554 TYR A O 1
ATOM 4234 N N . SER A 1 555 ? 13.692 -7.877 -5.150 1.00 75.94 555 SER A N 1
ATOM 4235 C CA . SER A 1 555 ? 12.910 -6.813 -5.797 1.00 75.94 555 SER A CA 1
ATOM 4236 C C . SER A 1 555 ? 11.409 -7.085 -5.740 1.00 75.94 555 SER A C 1
ATOM 4238 O O . SER A 1 555 ? 10.981 -8.195 -5.433 1.00 75.94 555 SER A O 1
ATOM 4240 N N . GLU A 1 556 ? 10.592 -6.074 -5.997 1.00 78.75 556 GLU A N 1
ATOM 4241 C CA . GLU A 1 556 ? 9.137 -6.180 -5.977 1.00 78.75 556 GLU A CA 1
ATOM 4242 C C . GLU A 1 556 ? 8.574 -6.925 -7.205 1.00 78.75 556 GLU A C 1
ATOM 4244 O O . GLU A 1 556 ? 7.445 -7.406 -7.141 1.00 78.75 556 GLU A O 1
ATOM 4249 N N . SER A 1 557 ? 9.363 -7.129 -8.271 1.00 83.56 557 SER A N 1
ATOM 4250 C CA . SER A 1 557 ? 8.951 -7.899 -9.466 1.00 83.56 557 SER A CA 1
ATOM 4251 C C . SER A 1 557 ? 8.612 -9.371 -9.189 1.00 83.56 557 SER A C 1
ATOM 4253 O O . SER A 1 557 ? 7.768 -9.953 -9.875 1.00 83.56 557 SER A O 1
ATOM 4255 N N . SER A 1 558 ? 9.149 -9.969 -8.117 1.00 87.31 558 SER A N 1
ATOM 4256 C CA . SER A 1 558 ? 8.707 -11.299 -7.681 1.00 87.31 558 SER A CA 1
ATOM 4257 C C . SER A 1 558 ? 7.262 -11.342 -7.173 1.00 87.31 558 SER A C 1
ATOM 4259 O O . SER A 1 558 ? 6.710 -12.423 -7.008 1.00 87.31 558 SER A O 1
ATOM 4261 N N . LEU A 1 559 ? 6.588 -10.203 -6.971 1.00 90.06 559 LEU A N 1
ATOM 4262 C CA . LEU A 1 559 ? 5.140 -10.179 -6.733 1.00 90.06 559 LEU A CA 1
ATOM 4263 C C . LEU A 1 559 ? 4.347 -10.700 -7.944 1.00 90.06 559 LEU A C 1
ATOM 4265 O O . LEU A 1 559 ? 3.273 -11.269 -7.762 1.00 90.06 559 LEU A O 1
ATOM 4269 N N . TYR A 1 560 ? 4.887 -10.546 -9.154 1.00 92.38 560 TYR A N 1
ATOM 4270 C CA . TYR A 1 560 ? 4.208 -10.821 -10.422 1.00 92.38 560 TYR A CA 1
ATOM 4271 C C . TYR A 1 560 ? 4.643 -12.139 -11.073 1.00 92.38 560 TYR A C 1
ATOM 4273 O O . TYR A 1 560 ? 4.479 -12.328 -12.273 1.00 92.38 560 TYR A O 1
ATOM 4281 N N . GLY A 1 561 ? 5.230 -13.063 -10.308 1.00 90.88 561 GLY A N 1
ATOM 4282 C CA . GLY A 1 561 ? 5.571 -14.398 -10.800 1.00 90.88 561 GLY A CA 1
ATOM 4283 C C . GLY A 1 561 ? 4.355 -15.203 -11.282 1.00 90.88 561 GLY A C 1
ATOM 4284 O O . GLY A 1 561 ? 3.200 -14.888 -10.982 1.00 90.88 561 GLY A O 1
ATOM 4285 N N . GLY A 1 562 ? 4.628 -16.254 -12.052 1.00 90.38 562 GLY A N 1
ATOM 4286 C CA . GLY A 1 562 ? 3.637 -17.238 -12.494 1.00 90.38 562 GLY A CA 1
ATOM 4287 C C . GLY A 1 562 ? 3.688 -18.513 -11.642 1.00 90.38 562 GLY A C 1
ATOM 4288 O O . GLY A 1 562 ? 4.570 -18.649 -10.798 1.00 90.38 562 GLY A O 1
ATOM 4289 N N . PRO A 1 563 ? 2.790 -19.487 -11.867 1.00 89.38 563 PRO A N 1
ATOM 4290 C CA . PRO A 1 563 ? 2.791 -20.750 -11.124 1.00 89.38 563 PRO A CA 1
ATOM 4291 C C . PRO A 1 563 ? 4.126 -21.504 -11.181 1.00 89.38 563 PRO A C 1
ATOM 4293 O O . PRO A 1 563 ? 4.480 -22.187 -10.232 1.00 89.38 563 PRO A O 1
ATOM 4296 N N . ASP A 1 564 ? 4.882 -21.377 -12.264 1.00 90.75 564 ASP A N 1
ATOM 4297 C CA . ASP A 1 564 ? 6.165 -22.038 -12.515 1.00 90.75 564 ASP A CA 1
ATOM 4298 C C . ASP A 1 564 ? 7.348 -21.056 -12.608 1.00 90.75 564 ASP A C 1
ATOM 4300 O O . ASP A 1 564 ? 8.467 -21.451 -12.936 1.00 90.75 564 ASP A O 1
ATOM 4304 N N . GLU A 1 565 ? 7.119 -19.778 -12.296 1.00 89.25 565 GLU A N 1
ATOM 4305 C CA . GLU A 1 565 ? 8.036 -18.678 -12.598 1.00 89.25 565 GLU A CA 1
ATOM 4306 C C . GLU A 1 565 ? 8.194 -17.759 -11.376 1.00 89.25 565 GLU A C 1
ATOM 4308 O O . GLU A 1 565 ? 7.227 -17.105 -10.991 1.00 89.25 565 GLU A O 1
ATOM 4313 N N . PRO A 1 566 ? 9.396 -17.649 -10.780 1.00 88.88 566 PRO A N 1
ATOM 4314 C CA . PRO A 1 566 ? 9.599 -16.946 -9.508 1.00 88.88 566 PRO A CA 1
ATOM 4315 C C . PRO A 1 566 ? 9.370 -15.429 -9.562 1.00 88.88 566 PRO A C 1
ATOM 4317 O O . PRO A 1 566 ? 9.264 -14.790 -8.515 1.00 88.88 566 PRO A O 1
ATOM 4320 N N . TYR A 1 567 ? 9.378 -14.833 -10.754 1.00 90.00 567 TYR A N 1
ATOM 4321 C CA . TYR A 1 567 ? 9.185 -13.403 -10.980 1.00 90.00 567 TYR A CA 1
ATOM 4322 C C . TYR A 1 567 ? 8.743 -13.145 -12.426 1.00 90.00 567 TYR A C 1
ATOM 4324 O O . TYR A 1 567 ? 8.887 -14.005 -13.297 1.00 90.00 567 TYR A O 1
ATOM 4332 N N . ASN A 1 568 ? 8.221 -11.946 -12.684 1.00 90.56 568 ASN A N 1
ATOM 4333 C CA . ASN A 1 568 ? 8.073 -11.402 -14.032 1.00 90.56 568 ASN A CA 1
ATOM 4334 C C . ASN A 1 568 ? 8.344 -9.901 -14.028 1.00 90.56 568 ASN A C 1
ATOM 4336 O O . ASN A 1 568 ? 8.114 -9.222 -13.031 1.00 90.56 568 ASN A O 1
ATOM 4340 N N . HIS A 1 569 ? 8.777 -9.395 -15.178 1.00 89.44 569 HIS A N 1
ATOM 4341 C CA . HIS A 1 569 ? 9.036 -7.976 -15.374 1.00 89.44 569 HIS A CA 1
ATOM 4342 C C . HIS A 1 569 ? 7.782 -7.214 -15.769 1.00 89.44 569 HIS A C 1
ATOM 4344 O O . HIS A 1 569 ? 6.962 -7.707 -16.545 1.00 89.44 569 HIS A O 1
ATOM 4350 N N . VAL A 1 570 ? 7.697 -5.992 -15.257 1.00 88.69 570 VAL A N 1
ATOM 4351 C CA . VAL A 1 570 ? 6.586 -5.054 -15.467 1.00 88.69 570 VAL A CA 1
ATOM 4352 C C . VAL A 1 570 ? 7.017 -3.817 -16.257 1.00 88.69 570 VAL A C 1
ATOM 4354 O O . VAL A 1 570 ? 6.174 -3.067 -16.739 1.00 88.69 570 VAL A O 1
ATOM 4357 N N . SER A 1 571 ? 8.324 -3.662 -16.493 1.00 88.19 571 SER A N 1
ATOM 4358 C CA . SER A 1 571 ? 8.896 -2.640 -17.370 1.00 88.19 571 SER A CA 1
ATOM 4359 C C . SER A 1 571 ? 9.616 -3.248 -18.578 1.00 88.19 571 SER A C 1
ATOM 4361 O O . SER A 1 571 ? 10.297 -4.275 -18.493 1.00 88.19 571 SER A O 1
ATOM 4363 N N . ALA A 1 572 ? 9.559 -2.551 -19.717 1.00 88.69 572 ALA A N 1
ATOM 4364 C CA . ALA A 1 572 ? 10.281 -2.956 -20.927 1.00 88.69 572 ALA A CA 1
ATOM 4365 C C . ALA A 1 572 ? 11.808 -2.980 -20.728 1.00 88.69 572 ALA A C 1
ATOM 4367 O O . ALA A 1 572 ? 12.507 -3.757 -21.380 1.00 88.69 572 ALA A O 1
ATOM 4368 N N . VAL A 1 573 ? 12.322 -2.115 -19.846 1.00 88.69 573 VAL A N 1
ATOM 4369 C CA . VAL A 1 573 ? 13.752 -2.008 -19.526 1.00 88.69 573 VAL A CA 1
ATOM 4370 C C . VAL A 1 573 ? 14.223 -3.226 -18.741 1.00 88.69 573 VAL A C 1
ATOM 4372 O O . VAL A 1 573 ? 15.185 -3.864 -19.164 1.00 88.69 573 VAL A O 1
ATOM 4375 N N . ALA A 1 574 ? 13.547 -3.586 -17.646 1.00 88.44 574 ALA A N 1
ATOM 4376 C CA . ALA A 1 574 ? 13.925 -4.761 -16.864 1.00 88.44 574 ALA A CA 1
ATOM 4377 C C . ALA A 1 574 ? 13.736 -6.051 -17.670 1.00 88.44 574 ALA A C 1
ATOM 4379 O O . ALA A 1 574 ? 14.647 -6.873 -17.731 1.00 88.44 574 ALA A O 1
ATOM 4380 N N . TRP A 1 575 ? 12.620 -6.164 -18.402 1.00 90.50 575 TRP A N 1
ATOM 4381 C CA . TRP A 1 575 ? 12.359 -7.310 -19.273 1.00 90.50 575 TRP A CA 1
ATOM 4382 C C . TRP A 1 575 ? 13.490 -7.545 -20.276 1.00 90.50 575 TRP A C 1
ATOM 4384 O O . TRP A 1 575 ? 13.907 -8.679 -20.491 1.00 90.50 575 TRP A O 1
ATOM 4394 N N . ALA A 1 576 ? 14.032 -6.478 -20.864 1.00 88.62 576 ALA A N 1
ATOM 4395 C CA . ALA A 1 576 ? 15.129 -6.581 -21.818 1.00 88.62 576 ALA A CA 1
ATOM 4396 C C . ALA A 1 576 ? 16.498 -6.841 -21.177 1.00 88.62 576 ALA A C 1
ATOM 4398 O O . ALA A 1 576 ? 17.384 -7.406 -21.824 1.00 88.62 576 ALA A O 1
ATOM 4399 N N . LEU A 1 577 ? 16.682 -6.420 -19.926 1.00 86.44 577 LEU A N 1
ATOM 4400 C CA . LEU A 1 577 ? 17.895 -6.663 -19.151 1.00 86.44 577 LEU A CA 1
ATOM 4401 C C . LEU A 1 577 ? 17.996 -8.111 -18.645 1.00 86.44 577 LEU A C 1
ATOM 4403 O O . LEU A 1 577 ? 19.111 -8.574 -18.392 1.00 86.44 577 LEU A O 1
ATOM 4407 N N . ASP A 1 578 ? 16.882 -8.838 -18.543 1.00 87.88 578 ASP A N 1
ATOM 4408 C CA . ASP A 1 578 ? 16.896 -10.269 -18.233 1.00 87.88 578 ASP A CA 1
ATOM 4409 C C . ASP A 1 578 ? 17.348 -11.100 -19.445 1.00 87.88 578 ASP A C 1
ATOM 4411 O O . ASP A 1 578 ? 16.749 -11.106 -20.528 1.00 87.88 578 ASP A O 1
ATOM 4415 N N . VAL A 1 579 ? 18.429 -11.853 -19.230 1.00 86.81 579 VAL A N 1
ATOM 4416 C CA . VAL A 1 579 ? 19.046 -12.756 -20.210 1.00 86.81 579 VAL A CA 1
ATOM 4417 C C . VAL A 1 579 ? 18.091 -13.834 -20.714 1.00 86.81 579 VAL A C 1
ATOM 4419 O O . VAL A 1 579 ? 18.292 -14.344 -21.819 1.00 86.81 579 VAL A O 1
ATOM 4422 N N . ALA A 1 580 ? 17.061 -14.186 -19.939 1.00 86.44 580 ALA A N 1
ATOM 4423 C CA . ALA A 1 580 ? 16.029 -15.137 -20.335 1.00 86.44 580 ALA A CA 1
ATOM 4424 C C . ALA A 1 580 ? 15.212 -14.636 -21.539 1.00 86.44 580 ALA A C 1
ATOM 4426 O O . ALA A 1 580 ? 14.779 -15.441 -22.366 1.00 86.44 580 ALA A O 1
ATOM 4427 N N . ASN A 1 581 ? 15.076 -13.316 -21.699 1.00 89.88 581 ASN A N 1
ATOM 4428 C CA . ASN A 1 581 ? 14.266 -12.693 -22.751 1.00 89.88 581 ASN A CA 1
ATOM 4429 C C . ASN A 1 581 ? 15.074 -12.323 -24.006 1.00 89.88 581 ASN A C 1
ATOM 4431 O O . ASN A 1 581 ? 14.515 -12.001 -25.055 1.00 89.88 581 ASN A O 1
ATOM 4435 N N . TRP A 1 582 ? 16.402 -12.415 -23.951 1.00 90.75 582 TRP A N 1
ATOM 4436 C CA . TRP A 1 582 ? 17.299 -12.056 -25.054 1.00 90.75 582 TRP A CA 1
ATOM 4437 C C . TRP A 1 582 ? 17.039 -12.758 -26.389 1.00 90.75 582 TRP A C 1
ATOM 4439 O O . TRP A 1 582 ? 17.161 -12.086 -27.418 1.00 90.75 582 TRP A O 1
ATOM 4449 N N . PRO A 1 583 ? 16.624 -14.041 -26.439 1.00 91.00 583 PRO A N 1
ATOM 4450 C CA . PRO A 1 583 ? 16.237 -14.664 -27.700 1.00 91.00 583 PRO A CA 1
ATOM 4451 C C . PRO A 1 583 ? 15.128 -13.900 -28.438 1.00 91.00 583 PRO A C 1
ATOM 4453 O O . PRO A 1 583 ? 15.182 -13.794 -29.663 1.00 91.00 583 PRO A O 1
ATOM 4456 N N . ALA A 1 584 ? 14.172 -13.304 -27.714 1.00 90.50 584 ALA A N 1
ATOM 4457 C CA . ALA A 1 584 ? 13.112 -12.477 -28.299 1.00 90.50 584 ALA A CA 1
ATOM 4458 C C . ALA A 1 584 ? 13.632 -11.126 -28.827 1.00 90.50 584 ALA A C 1
ATOM 4460 O O . ALA A 1 584 ? 13.019 -10.515 -29.698 1.00 90.50 584 ALA A O 1
ATOM 4461 N N . LEU A 1 585 ? 14.798 -10.683 -28.351 1.00 89.62 585 LEU A N 1
ATOM 4462 C CA . LEU A 1 585 ? 15.516 -9.503 -28.838 1.00 89.62 585 LEU A CA 1
ATOM 4463 C C . LEU A 1 585 ? 16.543 -9.835 -29.936 1.00 89.62 585 LEU A C 1
ATOM 4465 O O . LEU A 1 585 ? 17.230 -8.938 -30.421 1.00 89.62 585 LEU A O 1
ATOM 4469 N N . GLY A 1 586 ? 16.678 -11.109 -30.325 1.00 89.75 586 GLY A N 1
ATOM 4470 C CA . GLY A 1 586 ? 17.711 -11.559 -31.263 1.00 89.75 586 GLY A CA 1
ATOM 4471 C C . GLY A 1 586 ? 19.128 -11.552 -30.677 1.00 89.75 586 GLY A C 1
ATOM 4472 O O . GLY A 1 586 ? 20.104 -11.607 -31.427 1.00 89.75 586 GLY A O 1
ATOM 4473 N N . LEU A 1 587 ? 19.253 -11.491 -29.350 1.00 89.31 587 LEU A N 1
ATOM 4474 C CA . LEU A 1 587 ? 20.518 -11.551 -28.627 1.00 89.31 587 LEU A CA 1
ATOM 4475 C C . LEU A 1 587 ? 20.820 -12.984 -28.175 1.00 89.31 587 LEU A C 1
ATOM 4477 O O . LEU A 1 587 ? 19.925 -13.774 -27.879 1.00 89.31 587 LEU A O 1
ATOM 4481 N N . THR A 1 588 ? 22.106 -13.331 -28.120 1.00 91.62 588 THR A N 1
ATOM 4482 C CA . THR A 1 588 ? 22.573 -14.644 -27.650 1.00 91.62 588 THR A CA 1
ATOM 4483 C C . THR A 1 588 ? 23.364 -14.466 -26.355 1.00 91.62 588 THR A C 1
ATOM 4485 O O . THR A 1 588 ? 24.409 -13.814 -26.397 1.00 91.62 588 THR A O 1
ATOM 4488 N N . PRO A 1 589 ? 22.909 -15.036 -25.221 1.00 90.31 589 PRO A N 1
ATOM 4489 C CA . PRO A 1 589 ? 23.658 -14.995 -23.969 1.00 90.31 589 PRO A CA 1
ATOM 4490 C C . PRO A 1 589 ? 25.042 -15.642 -24.088 1.00 90.31 589 PRO A C 1
ATOM 4492 O O . PRO A 1 589 ? 25.227 -16.613 -24.828 1.00 90.31 589 PRO A O 1
ATOM 4495 N N . SER A 1 590 ? 26.011 -15.140 -23.322 1.00 91.00 590 SER A N 1
ATOM 4496 C CA . SER A 1 590 ? 27.340 -15.740 -23.230 1.00 91.00 590 SER A CA 1
ATOM 4497 C C . SER A 1 590 ? 27.257 -17.192 -22.752 1.00 91.00 590 SER A C 1
ATOM 4499 O O . SER A 1 590 ? 26.598 -17.524 -21.764 1.00 91.00 590 SER A O 1
ATOM 4501 N N . THR A 1 591 ? 27.996 -18.065 -23.435 1.00 93.81 591 THR A N 1
ATOM 4502 C CA . THR A 1 591 ? 28.162 -19.477 -23.070 1.00 93.81 591 THR A CA 1
ATOM 4503 C C . THR A 1 591 ? 29.456 -19.728 -22.293 1.00 93.81 591 THR A C 1
ATOM 4505 O O . THR A 1 591 ? 29.897 -20.876 -22.201 1.00 93.81 591 THR A O 1
ATOM 4508 N N . ASN A 1 592 ? 30.120 -18.680 -21.787 1.00 93.56 592 ASN A N 1
ATOM 4509 C CA . ASN A 1 592 ? 31.374 -18.827 -21.053 1.00 93.56 592 ASN A CA 1
ATOM 4510 C C . ASN A 1 592 ? 31.147 -19.735 -19.823 1.00 93.56 592 ASN A C 1
ATOM 4512 O O . ASN A 1 592 ? 30.200 -19.505 -19.067 1.00 93.56 592 ASN A O 1
ATOM 4516 N N . PRO A 1 593 ? 31.945 -20.801 -19.617 1.00 92.19 593 PRO A N 1
ATOM 4517 C CA . PRO A 1 593 ? 31.745 -21.716 -18.495 1.00 92.19 593 PRO A CA 1
ATOM 4518 C C . PRO A 1 593 ? 32.030 -21.065 -17.133 1.00 92.19 593 PRO A C 1
ATOM 4520 O O . PRO A 1 593 ? 31.431 -21.474 -16.137 1.00 92.19 593 PRO A O 1
ATOM 4523 N N . ASP A 1 594 ? 32.895 -20.047 -17.078 1.00 92.75 594 ASP A N 1
ATOM 4524 C CA . ASP A 1 594 ? 33.157 -19.289 -15.855 1.00 92.75 594 ASP A CA 1
ATOM 4525 C C . ASP A 1 594 ? 31.994 -18.335 -15.557 1.00 92.75 594 ASP A C 1
ATOM 4527 O O . ASP A 1 594 ? 31.612 -17.521 -16.395 1.00 92.75 594 ASP A O 1
ATOM 4531 N N . ASN A 1 595 ? 31.406 -18.442 -14.361 1.00 83.81 595 ASN A N 1
ATOM 4532 C CA . ASN A 1 595 ? 30.216 -17.662 -14.021 1.00 83.81 595 ASN A CA 1
ATOM 4533 C C . ASN A 1 595 ? 30.504 -16.158 -13.970 1.00 83.81 595 ASN A C 1
ATOM 4535 O O . ASN A 1 595 ? 29.693 -15.383 -14.457 1.00 83.81 595 ASN A O 1
ATOM 4539 N N . ALA A 1 596 ? 31.643 -15.737 -13.416 1.00 83.38 596 ALA A N 1
ATOM 4540 C CA . ALA A 1 596 ? 31.958 -14.316 -13.293 1.00 83.38 596 ALA A CA 1
ATOM 4541 C C . ALA A 1 596 ? 32.223 -13.685 -14.667 1.00 83.38 596 ALA A C 1
ATOM 4543 O O . ALA A 1 596 ? 31.681 -12.625 -14.972 1.00 83.38 596 ALA A O 1
ATOM 4544 N N . ALA A 1 597 ? 32.989 -14.366 -15.523 1.00 86.62 597 ALA A N 1
ATOM 4545 C CA . ALA A 1 597 ? 33.243 -13.922 -16.889 1.00 86.62 597 ALA A CA 1
ATOM 4546 C C . ALA A 1 597 ? 31.963 -13.913 -17.735 1.00 86.62 597 ALA A C 1
ATOM 4548 O O . ALA A 1 597 ? 31.701 -12.936 -18.428 1.00 86.62 597 ALA A O 1
ATOM 4549 N N . ARG A 1 598 ? 31.116 -14.946 -17.623 1.00 87.38 598 ARG A N 1
ATOM 4550 C CA . ARG A 1 598 ? 29.809 -14.993 -18.297 1.00 87.38 598 ARG A CA 1
ATOM 4551 C C . ARG A 1 598 ? 28.914 -13.823 -17.895 1.00 87.38 598 ARG A C 1
ATOM 4553 O O . ARG A 1 598 ? 28.312 -13.197 -18.759 1.00 87.38 598 ARG A O 1
ATOM 4560 N N . GLN A 1 599 ? 28.828 -13.525 -16.599 1.00 81.31 599 GLN A N 1
ATOM 4561 C CA . GLN A 1 599 ? 28.043 -12.394 -16.105 1.00 81.31 599 GLN A CA 1
ATOM 4562 C C . GLN A 1 599 ? 28.608 -11.056 -16.600 1.00 81.31 599 GLN A C 1
ATOM 4564 O O . GLN A 1 599 ? 27.838 -10.202 -17.019 1.00 81.31 599 GLN A O 1
ATOM 4569 N N . ALA A 1 600 ? 29.933 -10.884 -16.627 1.00 82.44 600 ALA A N 1
ATOM 4570 C CA . ALA A 1 600 ? 30.558 -9.674 -17.161 1.00 82.44 600 ALA A CA 1
ATOM 4571 C C . ALA A 1 600 ? 30.312 -9.499 -18.673 1.00 82.44 600 ALA A C 1
ATOM 4573 O O . ALA A 1 600 ? 29.950 -8.414 -19.113 1.00 82.44 600 ALA A O 1
ATOM 4574 N N . GLU A 1 601 ? 30.450 -10.566 -19.464 1.00 87.38 601 GLU A N 1
ATOM 4575 C CA . GLU A 1 601 ? 30.164 -10.553 -20.906 1.00 87.38 601 GLU A CA 1
ATOM 4576 C C . GLU A 1 601 ? 28.690 -10.239 -21.191 1.00 87.38 601 GLU A C 1
ATOM 4578 O O . GLU A 1 601 ? 28.384 -9.428 -22.066 1.00 87.38 601 GLU A O 1
ATOM 4583 N N . ASN A 1 602 ? 27.774 -10.837 -20.422 1.00 86.62 602 ASN A N 1
ATOM 4584 C CA . ASN A 1 602 ? 26.355 -10.514 -20.507 1.00 86.62 602 ASN A CA 1
ATOM 4585 C C . ASN A 1 602 ? 26.089 -9.057 -20.106 1.00 86.62 602 ASN A C 1
ATOM 4587 O O . ASN A 1 602 ? 25.303 -8.376 -20.760 1.00 86.62 602 ASN A O 1
ATOM 4591 N N . ALA A 1 603 ? 26.762 -8.549 -19.074 1.00 81.00 603 ALA A N 1
ATOM 4592 C CA . ALA A 1 603 ? 26.591 -7.166 -18.659 1.00 81.00 603 ALA A CA 1
ATOM 4593 C C . ALA A 1 603 ? 26.986 -6.195 -19.781 1.00 81.00 603 ALA A C 1
ATOM 4595 O O . ALA A 1 603 ? 26.238 -5.265 -20.058 1.00 81.00 603 ALA A O 1
ATOM 4596 N N . GLU A 1 604 ? 28.104 -6.432 -20.475 1.00 83.81 604 GLU A N 1
ATOM 4597 C CA . GLU A 1 604 ? 28.499 -5.620 -21.635 1.00 83.81 604 GLU A CA 1
ATOM 4598 C C . GLU A 1 604 ? 27.483 -5.704 -22.782 1.00 83.81 604 GLU A C 1
ATOM 4600 O O . GLU A 1 604 ? 27.142 -4.678 -23.366 1.00 83.81 604 GLU A O 1
ATOM 4605 N N . LEU A 1 605 ? 26.936 -6.890 -23.078 1.00 84.56 605 LEU A N 1
ATOM 4606 C CA . LEU A 1 605 ? 25.920 -7.026 -24.126 1.00 84.56 605 LEU A CA 1
ATOM 4607 C C . LEU A 1 605 ? 24.621 -6.285 -23.771 1.00 84.56 605 LEU A C 1
ATOM 4609 O O . LEU A 1 605 ? 24.068 -5.590 -24.622 1.00 84.56 605 LEU A O 1
ATOM 4613 N N . ALA A 1 606 ? 24.164 -6.371 -22.520 1.00 81.50 606 ALA A N 1
ATOM 4614 C CA . ALA A 1 606 ? 22.992 -5.637 -22.044 1.00 81.50 606 ALA A CA 1
ATOM 4615 C C . ALA A 1 606 ? 23.155 -4.118 -22.186 1.00 81.50 606 ALA A C 1
ATOM 4617 O O . ALA A 1 606 ? 22.206 -3.446 -22.579 1.00 81.50 606 ALA A O 1
ATOM 4618 N N . LYS A 1 607 ? 24.349 -3.563 -21.935 1.00 77.38 607 LYS A N 1
ATOM 4619 C CA . LYS A 1 607 ? 24.604 -2.119 -22.110 1.00 77.38 607 LYS A CA 1
ATOM 4620 C C . LYS A 1 607 ? 24.342 -1.660 -23.547 1.00 77.38 607 LYS A C 1
ATOM 4622 O O . LYS A 1 607 ? 23.753 -0.598 -23.747 1.00 77.38 607 LYS A O 1
ATOM 4627 N N . THR A 1 608 ? 24.668 -2.494 -24.539 1.00 78.12 608 THR A N 1
ATOM 4628 C CA . THR A 1 608 ? 24.429 -2.171 -25.959 1.00 78.12 608 THR A CA 1
ATOM 4629 C C . THR A 1 608 ? 22.947 -2.009 -26.311 1.00 78.12 608 THR A C 1
ATOM 4631 O O . THR A 1 608 ? 22.633 -1.311 -27.273 1.00 78.12 608 THR A O 1
ATOM 4634 N N . LEU A 1 609 ? 22.019 -2.576 -25.521 1.00 78.12 609 LEU A N 1
ATOM 4635 C CA . LEU A 1 609 ? 20.574 -2.384 -25.719 1.00 78.12 609 LEU A CA 1
ATOM 4636 C C . LEU A 1 609 ? 20.164 -0.909 -25.631 1.00 78.12 609 LEU A C 1
ATOM 4638 O O . LEU A 1 609 ? 19.174 -0.516 -26.248 1.00 78.12 609 LEU A O 1
ATOM 4642 N N . PHE A 1 610 ? 20.932 -0.105 -24.893 1.00 74.19 610 PHE A N 1
ATOM 4643 C CA . PHE A 1 610 ? 20.652 1.308 -24.654 1.00 74.19 610 PHE A CA 1
ATOM 4644 C C . PHE A 1 610 ? 21.526 2.246 -25.495 1.00 74.19 610 PHE A C 1
ATOM 4646 O O . PHE A 1 610 ? 21.132 3.380 -25.745 1.00 74.19 610 PHE A O 1
ATOM 4653 N N . GLU A 1 611 ? 22.671 1.778 -25.997 1.00 64.75 611 GLU A N 1
ATOM 4654 C CA . GLU A 1 611 ? 23.560 2.556 -26.877 1.00 64.75 611 GLU A CA 1
ATOM 4655 C C . GLU A 1 611 ? 22.981 2.767 -28.289 1.00 64.75 611 GLU A C 1
ATOM 4657 O O . GLU A 1 611 ? 23.344 3.717 -28.978 1.00 64.75 611 GLU A O 1
ATOM 4662 N N . VAL A 1 612 ? 22.060 1.904 -28.733 1.00 52.31 612 VAL A N 1
ATOM 4663 C CA . VAL A 1 612 ? 21.422 1.990 -30.064 1.00 52.31 612 VAL A CA 1
ATOM 4664 C C . VAL A 1 612 ? 20.293 3.039 -30.107 1.00 52.31 612 VAL A C 1
ATOM 4666 O O . VAL A 1 612 ? 19.814 3.381 -31.185 1.00 52.31 612 VAL A O 1
ATOM 4669 N N . ALA A 1 613 ? 19.876 3.576 -28.955 1.00 45.44 613 ALA A N 1
ATOM 4670 C CA . ALA A 1 613 ? 18.755 4.513 -28.824 1.00 45.44 613 ALA A CA 1
ATOM 4671 C C . ALA A 1 613 ? 19.164 6.005 -28.774 1.00 45.44 613 ALA A C 1
ATOM 4673 O O . ALA A 1 613 ? 18.391 6.823 -28.274 1.00 45.44 613 ALA A O 1
ATOM 4674 N N . GLY A 1 614 ? 20.361 6.349 -29.268 1.00 37.09 614 GLY A N 1
ATOM 4675 C CA . GLY A 1 614 ? 20.878 7.724 -29.360 1.00 37.09 614 GLY A CA 1
ATOM 4676 C C . GLY A 1 614 ? 20.531 8.444 -30.657 1.00 37.09 614 GLY A C 1
ATOM 4677 O O . GLY A 1 614 ? 20.794 7.864 -31.737 1.00 37.09 614 GLY A O 1
#

InterPro domains:
  IPR029058 Alpha/Beta hydrolase fold [G3DSA:3.40.50.1820] (2-110)
  IPR029058 Alpha/Beta hydrolase fold [G3DSA:3.40.50.1820] (148-608)
  IPR029058 Alpha/Beta hydrolase fold [SSF53474] (118-319)
  IPR029058 Alpha/Beta hydrolase fold [SSF53474] (219-534)
  IPR049492 BD-FAE-like domain [PF20434] (219-323)